Protein AF-A0A9D6R0R6-F1 (afdb_monomer_lite)

Secondary structure (DSSP, 8-state):
-PPPPPP-THHHHHHHHHHHHGGGT--S------EEEE-TTS-EEEESSGGGS-GGGGGG------PPP------------PPPPHHHHHHHHHHTT-HHHHHHHHHHHHHHHHHHHHTT----HHHHHHHHHHHHHIIIIIS--HHHHHHHHHHHHHHHHH-HHHHTS--THHHHHHHHHHHTT-HHHHHHHHHHHHHHHHHHHHH---HHHHHHHHHHHHHHHHHHHHHHHHH-TTS-PPPSS-EEETT--GGGHHHHHHHHHHT-HHHHHHHHHHHHHTTTSSHHHHHHHHHHS-SSHHHHHHHHHHHHHHHSS---HHHHHHHHHHHHHSTTSHHHHHHHHHHHHHHHHTT-HHHHHHHHHHHHHHHHHTTPEEE-S--GGGSSHHHHHHHHHHHHHHT-HHHHHHTBPTTTTHHHHHHHHHHHHHHHHHHHHH---EEEEEE-SSEEEEEEEEEETTEEEEEEEEEEEETTEEEE---

Radius of gyration: 26.61 Å; chains: 1; bounding box: 70×71×76 Å

Structure (mmCIF, N/CA/C/O backbone):
data_AF-A0A9D6R0R6-F1
#
_entry.id   AF-A0A9D6R0R6-F1
#
loop_
_atom_site.group_PDB
_atom_site.id
_atom_site.type_symbol
_atom_site.label_atom_id
_atom_site.label_alt_id
_atom_site.label_comp_id
_atom_site.label_asym_id
_atom_site.label_entity_id
_atom_site.label_seq_id
_atom_site.pdbx_PDB_ins_code
_atom_site.Cartn_x
_atom_site.Cartn_y
_atom_site.Cartn_z
_atom_site.occupancy
_atom_site.B_iso_or_equiv
_atom_site.auth_seq_id
_atom_site.auth_comp_id
_atom_site.auth_asym_id
_atom_site.auth_atom_id
_atom_site.pdbx_PDB_model_num
ATOM 1 N N . MET A 1 1 ? -0.932 47.380 16.727 1.00 37.22 1 MET A N 1
ATOM 2 C CA . MET A 1 1 ? -0.347 46.628 15.596 1.00 37.22 1 MET A CA 1
ATOM 3 C C . MET A 1 1 ? -0.731 45.164 15.752 1.00 37.22 1 MET A C 1
ATOM 5 O O . MET A 1 1 ? -0.229 44.511 16.655 1.00 37.22 1 MET A O 1
ATOM 9 N N . ARG A 1 2 ? -1.710 44.683 14.976 1.00 29.95 2 ARG A N 1
ATOM 10 C CA . ARG A 1 2 ? -2.131 43.272 14.985 1.00 29.95 2 ARG A CA 1
ATOM 11 C C . ARG A 1 2 ? -1.183 42.498 14.070 1.00 29.95 2 ARG A C 1
ATOM 13 O O . ARG A 1 2 ? -1.129 42.803 12.883 1.00 29.95 2 ARG A O 1
ATOM 20 N N . SER A 1 3 ? -0.425 41.549 14.617 1.00 26.73 3 SER A N 1
ATOM 21 C CA . SER A 1 3 ? 0.383 40.636 13.811 1.00 26.73 3 SER A CA 1
ATOM 22 C C . SER A 1 3 ? -0.539 39.616 13.142 1.00 26.73 3 SER A C 1
ATOM 24 O O . SER A 1 3 ? -1.267 38.867 13.794 1.00 26.73 3 SER A O 1
ATOM 26 N N . LEU A 1 4 ? -0.550 39.636 11.812 1.00 28.69 4 LEU A N 1
ATOM 27 C CA . LEU A 1 4 ? -1.169 38.599 10.998 1.00 28.69 4 LEU A CA 1
ATOM 28 C C . LEU A 1 4 ? -0.328 37.328 11.154 1.00 28.69 4 LEU A C 1
ATOM 30 O O . LEU A 1 4 ? 0.865 37.328 10.853 1.00 28.69 4 LEU A O 1
ATOM 34 N N . ARG A 1 5 ? -0.937 36.254 11.668 1.00 30.52 5 ARG A N 1
ATOM 35 C CA . ARG A 1 5 ? -0.323 34.921 11.666 1.00 30.52 5 ARG A CA 1
ATOM 36 C C . ARG A 1 5 ? -0.210 34.433 10.214 1.00 30.52 5 ARG A C 1
ATOM 38 O O . ARG A 1 5 ? -1.164 34.626 9.458 1.00 30.52 5 ARG A O 1
ATOM 45 N N . PRO A 1 6 ? 0.905 33.799 9.815 1.00 34.59 6 PRO A N 1
ATOM 46 C CA . PRO A 1 6 ? 1.034 33.242 8.476 1.00 34.59 6 PRO A CA 1
ATOM 47 C C . PRO A 1 6 ? 0.041 32.088 8.298 1.00 34.59 6 PRO A C 1
ATOM 49 O O . PRO A 1 6 ? -0.071 31.207 9.152 1.00 34.59 6 PRO A O 1
ATOM 52 N N . ALA A 1 7 ? -0.706 32.118 7.195 1.00 35.25 7 ALA A N 1
ATOM 53 C CA . ALA A 1 7 ? -1.590 31.034 6.792 1.00 35.25 7 ALA A CA 1
ATOM 54 C C . ALA A 1 7 ? -0.773 29.755 6.526 1.00 35.25 7 ALA A C 1
ATOM 56 O O . ALA A 1 7 ? 0.326 29.813 5.976 1.00 35.25 7 ALA A O 1
ATOM 57 N N . ASN A 1 8 ? -1.316 28.600 6.917 1.00 37.03 8 ASN A N 1
ATOM 58 C CA . ASN A 1 8 ? -0.732 27.279 6.681 1.00 37.03 8 ASN A CA 1
ATOM 59 C C . ASN A 1 8 ? -0.688 26.973 5.170 1.00 37.03 8 ASN A C 1
ATOM 61 O O . ASN A 1 8 ? -1.644 26.460 4.596 1.00 37.03 8 ASN A O 1
ATOM 65 N N . ILE A 1 9 ? 0.445 27.269 4.530 1.00 38.44 9 ILE A N 1
ATOM 66 C CA . ILE A 1 9 ? 0.729 26.984 3.108 1.00 38.44 9 ILE A CA 1
ATOM 67 C C . ILE A 1 9 ? 0.867 25.4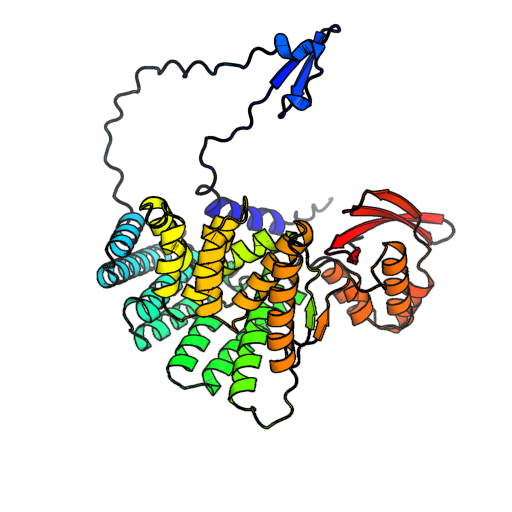64 2.844 1.00 38.44 9 ILE A C 1
ATOM 69 O O . ILE A 1 9 ? 0.793 25.006 1.706 1.00 38.44 9 ILE A O 1
ATOM 73 N N . SER A 1 10 ? 0.986 24.653 3.898 1.00 36.34 10 SER A N 1
ATOM 74 C CA . SER A 1 10 ? 1.216 23.204 3.836 1.00 36.34 10 SER A CA 1
ATOM 75 C C . SER A 1 10 ? 0.099 22.408 3.142 1.00 36.34 10 SER A C 1
ATOM 77 O O . SER A 1 10 ? 0.401 21.419 2.482 1.00 36.34 10 SER A O 1
ATOM 79 N N . GLY A 1 11 ? -1.167 22.840 3.237 1.00 33.78 11 GLY A N 1
ATOM 80 C CA . GLY A 1 11 ? -2.308 22.138 2.623 1.00 33.78 11 GLY A CA 1
ATOM 81 C C . GLY A 1 11 ? -2.477 22.393 1.118 1.00 33.78 11 GLY A C 1
ATOM 82 O O . GLY A 1 11 ? -2.902 21.510 0.381 1.00 33.78 11 GLY A O 1
ATOM 83 N N . LEU A 1 12 ? -2.075 23.571 0.629 1.00 32.72 12 LEU A N 1
ATOM 84 C CA . LEU A 1 12 ? -2.173 23.938 -0.794 1.00 32.72 12 LEU A CA 1
ATOM 85 C C . LEU A 1 12 ? -1.115 23.241 -1.669 1.00 32.72 12 LEU A C 1
ATOM 87 O O . LEU A 1 12 ? -1.304 23.097 -2.874 1.00 32.72 12 LEU A O 1
ATOM 91 N N . LEU A 1 13 ? -0.012 22.779 -1.075 1.00 39.28 13 LEU A N 1
ATOM 92 C CA . LEU A 1 13 ? 1.118 22.191 -1.804 1.00 39.28 13 LEU A CA 1
ATOM 93 C C . LEU A 1 13 ? 0.981 20.680 -2.059 1.00 39.28 13 LEU A C 1
ATOM 95 O O . LEU A 1 13 ? 1.530 20.191 -3.043 1.00 39.28 13 LEU A O 1
ATOM 99 N N . ALA A 1 14 ? 0.209 19.948 -1.246 1.00 37.38 14 ALA A N 1
ATOM 100 C CA . ALA A 1 14 ? -0.142 18.550 -1.530 1.00 37.38 14 ALA A CA 1
ATOM 101 C C . ALA A 1 14 ? -1.120 18.443 -2.720 1.00 37.38 14 ALA A C 1
ATOM 103 O O . ALA A 1 14 ? -0.970 17.579 -3.584 1.00 37.38 14 ALA A O 1
ATOM 104 N N . ILE A 1 15 ? -2.043 19.406 -2.836 1.00 38.22 15 ILE A N 1
ATOM 105 C CA . ILE A 1 15 ? -2.977 19.537 -3.966 1.00 38.22 15 ILE A CA 1
ATOM 106 C C . ILE A 1 15 ? -2.222 19.779 -5.286 1.00 38.22 15 ILE A C 1
ATOM 108 O O . ILE A 1 15 ? -2.627 19.264 -6.323 1.00 38.22 15 ILE A O 1
ATOM 112 N N . ALA A 1 16 ? -1.086 20.486 -5.261 1.00 37.25 16 ALA A N 1
ATOM 113 C CA . ALA A 1 16 ? -0.278 20.748 -6.456 1.00 37.25 16 ALA A CA 1
ATOM 114 C C . ALA A 1 16 ? 0.446 19.500 -7.007 1.00 37.25 16 ALA A C 1
ATOM 116 O O . ALA A 1 16 ? 0.651 19.406 -8.215 1.00 37.25 16 ALA A O 1
ATOM 117 N N . PHE A 1 17 ? 0.804 18.528 -6.157 1.00 41.97 17 PHE A N 1
ATOM 118 C CA . PHE A 1 17 ? 1.412 17.264 -6.601 1.00 41.97 17 PHE A CA 1
ATOM 119 C C . PHE A 1 17 ? 0.367 16.334 -7.233 1.00 41.97 17 PHE A C 1
ATOM 121 O O . PHE A 1 17 ? 0.606 15.767 -8.297 1.00 41.97 17 PHE A O 1
ATOM 128 N N . ILE A 1 18 ? -0.836 16.277 -6.649 1.00 43.62 18 ILE A N 1
ATOM 129 C CA . ILE A 1 18 ? -1.988 15.585 -7.243 1.00 43.62 18 ILE A CA 1
ATOM 130 C C . ILE A 1 18 ? -2.354 16.246 -8.581 1.00 43.62 18 ILE A C 1
ATOM 132 O O . ILE A 1 18 ? -2.463 15.553 -9.586 1.00 43.62 18 ILE A O 1
ATOM 136 N N . ALA A 1 19 ? -2.416 17.581 -8.647 1.00 34.09 19 ALA A N 1
ATOM 137 C CA . ALA A 1 19 ? -2.729 18.334 -9.865 1.00 34.09 19 ALA A CA 1
ATOM 138 C C . ALA A 1 19 ? -1.664 18.246 -10.980 1.00 34.09 19 ALA A C 1
ATOM 140 O O . ALA A 1 19 ? -1.995 18.497 -12.135 1.00 34.09 19 ALA A O 1
ATOM 141 N N . ALA A 1 20 ? -0.412 17.882 -10.674 1.00 39.75 20 ALA A N 1
ATOM 142 C CA . ALA A 1 20 ? 0.637 17.661 -11.678 1.00 39.75 20 ALA A CA 1
ATOM 143 C C . ALA A 1 20 ? 0.594 16.246 -12.290 1.00 39.75 20 ALA A C 1
ATOM 145 O O . ALA A 1 20 ? 1.042 16.057 -13.419 1.00 39.75 20 ALA A O 1
ATOM 146 N N . CYS A 1 21 ? 0.011 15.271 -11.582 1.00 38.44 21 CYS A N 1
ATOM 147 C CA . CYS A 1 21 ? -0.235 13.913 -12.084 1.00 38.44 21 CYS A CA 1
ATOM 148 C C . CYS A 1 21 ? -1.668 13.713 -12.628 1.00 38.44 21 CYS A C 1
ATOM 150 O O . CYS A 1 21 ? -1.900 12.799 -13.414 1.00 38.44 21 CYS A O 1
ATOM 152 N N . PHE A 1 22 ? -2.622 14.577 -12.260 1.00 38.41 22 PHE A N 1
ATOM 153 C CA . PHE A 1 22 ? -4.036 14.511 -12.665 1.00 38.41 22 PHE A CA 1
ATOM 154 C C . PHE A 1 22 ? -4.417 14.912 -14.107 1.00 38.41 22 PHE A C 1
ATOM 156 O O . PHE A 1 22 ? -5.474 14.453 -14.547 1.00 38.41 22 PHE A O 1
ATOM 163 N N . PRO A 1 23 ? -3.659 15.715 -14.891 1.00 36.31 23 PRO A N 1
ATOM 164 C CA . PRO A 1 23 ? -4.131 16.124 -16.214 1.00 36.31 23 PRO A CA 1
ATOM 165 C C . PRO A 1 23 ? -4.124 14.983 -17.243 1.00 36.31 23 PRO A C 1
ATOM 167 O O . PRO A 1 23 ? -4.626 15.169 -18.345 1.00 36.31 23 PRO A O 1
ATOM 170 N N . LEU A 1 24 ? -3.601 13.802 -16.891 1.00 40.84 24 LEU A N 1
ATOM 171 C CA . LEU A 1 24 ? -3.655 12.599 -17.727 1.00 40.84 24 LEU A CA 1
ATOM 172 C C . LEU A 1 24 ? -4.918 11.745 -17.500 1.00 40.84 24 LEU A C 1
ATOM 174 O O . LEU A 1 24 ? -5.143 10.810 -18.259 1.00 40.84 24 LEU A O 1
ATOM 178 N N . PHE A 1 25 ? -5.764 12.074 -16.513 1.00 39.31 25 PHE A N 1
ATOM 179 C CA . PHE A 1 25 ? -6.959 11.282 -16.170 1.00 39.31 25 PHE A CA 1
ATOM 180 C C . PHE A 1 25 ? -8.296 11.972 -16.477 1.00 39.31 25 PHE A C 1
ATOM 182 O O . PHE A 1 25 ? -9.341 11.329 -16.418 1.00 39.31 25 PHE A O 1
ATOM 189 N N . TYR A 1 26 ? -8.288 13.249 -16.870 1.00 35.28 26 TYR A N 1
ATOM 190 C CA . TYR A 1 26 ? -9.474 13.906 -17.423 1.00 35.28 26 TYR A CA 1
ATOM 191 C C . TYR A 1 26 ? -9.458 13.803 -18.949 1.00 35.28 26 TYR A C 1
ATOM 193 O O . TYR A 1 26 ? -9.122 14.752 -19.656 1.00 35.28 26 TYR A O 1
ATOM 201 N N . ASN A 1 27 ? -9.875 12.647 -19.469 1.00 32.62 27 ASN A N 1
ATOM 202 C CA . ASN A 1 27 ? -10.484 12.642 -20.792 1.00 32.62 27 ASN A CA 1
ATOM 203 C C . ASN A 1 27 ? -11.707 13.563 -20.728 1.00 32.62 27 ASN A C 1
ATOM 205 O O . ASN A 1 27 ? -12.647 13.330 -19.966 1.00 32.62 27 ASN A O 1
ATOM 209 N N . ALA A 1 28 ? -11.671 14.637 -21.509 1.00 37.34 28 ALA A N 1
ATOM 210 C CA . ALA A 1 28 ? -12.783 15.547 -21.713 1.00 37.34 28 ALA A CA 1
ATOM 211 C C . ALA A 1 28 ? -13.904 14.840 -22.493 1.00 37.34 28 ALA A C 1
ATOM 213 O O . ALA A 1 28 ? -14.096 15.103 -23.673 1.00 37.34 28 ALA A O 1
ATOM 214 N N . SER A 1 29 ? -14.621 13.911 -21.856 1.00 39.34 29 SER A N 1
ATOM 215 C CA . SER A 1 29 ? -15.805 13.271 -22.448 1.00 39.34 29 SER A CA 1
ATOM 216 C C . SER A 1 29 ? -16.660 12.485 -21.444 1.00 39.34 29 SER A C 1
ATOM 218 O O . SER A 1 29 ? -17.277 11.496 -21.813 1.00 39.34 29 SER A O 1
ATOM 220 N N . THR A 1 30 ? -16.752 12.936 -20.191 1.00 42.81 30 THR A N 1
ATOM 221 C CA . THR A 1 30 ? -17.870 12.582 -19.292 1.00 42.81 30 THR A CA 1
ATOM 222 C C . THR A 1 30 ? -18.230 13.772 -18.401 1.00 42.81 30 THR A C 1
ATOM 224 O O . THR A 1 30 ? -18.201 13.683 -17.176 1.00 42.81 30 THR A O 1
ATOM 227 N N . LEU A 1 31 ? -18.546 14.927 -18.994 1.00 46.81 31 LEU A N 1
ATOM 228 C CA . LEU A 1 31 ? -19.430 15.845 -18.277 1.00 46.81 31 LEU A CA 1
ATOM 229 C C . LEU A 1 31 ? -20.784 15.137 -18.226 1.00 46.81 31 LEU A C 1
ATOM 231 O O . LEU A 1 31 ? -21.357 14.852 -19.279 1.00 46.81 31 LEU A O 1
ATOM 235 N N . ALA A 1 32 ? -21.237 14.773 -17.024 1.00 54.12 32 ALA A N 1
ATOM 236 C CA . ALA A 1 32 ? -22.587 14.261 -16.829 1.00 54.12 32 ALA A CA 1
ATOM 237 C C . ALA A 1 32 ? -23.567 15.233 -17.501 1.00 54.12 32 ALA A C 1
ATOM 239 O O . ALA A 1 32 ? -23.407 16.453 -17.392 1.00 54.12 32 ALA A O 1
ATOM 240 N N . ALA A 1 33 ? -24.518 14.704 -18.270 1.00 72.69 33 ALA A N 1
ATOM 241 C CA . ALA A 1 33 ? -25.511 15.536 -18.928 1.00 72.69 33 ALA A CA 1
ATOM 242 C C . ALA A 1 33 ? -26.284 16.306 -17.847 1.00 72.69 33 ALA A C 1
ATOM 244 O O . ALA A 1 33 ? -26.951 15.701 -17.018 1.00 72.69 33 ALA A O 1
ATOM 245 N N . MET A 1 34 ? -26.161 17.633 -17.839 1.00 78.25 34 MET A N 1
ATOM 246 C CA . MET A 1 34 ? -26.922 18.486 -16.930 1.00 78.25 34 MET A CA 1
ATOM 247 C C . MET A 1 34 ? -28.314 18.702 -17.529 1.00 78.25 34 MET A C 1
ATOM 249 O O . MET A 1 34 ? -28.445 19.168 -18.664 1.00 78.25 34 MET A O 1
ATOM 253 N N . TYR A 1 35 ? -29.355 18.360 -16.775 1.00 86.56 35 TYR A N 1
ATOM 254 C CA . TYR A 1 35 ? -30.757 18.525 -17.150 1.00 86.56 35 TYR A CA 1
ATOM 255 C C . TYR A 1 35 ? -31.308 19.793 -16.512 1.00 86.56 35 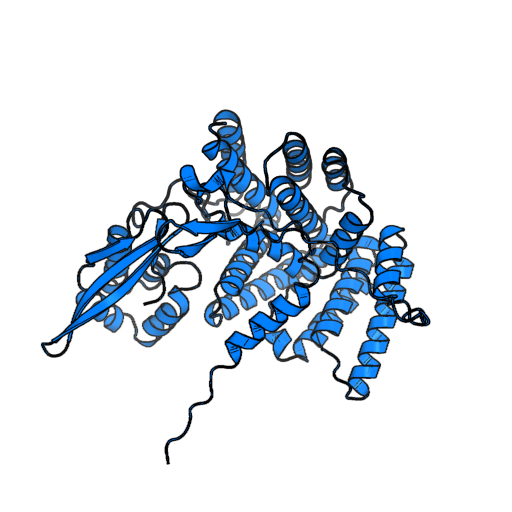TYR A C 1
ATOM 257 O O . TYR A 1 35 ? -31.140 20.018 -15.315 1.00 86.56 35 TYR A O 1
ATOM 265 N N . HIS A 1 36 ? -31.941 20.638 -17.322 1.00 90.62 36 HIS A N 1
ATOM 266 C CA . HIS A 1 36 ? -32.499 21.916 -16.894 1.00 90.62 36 HIS A CA 1
ATOM 267 C C . HIS A 1 36 ? -34.002 21.913 -17.182 1.00 90.62 36 HIS A C 1
ATOM 269 O O . HIS A 1 36 ? -34.403 21.576 -18.298 1.00 90.62 36 HIS A O 1
ATOM 275 N N . TRP A 1 37 ? -34.824 22.324 -16.219 1.00 92.50 37 TRP A N 1
ATOM 276 C CA . TRP A 1 37 ? -36.250 22.580 -16.447 1.00 92.50 37 TRP A CA 1
ATOM 277 C C . TRP A 1 37 ? -36.710 23.817 -15.678 1.00 92.50 37 TRP A C 1
ATOM 279 O O . TRP A 1 37 ? -36.066 24.239 -14.717 1.00 92.50 37 TRP A O 1
ATOM 289 N N . GLN A 1 38 ? -37.813 24.410 -16.126 1.00 91.75 38 GLN A N 1
ATOM 290 C CA . GLN A 1 38 ? -38.451 25.540 -15.462 1.00 91.75 38 GLN A CA 1
ATOM 291 C C . GLN A 1 38 ? -39.794 25.072 -14.907 1.00 91.75 38 GLN A C 1
ATOM 293 O O . GLN A 1 38 ? -40.587 24.484 -15.637 1.00 91.75 38 GLN A O 1
ATOM 298 N N . ASP A 1 39 ? -40.044 25.283 -13.619 1.00 90.62 39 ASP A N 1
ATOM 299 C CA . ASP A 1 39 ? -41.314 24.877 -13.023 1.00 90.62 39 ASP A CA 1
ATOM 300 C C . ASP A 1 39 ? -42.446 25.881 -13.316 1.00 90.62 39 ASP A C 1
ATOM 302 O O . ASP A 1 39 ? -42.248 26.954 -13.892 1.00 90.62 39 ASP A O 1
ATOM 306 N N . LYS A 1 40 ? -43.670 25.550 -12.884 1.00 91.31 40 LYS A N 1
ATOM 307 C CA . LYS A 1 40 ? -44.864 26.395 -13.086 1.00 91.31 40 LYS A CA 1
ATOM 308 C C . LYS A 1 40 ? -44.780 27.785 -12.436 1.00 91.31 40 LYS A C 1
ATOM 310 O O . LYS A 1 40 ? -45.606 28.636 -12.759 1.00 91.31 40 LYS A O 1
ATOM 315 N N . LYS A 1 41 ? -43.847 28.019 -11.506 1.00 90.19 41 LYS A N 1
ATOM 316 C CA . LYS A 1 41 ? -43.607 29.330 -10.878 1.00 90.19 41 LYS A CA 1
ATOM 317 C C . LYS A 1 41 ? -42.558 30.148 -11.629 1.00 90.19 41 LYS A C 1
ATOM 319 O O . LYS A 1 41 ? -42.396 31.330 -11.338 1.00 90.19 41 LYS A O 1
ATOM 324 N N . GLY A 1 42 ? -41.895 29.542 -12.610 1.00 87.19 42 GLY A N 1
ATOM 325 C CA . GLY A 1 42 ? -40.827 30.159 -13.374 1.00 87.19 42 GLY A CA 1
ATOM 326 C C . GLY A 1 42 ? -39.436 29.915 -12.788 1.00 87.19 42 GLY A C 1
ATOM 327 O O . GLY A 1 42 ? -38.480 30.476 -13.327 1.00 87.19 42 GLY A O 1
ATOM 328 N N . ASP A 1 43 ? -39.298 29.089 -11.748 1.00 84.88 43 ASP A N 1
ATOM 329 C CA . ASP A 1 43 ? -38.001 28.775 -11.147 1.00 84.88 43 ASP A CA 1
ATOM 330 C C . ASP A 1 43 ? -37.246 27.761 -12.019 1.00 84.88 43 ASP A C 1
ATOM 332 O O . ASP A 1 43 ? -37.826 26.783 -12.495 1.00 84.88 43 ASP A O 1
ATOM 336 N N . ILE A 1 44 ? -35.950 27.997 -12.247 1.00 87.38 44 ILE A N 1
ATOM 337 C CA . ILE A 1 44 ? -35.088 27.120 -13.052 1.00 87.38 44 ILE A CA 1
ATOM 338 C C . ILE A 1 44 ? -34.358 26.150 -12.126 1.00 87.38 44 ILE A C 1
ATOM 340 O O . ILE A 1 44 ? -33.618 26.571 -11.236 1.00 87.38 44 ILE A O 1
ATOM 344 N N . HIS A 1 45 ? -34.510 24.857 -12.389 1.00 84.50 45 HIS A N 1
ATOM 345 C CA . HIS A 1 45 ? -33.862 23.775 -11.654 1.00 84.50 45 HIS A CA 1
ATOM 346 C C . HIS A 1 45 ? -32.844 23.070 -12.549 1.00 84.50 45 HIS A C 1
ATOM 348 O O . HIS A 1 45 ? -33.053 22.937 -13.757 1.00 84.50 45 HIS A O 1
ATOM 354 N N . VAL A 1 46 ? -31.732 22.635 -11.954 1.00 86.62 46 VAL A N 1
ATOM 355 C CA . VAL A 1 46 ? -30.625 21.976 -12.655 1.00 86.62 46 VAL A CA 1
ATOM 356 C C . VAL A 1 46 ? -30.191 20.745 -11.869 1.00 86.62 46 VAL A C 1
ATOM 358 O O . VAL A 1 46 ? -29.898 20.855 -10.679 1.00 86.62 46 VAL A O 1
ATOM 361 N N . VAL A 1 47 ? -30.142 19.588 -12.528 1.00 87.88 47 VAL A N 1
ATOM 362 C CA . VAL A 1 47 ? -29.727 18.305 -11.934 1.00 87.88 47 VAL A CA 1
ATOM 363 C C . VAL A 1 47 ? -28.822 17.531 -12.890 1.00 87.88 47 VAL A C 1
ATOM 365 O O . VAL A 1 47 ? -28.874 17.725 -14.101 1.00 87.88 47 VAL A O 1
ATOM 368 N N . ASP A 1 48 ? -27.998 16.644 -12.350 1.00 84.56 48 ASP A N 1
ATOM 369 C CA . ASP A 1 48 ? -27.054 15.790 -13.079 1.00 84.56 48 ASP A CA 1
ATOM 370 C C . ASP A 1 48 ? -27.612 14.388 -13.406 1.00 84.56 48 ASP A C 1
ATOM 372 O O . ASP A 1 48 ? -26.969 13.616 -14.118 1.00 84.56 48 ASP A O 1
ATOM 376 N N . ASP A 1 49 ? -28.830 14.076 -12.948 1.00 83.69 49 ASP A N 1
ATOM 377 C CA . ASP A 1 49 ? -29.555 12.831 -13.229 1.00 83.69 49 ASP A CA 1
ATOM 378 C C . ASP A 1 49 ? -31.016 13.118 -13.624 1.00 83.69 49 ASP A C 1
ATOM 380 O O . ASP A 1 49 ? -31.759 13.794 -12.908 1.00 83.69 49 ASP A O 1
ATOM 384 N N . ILE A 1 50 ? -31.457 12.564 -14.757 1.00 91.25 50 ILE A N 1
ATOM 385 C CA . ILE A 1 50 ? -32.826 12.712 -15.273 1.00 91.25 50 ILE A CA 1
ATOM 386 C C . ILE A 1 50 ? -33.884 12.143 -14.318 1.00 91.25 50 ILE A C 1
ATOM 388 O O . ILE A 1 50 ? -35.035 12.583 -14.328 1.00 91.25 50 ILE A O 1
ATOM 392 N N . LEU A 1 51 ? -33.511 11.185 -13.464 1.00 88.69 51 LEU A N 1
ATOM 393 C CA . LEU A 1 51 ? -34.413 10.611 -12.468 1.00 88.69 51 LEU A CA 1
ATOM 394 C C . LEU A 1 51 ? -34.799 11.619 -11.380 1.00 88.69 51 LEU A C 1
ATOM 396 O O . LEU A 1 51 ? -35.873 11.477 -10.794 1.00 88.69 51 LEU A O 1
ATOM 400 N N . LEU A 1 52 ? -33.977 12.652 -11.164 1.00 87.81 52 LEU A N 1
ATOM 401 C CA . LEU A 1 52 ? -34.256 13.747 -10.235 1.00 87.81 52 LEU A CA 1
ATOM 402 C C . LEU A 1 52 ? -35.190 14.811 -10.830 1.00 87.81 52 LEU A C 1
ATOM 404 O O . LEU A 1 52 ? -35.720 15.632 -10.083 1.00 87.81 52 LEU A O 1
ATOM 408 N N . VAL A 1 53 ? -35.441 14.786 -12.146 1.00 91.12 53 VAL A N 1
ATOM 409 C CA . VAL A 1 53 ? -36.451 15.650 -12.769 1.00 91.12 53 VAL A CA 1
ATOM 410 C C . VAL A 1 53 ? -37.843 15.060 -12.508 1.00 91.12 53 VAL A C 1
ATOM 412 O O . VAL A 1 53 ? -38.069 13.882 -12.835 1.00 91.12 53 VAL A O 1
ATOM 415 N N . PRO A 1 54 ? -38.793 15.832 -11.942 1.00 93.69 54 PRO A N 1
ATOM 416 C CA . PRO A 1 54 ? -40.150 15.350 -11.717 1.00 93.69 54 PRO A CA 1
ATOM 417 C C . PRO A 1 54 ? -40.802 14.886 -13.031 1.00 93.69 54 PRO A C 1
ATOM 419 O O . PRO A 1 54 ? -40.580 15.525 -14.065 1.00 93.69 54 PRO A O 1
ATOM 422 N N . PRO A 1 55 ? -41.583 13.787 -13.025 1.00 94.69 55 PRO A N 1
ATOM 423 C CA . PRO A 1 55 ? -42.117 13.173 -14.242 1.00 94.69 55 PRO A CA 1
ATOM 424 C C . PRO A 1 55 ? -42.841 14.147 -15.172 1.00 94.69 55 PRO A C 1
ATOM 426 O O . PRO A 1 55 ? -42.667 14.063 -16.383 1.00 94.69 55 PRO A O 1
ATOM 429 N N . GLU A 1 56 ? -43.590 15.099 -14.614 1.00 95.25 56 GLU A N 1
ATOM 430 C CA . GLU A 1 56 ? -44.356 16.089 -15.373 1.00 95.25 56 GLU A CA 1
ATOM 431 C C . GLU A 1 56 ? -43.508 17.085 -16.182 1.00 95.25 56 GLU A C 1
ATOM 433 O O . GLU A 1 56 ? -44.055 17.738 -17.063 1.00 95.25 56 GLU A O 1
ATOM 438 N N . TYR A 1 57 ? -42.200 17.198 -15.919 1.00 94.75 57 TYR A N 1
ATOM 439 C CA . TYR A 1 57 ? -41.297 18.098 -16.651 1.00 94.75 57 TYR A CA 1
ATOM 440 C C . TYR A 1 57 ? -40.324 17.359 -17.575 1.00 94.75 57 TYR A C 1
ATOM 442 O O . TYR A 1 57 ? -39.579 18.006 -18.307 1.00 94.75 57 TYR A O 1
ATOM 450 N N . ARG A 1 58 ? -40.300 16.017 -17.567 1.00 93.12 58 ARG A N 1
ATOM 451 C CA . ARG A 1 58 ? -39.303 15.229 -18.320 1.00 93.12 58 ARG A CA 1
ATOM 452 C C . ARG A 1 58 ? -39.418 15.405 -19.831 1.00 93.12 58 ARG A C 1
ATOM 454 O O . ARG A 1 58 ? -38.395 15.488 -20.505 1.00 93.12 58 ARG A O 1
ATOM 461 N N . ASP A 1 59 ? -40.641 15.528 -20.334 1.00 90.94 59 ASP A N 1
ATOM 462 C CA . ASP A 1 59 ? -40.911 15.718 -21.763 1.00 90.94 59 ASP A CA 1
ATOM 463 C C . ASP A 1 59 ? -40.603 17.153 -22.236 1.00 90.94 59 ASP A C 1
ATOM 465 O O . ASP A 1 59 ? -40.450 17.402 -23.432 1.00 90.94 59 ASP A O 1
ATOM 469 N N . GLU A 1 60 ? -40.473 18.102 -21.302 1.00 87.50 60 GLU A N 1
ATOM 470 C CA . GLU A 1 60 ? -40.169 19.511 -21.580 1.00 87.50 60 GLU A CA 1
ATOM 471 C C . GLU A 1 60 ? -38.663 19.815 -21.540 1.00 87.50 60 GLU A C 1
ATOM 473 O O . GLU A 1 60 ? -38.235 20.915 -21.914 1.00 87.50 60 GLU A O 1
ATOM 478 N N . ILE A 1 61 ? -37.834 18.846 -21.127 1.00 86.25 61 ILE A N 1
ATOM 479 C CA . ILE A 1 61 ? -36.385 19.025 -21.071 1.00 86.25 61 ILE A CA 1
ATOM 480 C C . ILE A 1 61 ? -35.836 19.113 -22.493 1.00 86.25 61 ILE A C 1
ATOM 482 O O . ILE A 1 61 ? -35.667 18.122 -23.206 1.00 86.25 61 ILE A O 1
ATOM 486 N N . LYS A 1 62 ? -35.448 20.322 -22.891 1.00 73.00 62 LYS A N 1
ATOM 487 C CA . LYS A 1 62 ? -34.568 20.505 -24.041 1.00 73.00 62 LYS A CA 1
ATOM 488 C C . LYS A 1 62 ? -33.177 20.076 -23.602 1.00 73.00 62 LYS A C 1
ATOM 490 O O . LYS A 1 62 ? -32.493 20.849 -22.935 1.00 73.00 62 LYS A O 1
ATOM 495 N N . GLN A 1 63 ? -32.743 18.870 -23.978 1.00 63.97 63 GLN A N 1
ATOM 496 C CA . GLN A 1 63 ? -31.309 18.589 -23.969 1.00 63.97 63 GLN A CA 1
ATOM 497 C C . GLN A 1 63 ? -30.649 19.708 -24.778 1.00 63.97 63 GLN A C 1
ATOM 499 O O . GLN A 1 63 ? -31.016 19.886 -25.947 1.00 63.97 63 GLN A O 1
ATOM 504 N N . PRO A 1 64 ? -29.722 20.492 -24.203 1.00 59.28 64 PRO A N 1
ATOM 505 C CA . PRO A 1 64 ? -28.890 21.332 -25.028 1.00 59.28 64 PRO A CA 1
ATOM 506 C C . PRO A 1 64 ? -28.088 20.372 -25.907 1.00 59.28 64 PRO A C 1
ATOM 508 O O . PRO A 1 64 ? -27.067 19.831 -25.489 1.00 59.28 64 PRO A O 1
ATOM 511 N N . GLN A 1 65 ? -28.566 20.129 -27.133 1.00 50.06 65 GLN A N 1
ATOM 512 C CA . GLN A 1 65 ? -27.682 19.724 -28.209 1.00 50.06 65 GLN A CA 1
ATOM 513 C C . GLN A 1 65 ? -26.657 20.840 -28.252 1.00 50.06 65 GLN A C 1
ATOM 515 O O . GLN A 1 65 ? -26.959 21.952 -28.692 1.00 50.06 65 GLN A O 1
ATOM 520 N N . ALA A 1 66 ? -25.474 20.575 -27.706 1.00 51.03 66 ALA A N 1
ATOM 521 C CA . ALA A 1 66 ? -24.335 21.417 -27.962 1.00 51.03 66 ALA A CA 1
ATOM 522 C C . ALA A 1 66 ? -24.236 21.468 -29.485 1.00 51.03 66 ALA A C 1
ATOM 524 O O . ALA A 1 66 ? -23.839 20.488 -30.117 1.00 51.03 66 ALA A O 1
ATOM 525 N N . LYS A 1 67 ? -24.677 22.581 -30.090 1.00 45.16 67 LYS A N 1
ATOM 526 C CA . LYS A 1 67 ? -24.287 22.904 -31.456 1.00 45.16 67 LYS A CA 1
ATOM 527 C C . LYS A 1 67 ? -22.773 22.728 -31.442 1.00 45.16 67 LYS A C 1
ATOM 529 O O . LYS A 1 67 ? -22.139 23.372 -30.596 1.00 45.16 67 LYS A O 1
ATOM 534 N N . PRO A 1 68 ? -22.199 21.850 -32.286 1.00 50.94 68 PRO A N 1
ATOM 535 C CA . PRO A 1 68 ? -20.760 21.827 -32.460 1.00 50.94 68 PRO A CA 1
ATOM 536 C C . PRO A 1 68 ? -20.364 23.287 -32.660 1.00 50.94 68 PRO A C 1
ATOM 538 O O . PRO A 1 68 ? -21.003 23.940 -33.494 1.00 50.94 68 PRO A O 1
ATOM 541 N N . PRO A 1 69 ? -19.469 23.848 -31.830 1.00 49.97 69 PRO A N 1
ATOM 542 C CA . PRO A 1 69 ? -19.122 25.252 -31.944 1.00 49.97 69 PRO A CA 1
ATOM 543 C C . PRO A 1 69 ? -18.783 25.501 -33.407 1.00 49.97 69 PRO A C 1
ATOM 545 O O . PRO A 1 69 ? -17.968 24.772 -33.975 1.00 49.97 69 PRO A O 1
ATOM 548 N N . GLU A 1 70 ? -19.494 26.445 -34.025 1.00 54.41 70 GLU A N 1
ATOM 549 C CA . GLU A 1 70 ? -19.261 26.847 -35.404 1.00 54.41 70 GLU A CA 1
ATOM 550 C C . GLU A 1 70 ? -17.785 27.226 -35.473 1.00 54.41 70 GLU A C 1
ATOM 552 O O . GLU A 1 70 ? -17.357 28.216 -34.873 1.00 54.41 70 GLU A O 1
ATOM 557 N N . GLN A 1 71 ? -16.981 26.331 -36.055 1.00 46.94 71 GLN A N 1
ATOM 558 C CA . GLN A 1 71 ? -15.542 26.494 -36.123 1.00 46.94 71 GLN A CA 1
ATOM 559 C C . GLN A 1 71 ? -15.307 27.739 -36.964 1.00 46.94 71 GLN A C 1
ATOM 561 O O . GLN A 1 71 ? -15.376 27.695 -38.192 1.00 46.94 71 GLN A O 1
ATOM 566 N N . ALA A 1 72 ? -15.016 28.857 -36.295 1.00 53.78 72 ALA A N 1
ATOM 567 C CA . ALA A 1 72 ? -14.333 29.962 -36.936 1.00 53.78 72 ALA A CA 1
ATOM 568 C C . ALA A 1 72 ? -13.149 29.354 -37.707 1.00 53.78 72 ALA A C 1
ATOM 570 O O . ALA A 1 72 ? -12.467 28.489 -37.136 1.00 53.78 72 ALA A O 1
ATOM 571 N N . PRO A 1 73 ? -12.929 29.727 -38.985 1.00 48.38 73 PRO A N 1
ATOM 572 C CA . PRO A 1 73 ? -11.839 29.179 -39.774 1.00 48.38 73 PRO A CA 1
ATOM 573 C C . PRO A 1 73 ? -10.577 29.302 -38.938 1.00 48.38 73 PRO A C 1
ATOM 575 O O . PRO A 1 73 ? -10.164 30.403 -38.564 1.00 48.38 73 PRO A O 1
ATOM 578 N N . SER A 1 74 ? -10.047 28.144 -38.542 1.00 45.81 74 SER A N 1
ATOM 579 C CA . SER A 1 74 ? -8.880 28.091 -37.680 1.00 45.81 74 SER A CA 1
ATOM 580 C C . SER A 1 74 ? -7.805 28.910 -38.386 1.00 45.81 74 SER A C 1
ATOM 582 O O . SER A 1 74 ? -7.557 28.646 -39.568 1.00 45.81 74 SER A O 1
ATOM 584 N N . PRO A 1 75 ? -7.190 29.912 -37.726 1.00 53.88 75 PRO A N 1
ATOM 585 C CA . PRO A 1 75 ? -6.016 30.560 -38.285 1.00 53.88 75 PRO A CA 1
ATOM 586 C C . PRO A 1 75 ? -5.094 29.436 -38.736 1.00 53.88 75 PRO A C 1
ATOM 588 O O . PRO A 1 75 ? -4.870 28.517 -37.943 1.00 53.88 75 PRO A O 1
ATOM 591 N N . GLN A 1 76 ? -4.639 29.452 -39.994 1.00 43.16 76 GLN A N 1
ATOM 592 C CA . GLN A 1 76 ? -3.635 28.514 -40.489 1.00 43.16 76 GLN A CA 1
ATOM 593 C C . GLN A 1 76 ? -2.391 28.691 -39.621 1.00 43.16 76 GLN A C 1
ATOM 595 O O . GLN A 1 76 ? -1.498 29.497 -39.880 1.00 43.16 76 GLN A O 1
ATOM 600 N N . ARG A 1 77 ? -2.388 27.987 -38.495 1.00 47.41 77 ARG A N 1
ATOM 601 C CA . ARG A 1 77 ? -1.318 27.975 -37.530 1.00 47.41 77 ARG A CA 1
ATOM 602 C C . ARG A 1 77 ? -0.313 27.057 -38.178 1.00 47.41 77 ARG A C 1
ATOM 604 O O . ARG A 1 77 ? -0.482 25.841 -38.116 1.00 47.41 77 ARG A O 1
ATOM 611 N N . ASN A 1 78 ? 0.668 27.658 -38.857 1.00 48.69 78 ASN A N 1
ATOM 612 C CA . ASN A 1 78 ? 1.882 26.980 -39.298 1.00 48.69 78 ASN A CA 1
ATOM 613 C C . ASN A 1 78 ? 2.284 26.031 -38.177 1.00 48.69 78 ASN A C 1
ATOM 615 O O . ASN A 1 78 ? 2.697 26.474 -37.100 1.00 48.69 78 ASN A O 1
ATOM 619 N N . THR A 1 79 ? 2.024 24.742 -38.383 1.00 47.31 79 THR A N 1
ATOM 620 C CA . THR A 1 79 ? 2.198 23.725 -37.358 1.00 47.31 79 THR A CA 1
ATOM 621 C C . THR A 1 79 ? 3.688 23.469 -37.326 1.00 47.31 79 THR A C 1
ATOM 623 O O . THR A 1 79 ? 4.206 22.575 -37.979 1.00 47.31 79 THR A O 1
ATOM 626 N N . ARG A 1 80 ? 4.412 24.363 -36.650 1.00 51.78 80 ARG A N 1
ATOM 627 C CA . ARG A 1 80 ? 5.796 24.131 -36.280 1.00 51.78 80 ARG A CA 1
ATOM 628 C C . ARG A 1 80 ? 5.741 22.889 -35.405 1.00 51.78 80 ARG A C 1
ATOM 630 O O . ARG A 1 80 ? 5.219 22.977 -34.295 1.00 51.78 80 ARG A O 1
ATOM 637 N N . GLU A 1 81 ? 6.158 21.749 -35.957 1.00 51.16 81 GLU A N 1
ATOM 638 C CA . GLU A 1 81 ? 6.212 20.481 -35.235 1.00 51.16 81 GLU A CA 1
ATOM 639 C C . GLU A 1 81 ? 6.857 20.756 -33.880 1.00 51.16 81 GLU A C 1
ATOM 641 O O . GLU A 1 81 ? 7.992 21.241 -33.800 1.00 51.16 81 GLU A O 1
ATOM 646 N N . ALA A 1 82 ? 6.082 20.564 -32.811 1.00 53.34 82 ALA A N 1
ATOM 647 C CA . ALA A 1 82 ? 6.614 20.703 -31.472 1.00 53.34 82 ALA A CA 1
ATOM 648 C C . ALA A 1 82 ? 7.802 19.735 -31.362 1.00 53.34 82 ALA A C 1
ATOM 650 O O . ALA A 1 82 ? 7.693 18.601 -31.842 1.00 53.34 82 ALA A O 1
ATOM 651 N N . PRO A 1 83 ? 8.942 20.161 -30.791 1.00 60.56 83 PRO A N 1
ATOM 652 C CA . PRO A 1 83 ? 10.088 19.278 -30.640 1.00 60.56 83 PRO A CA 1
ATOM 653 C C . PRO A 1 83 ? 9.628 17.987 -29.957 1.00 60.56 83 PRO A C 1
ATOM 655 O O . PRO A 1 83 ? 8.983 18.043 -28.907 1.00 60.56 83 PRO A O 1
ATOM 658 N N . LYS A 1 84 ? 9.909 16.836 -30.586 1.00 69.56 84 LYS A N 1
ATOM 659 C CA . LYS A 1 84 ? 9.541 15.521 -30.050 1.00 69.56 84 LYS A CA 1
ATOM 660 C C . LYS A 1 84 ? 10.050 15.417 -28.612 1.00 69.56 84 LYS A C 1
ATOM 662 O O . LYS A 1 84 ? 11.237 15.619 -28.353 1.00 69.56 84 LYS A O 1
ATOM 667 N N . SER A 1 85 ? 9.136 15.166 -27.677 1.00 87.56 85 SER A N 1
ATOM 668 C CA . SER A 1 85 ? 9.496 14.965 -26.276 1.00 87.56 85 SER A CA 1
ATOM 669 C C . SER A 1 85 ? 10.266 13.656 -26.143 1.00 87.56 85 SER A C 1
ATOM 671 O O . SER A 1 85 ? 9.796 12.625 -26.621 1.00 87.56 85 SER A O 1
ATOM 673 N N . LEU A 1 86 ? 11.401 13.681 -25.436 1.00 88.25 86 LEU A N 1
ATOM 674 C CA . LEU A 1 86 ? 12.151 12.470 -25.082 1.00 88.25 86 LEU A CA 1
ATOM 675 C C . LEU A 1 86 ? 11.277 11.439 -24.347 1.00 88.25 86 LEU A C 1
ATOM 677 O O . LEU A 1 86 ? 11.545 10.248 -24.444 1.00 88.25 86 LEU A O 1
ATOM 681 N N . ASP A 1 87 ? 10.221 11.867 -23.646 1.00 86.50 87 ASP A N 1
ATOM 682 C CA . ASP A 1 87 ? 9.301 10.936 -22.983 1.00 86.50 87 ASP A CA 1
ATOM 683 C C . ASP A 1 87 ? 8.531 10.068 -23.993 1.00 86.50 87 ASP A C 1
ATOM 685 O O . ASP A 1 87 ? 8.307 8.888 -23.731 1.00 86.50 87 ASP A O 1
ATOM 689 N N . ASN A 1 88 ? 8.193 10.607 -25.173 1.00 85.88 88 ASN A N 1
ATOM 690 C CA . ASN A 1 88 ? 7.549 9.831 -26.238 1.00 85.88 88 ASN A CA 1
ATOM 691 C C . ASN A 1 88 ? 8.517 8.805 -26.830 1.00 85.88 88 ASN A C 1
ATOM 693 O O . ASN A 1 88 ? 8.115 7.676 -27.098 1.00 85.88 88 ASN A O 1
ATOM 697 N N . ASP A 1 89 ? 9.787 9.179 -27.001 1.00 91.00 89 ASP A N 1
ATOM 698 C CA . ASP A 1 89 ? 10.815 8.268 -27.509 1.00 91.00 89 ASP A CA 1
ATOM 699 C C . ASP A 1 89 ? 11.105 7.145 -26.496 1.00 91.00 89 ASP A C 1
ATOM 701 O O . ASP A 1 89 ? 11.259 5.988 -26.885 1.00 91.00 89 ASP A O 1
ATOM 705 N N . ILE A 1 90 ? 11.105 7.451 -25.191 1.00 89.44 90 ILE A N 1
ATOM 706 C CA . ILE A 1 90 ? 11.217 6.442 -24.124 1.00 89.44 90 ILE A CA 1
ATOM 707 C C . ILE A 1 90 ? 10.007 5.506 -24.145 1.00 89.44 90 ILE A C 1
ATOM 709 O O . ILE A 1 90 ? 10.186 4.289 -24.126 1.00 89.44 90 ILE A O 1
ATOM 713 N N . ALA A 1 91 ? 8.786 6.045 -24.200 1.00 85.00 91 ALA A N 1
ATOM 714 C CA . ALA A 1 91 ? 7.568 5.238 -24.253 1.00 85.00 91 ALA A CA 1
ATOM 715 C C . ALA A 1 91 ? 7.538 4.334 -25.499 1.00 85.00 91 ALA A C 1
ATOM 717 O O . ALA A 1 91 ? 7.170 3.163 -25.412 1.00 85.00 91 ALA A O 1
ATOM 718 N N . GLU A 1 92 ? 7.985 4.847 -26.646 1.00 86.31 92 GLU A N 1
ATOM 719 C CA . GLU A 1 92 ? 8.097 4.085 -27.888 1.00 86.31 92 GLU A CA 1
ATOM 720 C C . GLU A 1 92 ? 9.167 2.987 -27.804 1.00 86.31 92 GLU A C 1
ATOM 722 O O . GLU A 1 92 ? 8.936 1.862 -28.253 1.00 86.31 92 GLU A O 1
ATOM 727 N N . ALA A 1 93 ? 10.318 3.268 -27.190 1.00 90.62 93 ALA A N 1
ATOM 728 C CA . ALA A 1 93 ? 11.343 2.260 -26.938 1.00 90.62 93 ALA A CA 1
ATOM 729 C C . ALA A 1 93 ? 10.815 1.147 -26.014 1.00 90.62 93 ALA A C 1
ATOM 731 O O . ALA A 1 93 ? 10.985 -0.035 -26.311 1.00 90.62 93 ALA A O 1
ATOM 732 N N . TYR A 1 94 ? 10.086 1.503 -24.950 1.00 86.75 94 TYR A N 1
ATOM 733 C CA . TYR A 1 94 ? 9.407 0.538 -24.078 1.00 86.75 94 TYR A CA 1
ATOM 734 C C . TYR A 1 94 ? 8.384 -0.315 -24.834 1.00 86.75 94 TYR A C 1
ATOM 736 O O . TYR A 1 94 ? 8.357 -1.533 -24.660 1.00 86.75 94 TYR A O 1
ATOM 744 N N . ARG A 1 95 ? 7.572 0.309 -25.694 1.00 82.62 95 ARG A N 1
ATOM 745 C CA . ARG A 1 95 ? 6.581 -0.371 -26.540 1.00 82.62 95 ARG A CA 1
ATOM 746 C C . ARG A 1 95 ? 7.223 -1.407 -27.458 1.00 82.62 95 ARG A C 1
ATOM 748 O O . ARG A 1 95 ? 6.681 -2.491 -27.634 1.00 82.62 95 ARG A O 1
ATOM 755 N N . LYS A 1 96 ? 8.388 -1.083 -28.017 1.00 87.88 96 LYS A N 1
ATOM 756 C CA . LYS A 1 96 ? 9.181 -1.980 -28.870 1.00 87.88 96 LYS A CA 1
ATOM 757 C C . LYS A 1 96 ? 10.017 -2.997 -28.088 1.00 87.88 96 LYS A C 1
ATOM 759 O O . LYS A 1 96 ? 10.748 -3.763 -28.707 1.00 87.88 96 LYS A O 1
ATOM 764 N N . ALA A 1 97 ? 9.935 -2.989 -26.754 1.00 88.81 97 ALA A N 1
ATOM 765 C CA . ALA A 1 97 ? 10.817 -3.735 -25.860 1.00 88.81 97 ALA A CA 1
ATOM 766 C C . ALA A 1 97 ? 12.321 -3.461 -26.097 1.00 88.81 97 ALA A C 1
ATOM 768 O O . ALA A 1 97 ? 13.173 -4.263 -25.713 1.00 88.81 97 ALA A O 1
ATOM 769 N N . ASP A 1 98 ? 12.668 -2.307 -26.681 1.00 94.56 98 ASP A N 1
ATOM 770 C CA . ASP A 1 98 ? 14.048 -1.840 -26.832 1.00 94.56 98 ASP A CA 1
ATOM 771 C C . ASP A 1 98 ? 14.493 -1.126 -25.551 1.00 94.56 98 ASP A C 1
ATOM 773 O O . ASP A 1 98 ? 14.652 0.096 -25.463 1.00 94.56 98 ASP A O 1
ATOM 777 N N . TYR A 1 99 ? 14.652 -1.921 -24.497 1.00 93.56 99 TYR A N 1
ATOM 778 C CA . TYR A 1 99 ? 14.997 -1.414 -23.174 1.00 93.56 99 TYR A CA 1
ATOM 779 C C . TYR A 1 99 ? 16.414 -0.833 -23.105 1.00 93.56 99 TYR A C 1
ATOM 781 O O . TYR A 1 99 ? 16.707 -0.044 -22.206 1.00 93.56 99 TYR A O 1
ATOM 789 N N . ALA A 1 100 ? 17.289 -1.190 -24.051 1.00 97.19 100 ALA A N 1
ATOM 790 C CA . ALA A 1 100 ? 18.615 -0.599 -24.168 1.00 97.19 100 ALA A CA 1
ATOM 791 C C . ALA A 1 100 ? 18.518 0.846 -24.672 1.00 97.19 100 ALA A C 1
ATOM 793 O O . ALA A 1 100 ? 19.092 1.739 -24.046 1.00 97.19 100 ALA A O 1
ATOM 794 N N . ALA A 1 101 ? 17.737 1.092 -25.731 1.00 96.62 101 ALA A N 1
ATOM 795 C CA . ALA A 1 101 ? 17.451 2.448 -26.191 1.00 96.62 101 ALA A CA 1
ATOM 796 C C . ALA A 1 101 ? 16.711 3.260 -25.119 1.00 96.62 101 ALA A C 1
ATOM 798 O O . ALA A 1 101 ? 17.083 4.402 -24.850 1.00 96.62 101 ALA A O 1
ATOM 799 N N . ALA A 1 102 ? 15.723 2.664 -24.440 1.00 94.19 102 ALA A N 1
ATOM 800 C CA . ALA A 1 102 ? 15.018 3.331 -23.346 1.00 94.19 102 ALA A CA 1
ATOM 801 C C . ALA A 1 102 ? 15.983 3.778 -22.232 1.00 94.19 102 ALA A C 1
ATOM 803 O O . ALA A 1 102 ? 15.922 4.929 -21.802 1.00 94.19 102 ALA A O 1
ATOM 804 N N . ALA A 1 103 ? 16.905 2.907 -21.799 1.00 96.50 103 ALA A N 1
ATOM 805 C CA . ALA A 1 103 ? 17.918 3.250 -20.799 1.00 96.50 103 ALA A CA 1
ATOM 806 C C . ALA A 1 103 ? 18.794 4.433 -21.244 1.00 96.50 103 ALA A C 1
ATOM 808 O O . ALA A 1 103 ? 18.952 5.383 -20.480 1.00 96.50 103 ALA A O 1
ATOM 809 N N . GLN A 1 104 ? 19.293 4.421 -22.486 1.00 97.69 104 GLN A N 1
ATOM 810 C CA . GLN A 1 104 ? 20.117 5.509 -23.036 1.00 97.69 104 GLN A CA 1
ATOM 811 C C . GLN A 1 104 ? 19.360 6.844 -23.089 1.00 97.69 104 GLN A C 1
ATOM 813 O O . GLN A 1 104 ? 19.909 7.894 -22.753 1.00 97.69 104 GLN A O 1
ATOM 818 N N . LEU A 1 105 ? 18.083 6.818 -23.481 1.00 95.94 105 LEU A N 1
ATOM 819 C CA . LEU A 1 105 ? 17.238 8.012 -23.516 1.00 95.94 105 LEU A CA 1
ATOM 820 C C . LEU A 1 105 ? 16.975 8.566 -22.108 1.00 95.94 105 LEU A C 1
ATOM 822 O O . LEU A 1 105 ? 17.005 9.783 -21.914 1.00 95.94 105 LEU A O 1
ATOM 826 N N . ILE A 1 106 ? 16.766 7.697 -21.114 1.00 95.69 106 ILE A N 1
ATOM 827 C CA . ILE A 1 106 ? 16.611 8.107 -19.711 1.00 95.69 106 ILE A CA 1
ATOM 828 C C . ILE A 1 106 ? 17.923 8.692 -19.167 1.00 95.69 106 ILE A C 1
ATOM 830 O O . ILE A 1 106 ? 17.894 9.718 -18.489 1.00 95.69 106 ILE A O 1
ATOM 834 N N . GLU A 1 107 ? 19.076 8.097 -19.485 1.00 97.50 107 GLU A N 1
ATOM 835 C CA . GLU A 1 107 ? 20.392 8.648 -19.131 1.00 97.50 107 GLU A CA 1
ATOM 836 C C . GLU A 1 107 ? 20.594 10.045 -19.724 1.00 97.50 107 GLU A C 1
ATOM 838 O O . GLU A 1 107 ? 20.977 10.970 -19.008 1.00 97.50 107 GLU A O 1
ATOM 843 N N . LEU A 1 108 ? 20.239 10.239 -20.996 1.00 96.44 108 LEU A N 1
ATOM 844 C CA . LEU A 1 108 ? 20.282 11.551 -21.639 1.00 96.44 108 LEU A CA 1
ATOM 845 C C . LEU A 1 108 ? 19.361 12.569 -20.945 1.00 96.44 108 LEU A C 1
ATOM 847 O O . LEU A 1 108 ? 19.744 13.729 -20.781 1.00 96.44 108 LEU A O 1
ATOM 851 N N . GLN A 1 109 ? 18.159 12.162 -20.517 1.00 94.38 109 GLN A N 1
ATOM 852 C CA . GLN A 1 109 ? 17.272 13.026 -19.728 1.00 94.38 109 GLN A CA 1
ATOM 853 C C . GLN A 1 109 ? 17.894 13.405 -18.380 1.00 94.38 109 GLN A C 1
ATOM 855 O O . GLN A 1 109 ? 17.836 14.572 -17.996 1.00 94.38 109 GLN A O 1
ATOM 860 N N . ILE A 1 110 ? 18.509 12.449 -17.681 1.00 95.81 110 ILE A N 1
ATOM 861 C CA . ILE A 1 110 ? 19.196 12.682 -16.405 1.00 95.81 110 ILE A CA 1
ATOM 862 C C . ILE A 1 110 ? 20.322 13.705 -16.576 1.00 95.81 110 ILE A C 1
ATOM 864 O O . ILE A 1 110 ? 20.395 14.653 -15.794 1.00 95.81 110 ILE A O 1
ATOM 868 N N . GLU A 1 111 ? 21.167 13.564 -17.600 1.00 96.31 111 GLU A N 1
ATOM 869 C CA . GLU A 1 111 ? 22.265 14.508 -17.844 1.00 96.31 111 GLU A CA 1
ATOM 870 C C . GLU A 1 111 ? 21.746 15.910 -18.192 1.00 96.31 111 GLU A C 1
ATOM 872 O O . GLU A 1 111 ? 22.180 16.893 -17.589 1.00 96.31 111 GLU A O 1
ATOM 877 N N . ARG A 1 112 ? 20.715 16.020 -19.045 1.00 94.25 112 ARG A N 1
ATOM 878 C CA . ARG A 1 112 ? 20.057 17.312 -19.320 1.00 94.25 112 ARG A CA 1
ATOM 879 C C . ARG A 1 112 ? 19.483 17.948 -18.054 1.00 94.25 112 ARG A C 1
ATOM 881 O O . ARG A 1 112 ? 19.599 19.158 -17.871 1.00 94.25 112 ARG A O 1
ATOM 888 N N . LEU A 1 113 ? 18.864 17.163 -17.172 1.00 93.06 113 LEU A N 1
ATOM 889 C CA . LEU A 1 113 ? 18.319 17.670 -15.911 1.00 93.06 113 LEU A CA 1
ATOM 890 C C . LEU A 1 113 ? 19.419 18.167 -14.973 1.00 93.06 113 LEU A C 1
ATOM 892 O O . LEU A 1 113 ? 19.277 19.248 -14.402 1.00 93.06 113 LEU A O 1
ATOM 896 N N . LYS A 1 114 ? 20.529 17.434 -14.854 1.00 94.38 114 LYS A N 1
ATOM 897 C CA . LYS A 1 114 ? 21.693 17.875 -14.074 1.00 94.38 114 LYS A CA 1
ATOM 898 C C . LYS A 1 114 ? 22.264 19.186 -14.594 1.00 94.38 114 LYS A C 1
ATOM 900 O O . LYS A 1 114 ? 22.514 20.082 -13.796 1.00 94.38 114 LYS A O 1
ATOM 905 N N . GLU A 1 115 ? 22.435 19.323 -15.908 1.00 93.94 115 GLU A N 1
ATOM 906 C CA . GLU A 1 115 ? 22.933 20.562 -16.514 1.00 93.94 115 GLU A CA 1
ATOM 907 C C . GLU A 1 115 ? 22.017 21.752 -16.220 1.00 93.94 115 GLU A C 1
ATOM 909 O O . GLU A 1 115 ? 22.497 22.832 -15.878 1.00 93.94 115 GLU A O 1
ATOM 914 N N . ARG A 1 116 ? 20.697 21.562 -16.325 1.00 92.06 116 ARG A N 1
ATOM 915 C CA . ARG A 1 116 ? 19.709 22.602 -16.007 1.00 92.06 116 ARG A CA 1
ATOM 916 C C . ARG A 1 116 ? 19.777 23.010 -14.535 1.00 92.06 116 ARG A C 1
ATOM 918 O O . ARG A 1 116 ? 19.819 24.201 -14.236 1.00 92.06 116 ARG A O 1
ATOM 925 N N . ILE A 1 117 ? 19.854 22.034 -13.626 1.00 89.75 117 ILE A N 1
ATOM 926 C CA . ILE A 1 117 ? 20.028 22.279 -12.185 1.00 89.75 117 ILE A CA 1
ATOM 927 C C . ILE A 1 117 ? 21.337 23.042 -11.925 1.00 89.75 117 ILE A C 1
ATOM 929 O O . ILE A 1 117 ? 21.331 24.030 -11.195 1.00 89.75 117 ILE A O 1
ATOM 933 N N . ALA A 1 118 ? 22.443 22.643 -12.560 1.00 91.62 118 ALA A N 1
ATOM 934 C CA . ALA A 1 118 ? 23.742 23.304 -12.420 1.00 91.62 118 ALA A CA 1
ATOM 935 C C . ALA A 1 118 ? 23.735 24.754 -12.936 1.00 91.62 118 ALA A C 1
ATOM 937 O O . ALA A 1 118 ? 24.437 25.605 -12.394 1.00 91.62 118 ALA A O 1
ATOM 938 N N . LYS A 1 119 ? 22.911 25.057 -13.946 1.00 94.06 119 LYS A N 1
ATOM 939 C CA . LYS A 1 119 ? 22.691 26.416 -14.472 1.00 94.06 119 LYS A CA 1
ATOM 940 C C . LYS A 1 119 ? 21.763 27.272 -13.598 1.00 94.06 119 LYS A C 1
ATOM 942 O O . LYS A 1 119 ? 21.490 28.416 -13.951 1.00 94.06 119 LYS A O 1
ATOM 947 N N . GLY A 1 120 ? 21.264 26.744 -12.478 1.00 89.00 120 GLY A N 1
ATOM 948 C CA . GLY A 1 120 ? 20.309 27.441 -11.613 1.00 89.00 120 GLY A CA 1
ATOM 949 C C . GLY A 1 120 ? 18.918 27.584 -12.233 1.00 89.00 120 GLY A C 1
ATOM 950 O O . GLY A 1 120 ? 18.099 28.361 -11.739 1.00 89.00 120 GLY A O 1
ATOM 951 N N . GLU A 1 121 ? 18.624 26.847 -13.310 1.00 89.50 121 GLU A N 1
ATOM 952 C CA . GLU A 1 121 ? 17.253 26.740 -13.793 1.00 89.50 121 GLU A CA 1
ATOM 953 C C . GLU A 1 121 ? 16.399 26.055 -12.721 1.00 89.50 121 GLU A C 1
ATOM 955 O O . GLU A 1 121 ? 16.908 25.307 -11.883 1.00 89.50 121 GLU A O 1
ATOM 960 N N . LYS A 1 122 ? 15.079 26.277 -12.757 1.00 77.62 122 LYS A N 1
ATOM 961 C CA . LYS A 1 122 ? 14.122 25.545 -11.915 1.00 77.62 122 LYS A CA 1
ATOM 962 C C . LYS A 1 122 ? 14.090 24.064 -12.324 1.00 77.62 122 LYS A C 1
ATOM 964 O O . LYS A 1 122 ? 13.157 23.616 -12.985 1.00 77.62 122 LYS A O 1
ATOM 969 N N . GLY A 1 123 ? 15.134 23.318 -11.987 1.00 71.25 123 GLY A N 1
ATOM 970 C CA . GLY A 1 123 ? 15.163 21.868 -12.036 1.00 71.25 123 GLY A CA 1
ATOM 971 C C . GLY A 1 123 ? 14.542 21.322 -10.761 1.00 71.25 123 GLY A C 1
ATOM 972 O O . GLY A 1 123 ? 14.789 21.836 -9.671 1.00 71.25 123 GLY A O 1
ATOM 973 N N . ASN A 1 124 ? 13.697 20.307 -10.898 1.00 81.50 124 ASN A N 1
ATOM 974 C CA . ASN A 1 124 ? 13.031 19.687 -9.767 1.00 81.50 124 ASN A CA 1
ATOM 975 C C . ASN A 1 124 ? 13.855 18.467 -9.315 1.00 81.50 124 ASN A C 1
ATOM 977 O O . ASN A 1 124 ? 13.917 17.492 -10.066 1.00 81.50 124 ASN A O 1
ATOM 981 N N . PRO A 1 125 ? 14.460 18.456 -8.109 1.00 85.44 125 PRO A N 1
ATOM 982 C CA . PRO A 1 125 ? 15.127 17.265 -7.579 1.00 85.44 125 PRO A CA 1
ATOM 983 C C . PRO A 1 125 ? 14.234 16.017 -7.611 1.00 85.44 125 PRO A C 1
ATOM 985 O O . PRO A 1 125 ? 14.737 14.908 -7.772 1.00 85.44 125 PRO A O 1
ATOM 988 N N . SER A 1 126 ? 12.908 16.187 -7.508 1.00 85.81 126 SER A N 1
ATOM 989 C CA . SER A 1 126 ? 11.931 15.096 -7.625 1.00 85.81 126 SER A CA 1
ATOM 990 C C . SER A 1 126 ? 11.908 14.464 -9.011 1.00 85.81 126 SER A C 1
ATOM 992 O O . SER A 1 126 ? 11.811 13.243 -9.126 1.00 85.81 126 SER A O 1
ATOM 994 N N . GLU A 1 127 ? 12.089 15.266 -10.058 1.00 88.06 127 GLU A N 1
ATOM 995 C CA . GLU A 1 127 ? 12.203 14.759 -11.420 1.00 88.06 127 GLU A CA 1
ATOM 996 C C . GLU A 1 127 ? 13.469 13.907 -11.557 1.00 88.06 127 GLU A C 1
ATOM 998 O O . GLU A 1 127 ? 13.390 12.758 -11.986 1.00 88.06 127 GLU A O 1
ATOM 1003 N N . LEU A 1 128 ? 14.615 14.404 -11.080 1.00 92.00 128 LEU A N 1
ATOM 1004 C CA . LEU A 1 128 ? 15.877 13.660 -11.107 1.00 92.00 128 LEU A CA 1
ATOM 1005 C C . LEU A 1 128 ? 15.791 12.343 -10.315 1.00 92.00 128 LEU A C 1
ATOM 1007 O O . LEU A 1 128 ? 16.188 11.292 -10.819 1.00 92.00 128 LEU A O 1
ATOM 1011 N N . TYR A 1 129 ? 15.209 12.383 -9.113 1.00 92.12 129 TYR A N 1
ATOM 1012 C CA . TYR A 1 129 ? 14.923 11.199 -8.299 1.00 92.12 129 TYR A CA 1
ATOM 1013 C C . TYR A 1 129 ? 14.089 10.168 -9.070 1.00 92.12 129 TYR A C 1
ATOM 1015 O O . TYR A 1 129 ? 14.484 9.006 -9.174 1.00 92.12 129 TYR A O 1
ATOM 1023 N N . SER A 1 130 ? 12.980 10.595 -9.680 1.00 89.62 130 SER A N 1
ATOM 1024 C CA . SER A 1 130 ? 12.110 9.703 -10.453 1.00 89.62 130 SER A CA 1
ATOM 1025 C C . SER A 1 130 ? 12.830 9.072 -11.655 1.00 89.62 130 SER A C 1
ATOM 1027 O O . SER A 1 130 ? 12.686 7.873 -11.902 1.00 89.62 130 SER A O 1
ATOM 1029 N N . LYS A 1 131 ? 13.672 9.831 -12.370 1.00 92.31 131 LYS A N 1
ATOM 1030 C CA . LYS A 1 131 ? 14.426 9.311 -13.519 1.00 92.31 131 LYS A CA 1
ATOM 1031 C C . LYS A 1 131 ? 15.489 8.298 -13.085 1.00 92.31 131 LYS A C 1
ATOM 1033 O O . LYS A 1 131 ? 15.663 7.291 -13.770 1.00 92.31 131 LYS A O 1
ATOM 1038 N N . TYR A 1 132 ? 16.127 8.485 -11.927 1.00 95.00 132 TYR A N 1
ATOM 1039 C CA . TYR A 1 132 ? 17.019 7.467 -11.364 1.00 95.00 132 TYR A CA 1
ATOM 1040 C C . TYR A 1 132 ? 16.285 6.184 -10.976 1.00 95.00 132 TYR A C 1
ATOM 1042 O O . TYR A 1 132 ? 16.769 5.106 -11.315 1.00 95.00 132 TYR A O 1
ATOM 1050 N N . LEU A 1 133 ? 15.114 6.274 -10.332 1.00 92.00 133 LEU A N 1
ATOM 1051 C CA . LEU A 1 133 ? 14.298 5.089 -10.031 1.00 92.00 133 LEU A CA 1
ATOM 1052 C C . LEU A 1 133 ? 13.905 4.333 -11.303 1.00 92.00 133 LEU A C 1
ATOM 1054 O O . LEU A 1 133 ? 13.990 3.106 -11.349 1.00 92.00 133 LEU A O 1
ATOM 1058 N N . LEU A 1 134 ? 13.501 5.065 -12.343 1.00 91.62 134 LEU A N 1
ATOM 1059 C CA . LEU A 1 134 ? 13.136 4.487 -13.630 1.00 91.62 134 LEU A CA 1
ATOM 1060 C C . LEU A 1 134 ? 14.320 3.772 -14.287 1.00 91.62 134 LEU A C 1
ATOM 1062 O O . LEU A 1 134 ? 14.191 2.622 -14.701 1.00 91.62 134 LEU A O 1
A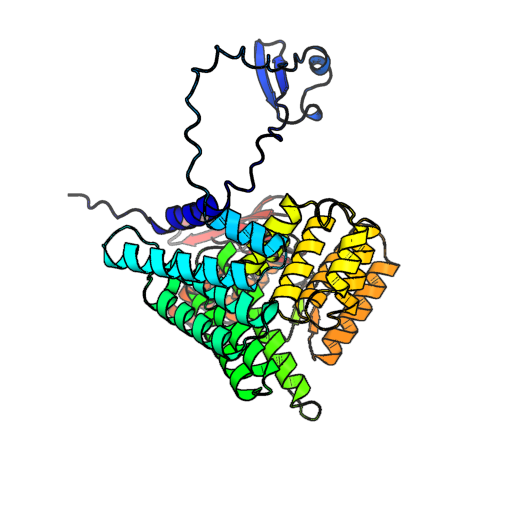TOM 1066 N N . LEU A 1 135 ? 15.478 4.430 -14.364 1.00 94.56 135 LEU A N 1
ATOM 1067 C CA . LEU A 1 135 ? 16.679 3.839 -14.949 1.00 94.56 135 LEU A CA 1
ATOM 1068 C C . LEU A 1 135 ? 17.141 2.609 -14.159 1.00 94.56 135 LEU A C 1
ATOM 1070 O O . LEU A 1 135 ? 17.501 1.592 -14.750 1.00 94.56 135 LEU A O 1
ATOM 1074 N N . ALA A 1 136 ? 17.085 2.679 -12.826 1.00 94.56 136 ALA A N 1
ATOM 1075 C CA . ALA A 1 136 ? 17.392 1.554 -11.953 1.00 94.56 136 ALA A CA 1
ATOM 1076 C C . ALA A 1 136 ? 16.474 0.356 -12.235 1.00 94.56 136 ALA A C 1
ATOM 1078 O O . ALA A 1 136 ? 16.961 -0.765 -12.369 1.00 94.56 136 ALA A O 1
ATOM 1079 N N . HIS A 1 137 ? 15.170 0.595 -12.402 1.00 90.94 137 HIS A N 1
ATOM 1080 C CA . HIS A 1 137 ? 14.205 -0.441 -12.764 1.00 90.94 137 HIS A CA 1
ATOM 1081 C C . HIS A 1 137 ? 14.518 -1.064 -14.135 1.00 90.94 137 HIS A C 1
ATOM 1083 O O . HIS A 1 137 ? 14.542 -2.291 -14.252 1.00 90.94 137 HIS A O 1
ATOM 1089 N N . VAL A 1 138 ? 14.796 -0.248 -15.164 1.00 92.62 138 VAL A N 1
ATOM 1090 C CA . VAL A 1 138 ? 15.182 -0.751 -16.499 1.00 92.62 138 VAL A CA 1
ATOM 1091 C C . VAL A 1 138 ? 16.401 -1.657 -16.387 1.00 92.62 138 VAL A C 1
ATOM 1093 O O . VAL A 1 138 ? 16.395 -2.772 -16.911 1.00 92.62 138 VAL A O 1
ATOM 1096 N N . TYR A 1 139 ? 17.427 -1.215 -15.661 1.00 95.50 139 TYR A N 1
ATOM 1097 C CA . TYR A 1 139 ? 18.624 -2.016 -15.462 1.00 95.50 139 TYR A CA 1
ATOM 1098 C C . TYR A 1 139 ? 18.340 -3.312 -14.714 1.00 95.50 139 TYR A C 1
ATOM 1100 O O . TYR A 1 139 ? 18.693 -4.377 -15.213 1.00 95.50 139 TYR A O 1
ATOM 1108 N N . ALA A 1 140 ? 17.654 -3.250 -13.576 1.00 92.50 140 ALA A N 1
ATOM 1109 C CA . ALA A 1 140 ? 17.388 -4.410 -12.735 1.00 92.50 140 ALA A CA 1
ATOM 1110 C C . ALA A 1 140 ? 16.581 -5.483 -13.471 1.00 92.50 140 ALA A C 1
ATOM 1112 O O . ALA A 1 140 ? 16.934 -6.666 -13.470 1.00 92.50 140 ALA A O 1
ATOM 1113 N N . TRP A 1 141 ? 15.489 -5.050 -14.093 1.00 89.75 141 TRP A N 1
ATOM 1114 C CA . TRP A 1 141 ? 14.400 -5.938 -14.461 1.00 89.75 141 TRP A CA 1
ATOM 1115 C C . TRP A 1 141 ? 14.297 -6.126 -15.962 1.00 89.75 141 TRP A C 1
ATOM 1117 O O . TRP A 1 141 ? 14.056 -7.238 -16.411 1.00 89.75 141 TRP A O 1
ATOM 1127 N N . LYS A 1 142 ? 14.576 -5.108 -16.772 1.00 90.06 142 LYS A N 1
ATOM 1128 C CA . LYS A 1 142 ? 14.476 -5.244 -18.231 1.00 90.06 142 LYS A CA 1
ATOM 1129 C C . LYS A 1 142 ? 15.775 -5.696 -18.887 1.00 90.06 142 LYS A C 1
ATOM 1131 O O . LYS A 1 142 ? 15.743 -6.496 -19.814 1.00 90.06 142 LYS A O 1
ATOM 1136 N N . LEU A 1 143 ? 16.910 -5.222 -18.378 1.00 94.31 143 LEU A N 1
ATOM 1137 C CA . LEU A 1 143 ? 18.237 -5.519 -18.927 1.00 94.31 143 LEU A CA 1
ATOM 1138 C C . LEU A 1 143 ? 19.044 -6.520 -18.095 1.00 94.31 143 LEU A C 1
ATOM 1140 O O . LEU A 1 143 ? 20.122 -6.924 -18.524 1.00 94.31 143 LEU A O 1
ATOM 1144 N N . ASN A 1 144 ? 18.544 -6.924 -16.923 1.00 93.69 144 ASN A N 1
ATOM 1145 C CA . ASN A 1 144 ? 19.221 -7.851 -16.013 1.00 93.69 144 ASN A CA 1
ATOM 1146 C C . ASN A 1 144 ? 20.642 -7.399 -15.586 1.00 93.69 144 ASN A C 1
ATOM 1148 O O . ASN A 1 144 ? 21.544 -8.210 -15.388 1.00 93.69 144 ASN A O 1
ATOM 1152 N N . LYS A 1 145 ? 20.834 -6.085 -15.451 1.00 96.31 145 LYS A N 1
ATOM 1153 C CA . LYS A 1 145 ? 22.070 -5.393 -15.066 1.00 96.31 145 LYS A CA 1
ATOM 1154 C C . LYS A 1 145 ? 22.008 -4.957 -13.598 1.00 96.31 145 LYS A C 1
ATOM 1156 O O . LYS A 1 145 ? 21.762 -3.794 -13.277 1.00 96.31 145 LYS A O 1
ATOM 1161 N N . THR A 1 146 ? 22.160 -5.923 -12.692 1.00 95.25 146 THR A N 1
ATOM 1162 C CA . THR A 1 146 ? 21.967 -5.731 -11.242 1.00 95.25 146 THR A CA 1
ATOM 1163 C C . THR A 1 146 ? 22.899 -4.677 -10.636 1.00 95.25 146 THR A C 1
ATOM 1165 O O . THR A 1 146 ? 22.449 -3.852 -9.845 1.00 95.25 146 THR A O 1
ATOM 1168 N N . GLU A 1 147 ? 24.185 -4.665 -10.995 1.00 95.94 147 GLU A N 1
ATOM 1169 C CA . GLU A 1 147 ? 25.154 -3.725 -10.409 1.00 95.94 147 GLU A CA 1
ATOM 1170 C C . GLU A 1 147 ? 24.901 -2.284 -10.865 1.00 95.94 147 GLU A C 1
ATOM 1172 O O . GLU A 1 147 ? 24.999 -1.337 -10.084 1.00 95.94 147 GLU A O 1
ATOM 1177 N N . GLU A 1 148 ? 24.531 -2.104 -12.129 1.00 97.69 148 GLU A N 1
ATOM 1178 C CA . GLU A 1 148 ? 24.118 -0.822 -12.679 1.00 97.69 148 GLU A CA 1
ATOM 1179 C C . GLU A 1 148 ? 22.842 -0.330 -12.000 1.00 97.69 148 GLU A C 1
ATOM 1181 O O . GLU A 1 148 ? 22.782 0.834 -11.610 1.00 97.69 148 GLU A O 1
ATOM 1186 N N . ALA A 1 149 ? 21.864 -1.210 -11.774 1.00 96.44 149 ALA A N 1
ATOM 1187 C CA . ALA A 1 149 ? 20.647 -0.864 -11.050 1.00 96.44 149 ALA A CA 1
ATOM 1188 C C . ALA A 1 149 ? 20.933 -0.379 -9.622 1.00 96.44 149 ALA A C 1
ATOM 1190 O O . ALA A 1 149 ? 20.433 0.674 -9.224 1.00 96.44 149 ALA A O 1
ATOM 1191 N N . LEU A 1 150 ? 21.788 -1.091 -8.875 1.00 95.88 150 LEU A N 1
ATOM 1192 C CA . LEU A 1 150 ? 22.207 -0.694 -7.526 1.00 95.88 150 LEU A CA 1
ATOM 1193 C C . LEU A 1 150 ? 22.835 0.708 -7.519 1.00 95.88 150 LEU A C 1
ATOM 1195 O O . LEU A 1 150 ? 22.490 1.531 -6.670 1.00 95.88 150 LEU A O 1
ATOM 1199 N N . LYS A 1 151 ? 23.696 1.019 -8.499 1.00 97.00 151 LYS A N 1
ATOM 1200 C CA . LYS A 1 151 ? 24.289 2.360 -8.645 1.00 97.00 151 LYS A CA 1
ATOM 1201 C C . LYS A 1 151 ? 23.231 3.440 -8.874 1.00 97.00 151 LYS A C 1
ATOM 1203 O O . LYS A 1 151 ? 23.363 4.535 -8.336 1.00 97.00 151 LYS A O 1
ATOM 1208 N N . GLN A 1 152 ? 22.197 3.166 -9.669 1.00 97.38 152 GLN A N 1
ATOM 1209 C CA . GLN A 1 152 ? 21.147 4.156 -9.926 1.00 97.38 152 GLN A CA 1
ATOM 1210 C C . GLN A 1 152 ? 20.202 4.330 -8.730 1.00 97.38 152 GLN A C 1
ATOM 1212 O O . GLN A 1 152 ? 19.839 5.463 -8.425 1.00 97.38 152 GLN A O 1
ATOM 1217 N N . TYR A 1 153 ? 19.867 3.265 -7.992 1.00 95.25 153 TYR A N 1
ATOM 1218 C CA . TYR A 1 153 ? 19.117 3.401 -6.736 1.00 95.25 153 TYR A CA 1
ATOM 1219 C C . TYR A 1 153 ? 19.894 4.205 -5.690 1.00 95.25 153 TYR A C 1
ATOM 1221 O O . TYR A 1 153 ? 19.313 5.062 -5.031 1.00 95.25 153 TYR A O 1
ATOM 1229 N N . GLN A 1 154 ? 21.210 4.009 -5.590 1.00 94.38 154 GLN A N 1
ATOM 1230 C CA . GLN A 1 154 ? 22.062 4.820 -4.719 1.00 94.38 154 GLN A CA 1
ATOM 1231 C C . GLN A 1 154 ? 22.001 6.315 -5.091 1.00 94.38 154 GLN A C 1
ATOM 1233 O O . GLN A 1 154 ? 21.783 7.162 -4.225 1.00 94.38 154 GLN A O 1
ATOM 1238 N N . LYS A 1 155 ? 22.085 6.644 -6.386 1.00 95.50 155 LYS A N 1
ATOM 1239 C CA . LYS A 1 155 ? 21.918 8.026 -6.872 1.00 95.50 155 LYS A CA 1
ATOM 1240 C C . LYS A 1 155 ? 20.509 8.581 -6.638 1.00 95.50 155 LYS A C 1
ATOM 1242 O O . LYS A 1 155 ? 20.357 9.786 -6.424 1.00 95.50 155 LYS A O 1
ATOM 1247 N N . ALA A 1 156 ? 19.477 7.733 -6.670 1.00 93.69 156 ALA A N 1
ATOM 1248 C CA . ALA A 1 156 ? 18.124 8.127 -6.290 1.00 93.69 156 ALA A CA 1
ATOM 1249 C C . ALA A 1 156 ? 18.095 8.549 -4.811 1.00 93.69 156 ALA A C 1
ATOM 1251 O O . ALA A 1 156 ? 17.656 9.658 -4.512 1.00 93.69 156 ALA A O 1
ATOM 1252 N N . THR A 1 157 ? 18.655 7.743 -3.904 1.00 91.88 157 THR A N 1
ATOM 1253 C CA . THR A 1 157 ? 18.779 8.080 -2.473 1.00 91.88 157 THR A CA 1
ATOM 1254 C C . THR A 1 157 ? 19.499 9.417 -2.256 1.00 91.88 157 THR A C 1
ATOM 1256 O O . THR A 1 157 ? 19.022 10.269 -1.509 1.00 91.88 157 THR A O 1
ATOM 1259 N N . GLU A 1 158 ? 20.614 9.652 -2.951 1.00 91.62 158 GLU A N 1
ATOM 1260 C CA . GLU A 1 158 ? 21.369 10.916 -2.879 1.00 91.62 158 GLU A CA 1
ATOM 1261 C C . GLU A 1 158 ? 20.543 12.109 -3.385 1.00 91.62 158 GLU A C 1
ATOM 1263 O O . GLU A 1 158 ? 20.456 13.154 -2.733 1.00 91.62 158 GLU A O 1
ATOM 1268 N N . SER A 1 159 ? 19.855 11.937 -4.519 1.00 90.44 159 SER A N 1
ATOM 1269 C CA . SER A 1 159 ? 18.968 12.965 -5.080 1.00 90.44 159 SER A CA 1
ATOM 1270 C C . SER A 1 159 ? 17.836 13.297 -4.112 1.00 90.44 159 SER A C 1
ATOM 1272 O O . SER A 1 159 ? 17.511 14.467 -3.906 1.00 90.44 159 SER A O 1
ATOM 1274 N N . LYS A 1 160 ? 17.288 12.280 -3.444 1.00 89.75 160 LYS A N 1
ATOM 1275 C CA . LYS A 1 160 ? 16.255 12.432 -2.425 1.00 89.75 160 LYS A CA 1
ATOM 1276 C C . LYS A 1 160 ? 16.727 13.262 -1.232 1.00 89.75 160 LYS A C 1
ATOM 1278 O O . LYS A 1 160 ? 16.007 14.151 -0.785 1.00 89.75 160 LYS A O 1
ATOM 1283 N N . GLN A 1 161 ? 17.940 13.012 -0.744 1.00 88.12 161 GLN A N 1
ATOM 1284 C CA . GLN A 1 161 ? 18.519 13.741 0.388 1.00 88.12 161 GLN A CA 1
ATOM 1285 C C . GLN A 1 161 ? 18.771 15.224 0.080 1.00 88.12 161 GLN A C 1
ATOM 1287 O O . GLN A 1 161 ? 18.700 16.055 0.988 1.00 88.12 161 GLN A O 1
ATOM 1292 N N . SER A 1 162 ? 19.011 15.572 -1.188 1.00 85.06 162 SER A N 1
ATOM 1293 C CA . SER A 1 162 ? 19.227 16.965 -1.603 1.00 85.06 162 SER A CA 1
ATOM 1294 C C . SER A 1 162 ? 17.942 17.802 -1.719 1.00 85.06 162 SER A C 1
ATOM 1296 O O . SER A 1 162 ? 18.009 19.028 -1.647 1.00 85.06 162 SER A O 1
ATOM 1298 N N . GLY A 1 163 ? 16.763 17.179 -1.852 1.00 84.50 163 GLY A N 1
ATOM 1299 C CA . GLY A 1 163 ? 15.479 17.879 -1.976 1.00 84.50 163 GLY A CA 1
ATOM 1300 C C . GLY A 1 163 ? 14.659 17.886 -0.682 1.00 84.50 163 GLY A C 1
ATOM 1301 O O . GLY A 1 163 ? 14.185 16.843 -0.246 1.00 84.50 163 GLY A O 1
ATOM 1302 N N . GLU A 1 164 ? 14.383 19.058 -0.099 1.00 83.19 164 GLU A N 1
ATOM 1303 C CA . GLU A 1 164 ? 13.608 19.156 1.156 1.00 83.19 164 GLU A CA 1
ATOM 1304 C C . GLU A 1 164 ? 12.189 18.568 1.039 1.00 83.19 164 GLU A C 1
ATOM 1306 O O . GLU A 1 164 ? 11.699 17.904 1.950 1.00 83.19 164 GLU A O 1
ATOM 1311 N N . GLN A 1 165 ? 11.544 18.735 -0.119 1.00 79.31 165 GLN A N 1
ATOM 1312 C CA . GLN A 1 165 ? 10.250 18.106 -0.398 1.00 79.31 165 GLN A CA 1
ATOM 1313 C C . GLN A 1 165 ? 10.361 16.577 -0.474 1.00 79.31 165 GLN A C 1
ATOM 1315 O O . GLN A 1 165 ? 9.485 15.869 0.014 1.00 79.31 165 GLN A O 1
ATOM 1320 N N . LEU A 1 166 ? 11.449 16.062 -1.047 1.00 80.94 166 LEU A N 1
ATOM 1321 C CA . LEU A 1 166 ? 11.672 14.629 -1.208 1.00 80.94 166 LEU A CA 1
ATOM 1322 C C . LEU A 1 166 ? 11.958 13.923 0.115 1.00 80.94 166 LEU A C 1
ATOM 1324 O O . LEU A 1 166 ? 11.551 12.776 0.288 1.00 80.94 166 LEU A O 1
ATOM 1328 N N . LYS A 1 167 ? 12.570 14.608 1.087 1.00 83.94 167 LYS A N 1
ATOM 1329 C CA . LYS A 1 167 ? 12.723 14.079 2.452 1.00 83.94 167 LYS A CA 1
ATOM 1330 C C . LYS A 1 167 ? 11.378 13.736 3.098 1.00 83.94 167 LYS A C 1
ATOM 1332 O O . LYS A 1 167 ? 11.317 12.838 3.938 1.00 83.94 167 LYS A O 1
ATOM 1337 N N . ARG A 1 168 ? 10.286 14.389 2.680 1.00 81.12 168 ARG A N 1
ATOM 1338 C CA . ARG A 1 168 ? 8.921 14.100 3.154 1.00 81.12 168 ARG A CA 1
ATOM 1339 C C . ARG A 1 168 ? 8.292 12.861 2.517 1.00 81.12 168 ARG A C 1
ATOM 1341 O O . ARG A 1 168 ? 7.332 12.348 3.073 1.00 81.12 168 ARG A O 1
ATOM 1348 N N . MET A 1 169 ? 8.854 12.327 1.434 1.00 82.19 169 MET A N 1
ATOM 1349 C CA . MET A 1 169 ? 8.388 11.071 0.840 1.00 82.19 169 MET A CA 1
ATOM 1350 C C . MET A 1 169 ? 9.048 9.858 1.518 1.00 82.19 169 MET A C 1
ATOM 1352 O O . MET A 1 169 ? 10.223 9.945 1.891 1.00 82.19 169 MET A O 1
ATOM 1356 N N . PRO A 1 170 ? 8.368 8.706 1.650 1.00 87.06 170 PRO A N 1
ATOM 1357 C CA . PRO A 1 170 ? 8.991 7.456 2.100 1.00 87.06 170 PRO A CA 1
ATOM 1358 C C . PRO A 1 170 ? 10.148 7.011 1.183 1.00 87.06 170 PRO A C 1
ATOM 1360 O O . PRO A 1 170 ? 10.121 7.308 -0.014 1.00 87.06 170 PRO A O 1
ATOM 1363 N N . PRO A 1 171 ? 11.222 6.372 1.692 1.00 90.75 171 PRO A N 1
ATOM 1364 C CA . PRO A 1 171 ? 12.330 5.869 0.863 1.00 90.75 171 PRO A CA 1
ATOM 1365 C C . PRO A 1 171 ? 11.952 4.558 0.182 1.00 90.75 171 PRO A C 1
ATOM 1367 O O . PRO A 1 171 ? 12.455 3.487 0.508 1.00 90.75 171 PRO A O 1
ATOM 1370 N N . VAL A 1 172 ? 11.027 4.649 -0.772 1.00 88.56 172 VAL A N 1
ATOM 1371 C CA . VAL A 1 172 ? 10.492 3.501 -1.518 1.00 88.56 172 VAL A CA 1
ATOM 1372 C C . VAL A 1 172 ? 11.581 2.733 -2.267 1.00 88.56 172 VAL A C 1
ATOM 1374 O O . VAL A 1 172 ? 11.442 1.531 -2.481 1.00 88.56 172 VAL A O 1
ATOM 1377 N N . GLU A 1 173 ? 12.704 3.385 -2.587 1.00 91.75 173 GLU A N 1
ATOM 1378 C CA . GLU A 1 173 ? 13.890 2.751 -3.158 1.00 91.75 173 GLU A CA 1
ATOM 1379 C C . GLU A 1 173 ? 14.431 1.592 -2.311 1.00 91.75 173 GLU A C 1
ATOM 1381 O O . GLU A 1 173 ? 14.986 0.642 -2.862 1.00 91.75 173 GLU A O 1
ATOM 1386 N N . PHE A 1 174 ? 14.220 1.612 -0.992 1.00 94.44 174 PHE A N 1
ATOM 1387 C CA . PHE A 1 174 ? 14.671 0.542 -0.104 1.00 94.44 174 PHE A CA 1
ATOM 1388 C C . PHE A 1 174 ? 13.960 -0.787 -0.380 1.00 94.44 174 PHE A C 1
ATOM 1390 O O . PHE A 1 174 ? 14.575 -1.834 -0.203 1.00 94.44 174 PHE A O 1
ATOM 1397 N N . ILE A 1 175 ? 12.721 -0.777 -0.891 1.00 92.56 175 ILE A N 1
ATOM 1398 C CA . ILE A 1 175 ? 12.019 -2.010 -1.296 1.00 92.56 175 ILE A CA 1
ATOM 1399 C C . ILE A 1 175 ? 12.747 -2.678 -2.464 1.00 92.56 175 ILE A C 1
ATOM 1401 O O . ILE A 1 175 ? 12.940 -3.893 -2.456 1.00 92.56 175 ILE A O 1
ATOM 1405 N N . PHE A 1 176 ? 13.180 -1.892 -3.452 1.00 91.88 176 PHE A N 1
ATOM 1406 C CA . PHE A 1 176 ? 13.870 -2.422 -4.630 1.00 91.88 176 PHE A CA 1
ATOM 1407 C C . PHE A 1 176 ? 15.301 -2.837 -4.322 1.00 91.88 176 PHE A C 1
ATOM 1409 O O . PHE A 1 176 ? 15.765 -3.855 -4.831 1.00 91.88 176 PHE A O 1
ATOM 1416 N N . LEU A 1 177 ? 15.997 -2.082 -3.468 1.00 94.50 177 LEU A N 1
ATOM 1417 C CA . LEU A 1 177 ? 17.310 -2.483 -2.973 1.00 94.50 177 LEU A CA 1
ATOM 1418 C C . LEU A 1 177 ? 17.215 -3.818 -2.233 1.00 94.50 177 LEU A C 1
ATOM 1420 O O . LEU A 1 177 ? 17.982 -4.727 -2.546 1.00 94.50 177 LEU A O 1
ATOM 1424 N N . ALA A 1 178 ? 16.246 -3.967 -1.325 1.00 94.62 178 ALA A N 1
ATOM 1425 C CA . ALA A 1 178 ? 16.030 -5.215 -0.604 1.00 94.62 178 ALA A CA 1
ATOM 1426 C C . ALA A 1 178 ? 15.801 -6.397 -1.557 1.00 94.62 178 ALA A C 1
ATOM 1428 O O . ALA A 1 178 ? 16.477 -7.418 -1.456 1.00 94.62 178 ALA A O 1
ATOM 1429 N N . GLU A 1 179 ? 14.930 -6.221 -2.550 1.00 92.50 179 GLU A N 1
ATOM 1430 C CA . GLU A 1 179 ? 14.644 -7.240 -3.556 1.00 92.50 179 GLU A CA 1
ATOM 1431 C C . GLU A 1 179 ? 15.876 -7.628 -4.398 1.00 92.50 179 GLU A C 1
ATOM 1433 O O . GLU A 1 179 ? 16.110 -8.810 -4.665 1.00 92.50 179 GLU A O 1
ATOM 1438 N N . LEU A 1 180 ? 16.698 -6.654 -4.804 1.00 94.12 180 LEU A N 1
ATOM 1439 C CA . LEU A 1 180 ? 17.943 -6.939 -5.520 1.00 94.12 180 LEU A CA 1
ATOM 1440 C C . LEU A 1 180 ? 18.918 -7.748 -4.660 1.00 94.12 180 LEU A C 1
ATOM 1442 O O . LEU A 1 180 ? 19.572 -8.654 -5.179 1.00 94.12 180 LEU A O 1
ATOM 1446 N N . TYR A 1 181 ? 19.000 -7.468 -3.358 1.00 95.50 181 TYR A N 1
ATOM 1447 C CA . TYR A 1 181 ? 19.826 -8.254 -2.442 1.00 95.50 181 TYR A CA 1
ATOM 1448 C C . TYR A 1 181 ? 19.251 -9.651 -2.179 1.00 95.50 181 TYR A C 1
ATOM 1450 O O . TYR A 1 181 ? 20.029 -10.606 -2.180 1.00 95.50 181 TYR A O 1
ATOM 1458 N N . GLU A 1 182 ? 17.924 -9.823 -2.094 1.00 92.94 182 GLU A N 1
ATOM 1459 C CA . GLU A 1 182 ? 17.306 -11.160 -2.058 1.00 92.94 182 GLU A CA 1
ATOM 1460 C C . GLU A 1 182 ? 17.693 -11.979 -3.290 1.00 92.94 182 GLU A C 1
ATOM 1462 O O . GLU A 1 182 ? 18.109 -13.132 -3.175 1.00 92.94 182 GLU A O 1
ATOM 1467 N N . ARG A 1 183 ? 17.630 -11.366 -4.476 1.00 91.00 183 ARG A N 1
ATOM 1468 C CA . ARG A 1 183 ? 18.005 -12.016 -5.736 1.00 91.00 183 ARG A CA 1
ATOM 1469 C C . ARG A 1 183 ? 19.485 -12.398 -5.792 1.00 91.00 183 ARG A C 1
ATOM 1471 O O . ARG A 1 183 ? 19.831 -13.404 -6.408 1.00 91.00 183 ARG A O 1
ATOM 1478 N N . LYS A 1 184 ? 20.354 -11.609 -5.156 1.00 94.44 184 LYS A N 1
ATOM 1479 C CA . LYS A 1 184 ? 21.784 -11.917 -4.994 1.00 94.44 184 LYS A CA 1
ATOM 1480 C C . LYS A 1 184 ? 22.053 -12.980 -3.921 1.00 94.44 184 LYS A C 1
ATOM 1482 O O . LYS A 1 184 ? 23.196 -13.404 -3.786 1.00 94.44 184 LYS A O 1
ATOM 1487 N N . GLY A 1 185 ? 21.035 -13.401 -3.169 1.00 93.56 185 GLY A N 1
ATOM 1488 C CA . GLY A 1 185 ? 21.173 -14.315 -2.035 1.00 93.56 185 GLY A CA 1
ATOM 1489 C C . GLY A 1 185 ? 21.705 -13.654 -0.759 1.00 93.56 185 GLY A C 1
ATOM 1490 O O . GLY A 1 185 ? 21.948 -14.350 0.223 1.00 93.56 185 GLY A O 1
ATOM 1491 N N . ASP A 1 186 ? 21.864 -12.328 -0.736 1.00 96.12 186 ASP A N 1
ATOM 1492 C CA . ASP A 1 186 ? 22.290 -11.568 0.444 1.00 96.12 186 ASP A CA 1
ATOM 1493 C C . ASP A 1 186 ? 21.065 -11.185 1.290 1.00 96.12 186 ASP A C 1
ATOM 1495 O O . ASP A 1 186 ? 20.612 -10.038 1.335 1.00 96.12 186 ASP A O 1
ATOM 1499 N N . ILE A 1 187 ? 20.485 -12.200 1.932 1.00 95.00 187 ILE A N 1
ATOM 1500 C CA . ILE A 1 187 ? 19.245 -12.073 2.708 1.00 95.00 187 ILE A CA 1
ATOM 1501 C C . ILE A 1 187 ? 19.417 -11.133 3.910 1.00 95.00 187 ILE A C 1
ATOM 1503 O O . ILE A 1 187 ? 18.495 -10.388 4.247 1.00 95.00 187 ILE A O 1
ATOM 1507 N N . SER A 1 188 ? 20.606 -11.110 4.524 1.00 94.94 188 SER A N 1
ATOM 1508 C CA . SER A 1 188 ? 20.910 -10.205 5.639 1.00 94.94 188 SER A CA 1
ATOM 1509 C C . SER A 1 188 ? 20.784 -8.749 5.203 1.00 94.94 188 SER A C 1
ATOM 1511 O O . SER A 1 188 ? 20.126 -7.952 5.872 1.00 94.94 188 SER A O 1
ATOM 1513 N N . LYS A 1 189 ? 21.370 -8.407 4.053 1.00 96.25 189 LYS A N 1
ATOM 1514 C CA . LYS A 1 189 ? 21.305 -7.048 3.525 1.00 96.25 189 LYS A CA 1
ATOM 1515 C C . LYS A 1 189 ? 19.919 -6.692 3.005 1.00 96.25 189 LYS A C 1
ATOM 1517 O O . LYS A 1 189 ? 19.467 -5.566 3.194 1.00 96.25 189 LYS A O 1
ATOM 1522 N N . ALA A 1 190 ? 19.201 -7.648 2.415 1.00 95.62 190 ALA A N 1
ATOM 1523 C CA . ALA A 1 190 ? 17.803 -7.445 2.046 1.00 95.62 190 ALA A CA 1
ATOM 1524 C C . ALA A 1 190 ? 16.939 -7.065 3.259 1.00 95.62 190 ALA A C 1
ATOM 1526 O O . ALA A 1 190 ? 16.212 -6.068 3.232 1.00 95.62 190 ALA A O 1
ATOM 1527 N N . ARG A 1 191 ? 17.081 -7.818 4.356 1.00 95.38 191 ARG A N 1
ATOM 1528 C CA . ARG A 1 191 ? 16.401 -7.540 5.624 1.00 95.38 191 ARG A CA 1
ATOM 1529 C C . ARG A 1 191 ? 16.759 -6.163 6.172 1.00 95.38 191 ARG A C 1
ATOM 1531 O O . ARG A 1 191 ? 15.868 -5.456 6.631 1.00 95.38 191 ARG A O 1
ATOM 1538 N N . GLU A 1 192 ? 18.032 -5.778 6.114 1.00 96.56 192 GLU A N 1
ATOM 1539 C CA . GLU A 1 192 ? 18.492 -4.459 6.556 1.00 96.56 192 GLU A CA 1
ATOM 1540 C C . GLU A 1 192 ? 17.733 -3.330 5.842 1.00 96.56 192 GLU A C 1
ATOM 1542 O O . GLU A 1 192 ? 17.196 -2.438 6.498 1.00 96.56 192 GLU A O 1
ATOM 1547 N N . TYR A 1 193 ? 17.593 -3.396 4.513 1.00 96.69 193 TYR A N 1
ATOM 1548 C CA . TYR A 1 193 ? 16.839 -2.390 3.757 1.00 96.69 193 TYR A CA 1
ATOM 1549 C C . TYR A 1 193 ? 15.349 -2.366 4.107 1.00 96.69 193 TYR A C 1
ATOM 1551 O O . TYR A 1 193 ? 14.787 -1.280 4.280 1.00 96.69 193 TYR A O 1
ATOM 1559 N N . TYR A 1 194 ? 14.706 -3.528 4.268 1.00 96.19 194 TYR A N 1
ATOM 1560 C CA . TYR A 1 194 ? 13.317 -3.567 4.730 1.00 96.19 194 TYR A CA 1
ATOM 1561 C C . TYR A 1 194 ? 13.163 -2.973 6.134 1.00 96.19 194 TYR A C 1
ATOM 1563 O O . TYR A 1 194 ? 12.245 -2.187 6.363 1.00 96.19 194 TYR A O 1
ATOM 1571 N N . GLN A 1 195 ? 14.069 -3.285 7.061 1.00 96.19 195 GLN A N 1
ATOM 1572 C CA . GLN A 1 195 ? 14.032 -2.744 8.418 1.00 96.19 195 GLN A CA 1
ATOM 1573 C C . GLN A 1 195 ? 14.257 -1.228 8.432 1.00 96.19 195 GLN A C 1
ATOM 1575 O O . GLN A 1 195 ? 13.557 -0.511 9.146 1.00 96.19 195 GLN A O 1
ATOM 1580 N N . ASN A 1 196 ? 15.183 -0.726 7.613 1.00 95.75 196 ASN A N 1
ATOM 1581 C CA . ASN A 1 196 ? 15.426 0.707 7.466 1.00 95.75 196 ASN A CA 1
ATOM 1582 C C . ASN A 1 196 ? 14.176 1.430 6.950 1.00 95.75 196 ASN A C 1
ATOM 1584 O O . ASN A 1 196 ? 13.803 2.472 7.488 1.00 95.75 196 ASN A O 1
ATOM 1588 N N . LEU A 1 197 ? 13.476 0.856 5.966 1.00 94.69 197 LEU A N 1
ATOM 1589 C CA . LEU A 1 197 ? 12.219 1.424 5.484 1.00 94.69 197 LEU A CA 1
ATOM 1590 C C . LEU A 1 197 ? 11.117 1.368 6.546 1.00 94.69 197 LEU A C 1
ATOM 1592 O O . LEU A 1 197 ? 10.387 2.340 6.718 1.00 94.69 197 LEU A O 1
ATOM 1596 N N . LEU A 1 198 ? 11.000 0.258 7.276 1.00 94.75 198 LEU A N 1
ATOM 1597 C CA . LEU A 1 198 ? 10.020 0.130 8.350 1.00 94.75 198 LEU A CA 1
ATOM 1598 C C . LEU A 1 198 ? 10.232 1.203 9.427 1.00 94.75 198 LEU A C 1
ATOM 1600 O O . LEU A 1 198 ? 9.270 1.841 9.848 1.00 94.75 198 LEU A O 1
ATOM 1604 N N . ASN A 1 199 ? 11.482 1.440 9.830 1.00 93.19 199 ASN A N 1
ATOM 1605 C CA . ASN A 1 199 ? 11.825 2.472 10.807 1.00 93.19 199 ASN A CA 1
ATOM 1606 C C . ASN A 1 199 ? 11.419 3.872 10.309 1.00 93.19 199 ASN A C 1
ATOM 1608 O O . ASN A 1 199 ? 10.798 4.634 11.049 1.00 93.19 199 ASN A O 1
ATOM 1612 N N . GLU A 1 200 ? 11.695 4.184 9.042 1.00 92.06 200 GLU A N 1
ATOM 1613 C CA . GLU A 1 200 ? 11.298 5.448 8.408 1.00 92.06 200 GLU A CA 1
ATOM 1614 C C . GLU A 1 200 ? 9.775 5.631 8.355 1.00 92.06 200 GLU A C 1
ATOM 1616 O O . GLU A 1 200 ? 9.268 6.709 8.662 1.00 92.06 200 GLU A O 1
ATOM 1621 N N . LEU A 1 201 ? 9.029 4.582 8.000 1.00 90.19 201 LEU A N 1
ATOM 1622 C CA . LEU A 1 201 ? 7.565 4.617 7.953 1.00 90.19 201 LEU A CA 1
ATOM 1623 C C . LEU A 1 201 ? 6.950 4.809 9.346 1.00 90.19 201 LEU A C 1
ATOM 1625 O O . LEU A 1 201 ? 5.982 5.555 9.491 1.00 90.19 201 LEU A O 1
ATOM 1629 N N . VAL A 1 202 ? 7.532 4.191 10.381 1.00 86.44 202 VAL A N 1
ATOM 1630 C CA . VAL A 1 202 ? 7.093 4.368 11.774 1.00 86.44 202 VAL A CA 1
ATOM 1631 C C . VAL A 1 202 ? 7.275 5.817 12.224 1.00 86.44 202 VAL A C 1
ATOM 1633 O O . VAL A 1 202 ? 6.328 6.400 12.746 1.00 86.44 202 VAL A O 1
ATOM 1636 N N . VAL A 1 203 ? 8.440 6.422 11.966 1.00 86.06 203 VAL A N 1
ATOM 1637 C CA . VAL A 1 203 ? 8.702 7.835 12.302 1.00 86.06 203 VAL A CA 1
ATOM 1638 C C . VAL A 1 203 ? 7.756 8.771 11.537 1.00 86.06 203 VAL A C 1
ATOM 1640 O O . VAL A 1 203 ? 7.216 9.724 12.101 1.00 86.06 203 VAL A O 1
ATOM 1643 N N . ARG A 1 204 ? 7.489 8.492 10.255 1.00 83.25 204 ARG A N 1
ATOM 1644 C CA . ARG A 1 204 ? 6.570 9.299 9.431 1.00 83.25 204 ARG A CA 1
ATOM 1645 C C . ARG A 1 204 ? 5.135 9.242 9.922 1.00 83.25 204 ARG A C 1
ATOM 1647 O O . ARG A 1 204 ? 4.507 10.292 10.027 1.00 83.25 204 ARG A O 1
ATOM 1654 N N . LYS A 1 205 ? 4.645 8.060 10.307 1.00 77.81 205 LYS A N 1
ATOM 1655 C CA . LYS A 1 205 ? 3.291 7.889 10.857 1.00 77.81 205 LYS A CA 1
ATOM 1656 C C . LYS A 1 205 ? 3.030 8.802 12.063 1.00 77.81 205 LYS A C 1
ATOM 1658 O O . LYS A 1 205 ? 1.888 9.170 12.312 1.00 77.81 205 LYS A O 1
ATOM 1663 N N . GLU A 1 206 ? 4.070 9.200 12.794 1.00 73.00 206 GLU A N 1
ATOM 1664 C CA . GLU A 1 206 ? 3.951 10.117 13.933 1.00 73.00 206 GLU A CA 1
ATOM 1665 C C . GLU A 1 206 ? 3.902 11.600 13.547 1.00 73.00 206 GLU A C 1
ATOM 1667 O O . GLU A 1 206 ? 3.456 12.408 14.359 1.00 73.00 206 GLU A O 1
ATOM 1672 N N . SER A 1 207 ? 4.330 11.966 12.337 1.00 74.06 207 SER A N 1
ATOM 1673 C CA . SER A 1 207 ? 4.418 13.357 11.861 1.00 74.06 207 SER A CA 1
ATOM 1674 C C . SER A 1 207 ? 3.430 13.706 10.744 1.00 74.06 207 SER A C 1
ATOM 1676 O O . SER A 1 207 ? 3.267 14.881 10.417 1.00 74.06 207 SER A O 1
ATOM 1678 N N . GLU A 1 208 ? 2.755 12.717 10.159 1.00 70.50 208 GLU A N 1
ATOM 1679 C CA . GLU A 1 208 ? 1.789 12.947 9.089 1.00 70.50 208 GLU A CA 1
ATOM 1680 C C . GLU A 1 208 ? 0.422 13.404 9.602 1.00 70.50 208 GLU A C 1
ATOM 1682 O O . GLU A 1 208 ? -0.108 12.928 10.609 1.00 70.50 208 GLU A O 1
ATOM 1687 N N . HIS A 1 209 ? -0.151 14.359 8.873 1.00 67.25 209 HIS A N 1
ATOM 1688 C CA . HIS A 1 209 ? -1.420 15.006 9.206 1.00 67.25 209 HIS A CA 1
ATOM 1689 C C . HIS A 1 209 ? -2.455 14.922 8.077 1.00 67.25 209 HIS A C 1
ATOM 1691 O O . HIS A 1 209 ? -3.543 15.470 8.235 1.00 67.25 209 HIS A O 1
ATOM 1697 N N . ASP A 1 210 ? -2.097 14.287 6.958 1.00 80.69 210 ASP A N 1
ATOM 1698 C CA . ASP A 1 210 ? -2.970 14.050 5.809 1.00 80.69 210 ASP A CA 1
ATOM 1699 C C . ASP A 1 210 ? -3.397 12.577 5.775 1.00 80.69 210 ASP A C 1
ATOM 1701 O O . ASP A 1 210 ? -2.565 11.676 5.925 1.00 80.69 210 ASP A O 1
ATOM 1705 N N . ASP A 1 211 ? -4.693 12.351 5.570 1.00 71.06 211 ASP A N 1
ATOM 1706 C CA . ASP A 1 211 ? -5.308 11.026 5.659 1.00 71.06 211 ASP A CA 1
ATOM 1707 C C . ASP A 1 211 ? -4.775 10.081 4.578 1.00 71.06 211 ASP A C 1
ATOM 1709 O O . ASP A 1 211 ? -4.462 8.925 4.860 1.00 71.06 211 ASP A O 1
ATOM 1713 N N . MET A 1 212 ? -4.591 10.571 3.348 1.00 73.19 212 MET A N 1
ATOM 1714 C CA . MET A 1 212 ? -4.122 9.738 2.236 1.00 73.19 212 MET A CA 1
ATOM 1715 C C . MET A 1 212 ? -2.688 9.262 2.460 1.00 73.19 212 MET A C 1
ATOM 1717 O O . MET A 1 212 ? -2.389 8.085 2.253 1.00 73.19 212 MET A O 1
ATOM 1721 N N . SER A 1 213 ? -1.816 10.157 2.925 1.00 78.38 213 SER A N 1
ATOM 1722 C CA . SER A 1 213 ? -0.427 9.834 3.264 1.00 78.38 213 SER A CA 1
ATOM 1723 C C . SER A 1 213 ? -0.362 8.797 4.392 1.00 78.38 213 SER A C 1
ATOM 1725 O O . SER A 1 213 ? 0.374 7.814 4.283 1.00 78.38 213 SER A O 1
ATOM 1727 N N . SER A 1 214 ? -1.218 8.949 5.412 1.00 77.75 214 SER A N 1
ATOM 1728 C CA . SER A 1 214 ? -1.320 8.008 6.532 1.00 77.75 214 SER A CA 1
ATOM 1729 C C . SER A 1 214 ? -1.707 6.600 6.073 1.00 77.75 214 SER A C 1
ATOM 1731 O O . SER A 1 214 ? -1.061 5.627 6.471 1.00 77.75 214 SER A O 1
ATOM 1733 N N . ILE A 1 215 ? -2.711 6.480 5.195 1.00 78.44 215 ILE A N 1
ATOM 1734 C CA . ILE A 1 215 ? -3.154 5.173 4.691 1.00 78.44 215 ILE A CA 1
ATOM 1735 C C . ILE A 1 215 ? -2.090 4.568 3.762 1.00 78.44 215 ILE A C 1
ATOM 1737 O O . ILE A 1 215 ? -1.776 3.388 3.894 1.00 78.44 215 ILE A O 1
ATOM 1741 N N . ILE A 1 216 ? -1.470 5.354 2.870 1.00 81.38 216 ILE A N 1
ATOM 1742 C CA . ILE A 1 216 ? -0.366 4.869 2.017 1.00 81.38 216 ILE A CA 1
ATOM 1743 C C . ILE A 1 216 ? 0.780 4.325 2.877 1.00 81.38 216 ILE A C 1
ATOM 1745 O O . ILE A 1 216 ? 1.294 3.238 2.608 1.00 81.38 216 ILE A O 1
ATOM 1749 N N . ASN A 1 217 ? 1.169 5.044 3.930 1.00 83.94 217 ASN A N 1
ATOM 1750 C CA . ASN A 1 217 ? 2.223 4.599 4.834 1.00 83.94 217 ASN A CA 1
ATOM 1751 C C . ASN A 1 217 ? 1.833 3.368 5.644 1.00 83.94 217 ASN A C 1
ATOM 1753 O O . ASN A 1 217 ? 2.694 2.534 5.923 1.00 83.94 217 ASN A O 1
ATOM 1757 N N . GLU A 1 218 ? 0.566 3.228 6.024 1.00 83.69 218 GLU A N 1
ATOM 1758 C CA . GLU A 1 218 ? 0.060 2.028 6.684 1.00 83.69 218 GLU A CA 1
ATOM 1759 C C . GLU A 1 218 ? 0.131 0.804 5.765 1.00 83.69 218 GLU A C 1
ATOM 1761 O O . GLU A 1 218 ? 0.663 -0.231 6.170 1.00 83.69 218 GLU A O 1
ATOM 1766 N N . GLU A 1 219 ? -0.290 0.935 4.508 1.00 85.75 219 GLU A N 1
ATOM 1767 C CA . GLU A 1 219 ? -0.205 -0.150 3.528 1.00 85.75 219 GLU A CA 1
ATOM 1768 C C . GLU A 1 219 ? 1.253 -0.488 3.166 1.00 85.75 219 GLU A C 1
ATOM 1770 O O . GLU A 1 219 ? 1.622 -1.663 3.118 1.00 85.75 219 GLU A O 1
ATOM 1775 N N . LEU A 1 220 ? 2.130 0.515 3.015 1.00 87.69 220 LEU A N 1
ATOM 1776 C CA . LEU A 1 220 ? 3.575 0.291 2.872 1.00 87.69 220 LEU A CA 1
ATOM 1777 C C . LEU A 1 220 ? 4.161 -0.409 4.102 1.00 87.69 220 LEU A C 1
ATOM 1779 O O . LEU A 1 220 ? 4.967 -1.328 3.965 1.00 87.69 220 LEU A O 1
ATOM 1783 N N . THR A 1 221 ? 3.747 -0.011 5.305 1.00 90.06 221 THR A N 1
ATOM 1784 C CA . THR A 1 221 ? 4.194 -0.634 6.557 1.00 90.06 221 THR A CA 1
ATOM 1785 C C . THR A 1 221 ? 3.794 -2.104 6.590 1.00 90.06 221 THR A C 1
ATOM 1787 O O . THR A 1 221 ? 4.618 -2.955 6.918 1.00 90.06 221 THR A O 1
ATOM 1790 N N . ASN A 1 222 ? 2.552 -2.421 6.225 1.00 90.56 222 ASN A N 1
ATOM 1791 C CA . ASN A 1 222 ? 2.056 -3.793 6.186 1.00 90.56 222 ASN A CA 1
ATOM 1792 C C . ASN A 1 222 ? 2.782 -4.629 5.126 1.00 90.56 222 ASN A C 1
ATOM 1794 O O . ASN A 1 222 ? 3.194 -5.749 5.429 1.00 90.56 222 ASN A O 1
ATOM 1798 N N . LEU A 1 223 ? 3.020 -4.073 3.933 1.00 91.50 223 LEU A N 1
ATOM 1799 C CA . LEU A 1 223 ? 3.828 -4.708 2.891 1.00 91.50 223 LEU A CA 1
ATOM 1800 C C . LEU A 1 223 ? 5.237 -5.035 3.402 1.00 91.50 223 LEU A C 1
ATOM 1802 O O . LEU A 1 223 ? 5.694 -6.166 3.256 1.00 91.50 223 LEU A O 1
ATOM 1806 N N . VAL A 1 224 ? 5.925 -4.071 4.017 1.00 93.75 224 VAL A N 1
ATOM 1807 C CA . VAL A 1 224 ? 7.302 -4.251 4.503 1.00 93.75 224 VAL A CA 1
ATOM 1808 C C . VAL A 1 224 ? 7.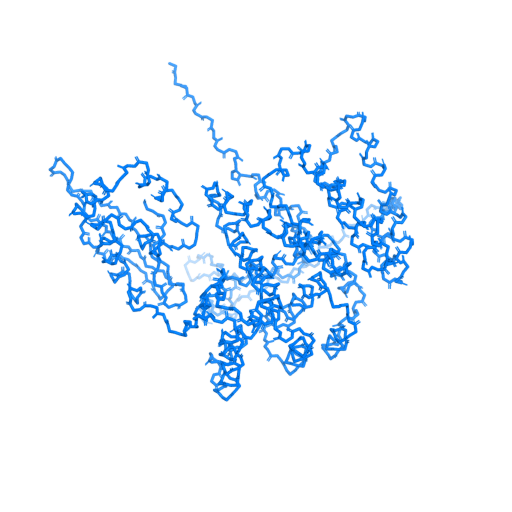360 -5.264 5.644 1.00 93.75 224 VAL A C 1
ATOM 1810 O O . VAL A 1 224 ? 8.192 -6.169 5.606 1.00 93.75 224 VAL A O 1
ATOM 1813 N N . LYS A 1 225 ? 6.441 -5.185 6.615 1.00 93.94 225 LYS A N 1
ATOM 1814 C CA . LYS A 1 225 ? 6.304 -6.198 7.675 1.00 93.94 225 LYS A CA 1
ATOM 1815 C C . LYS A 1 225 ? 6.105 -7.591 7.085 1.00 93.94 225 LYS A C 1
ATOM 1817 O O . LYS A 1 225 ? 6.779 -8.525 7.498 1.00 93.94 225 LYS A O 1
ATOM 1822 N N . TYR A 1 226 ? 5.247 -7.713 6.073 1.00 93.50 226 TYR A N 1
ATOM 1823 C CA . TYR A 1 226 ? 4.999 -8.977 5.387 1.00 93.50 226 TYR A CA 1
ATOM 1824 C C . TYR A 1 226 ? 6.247 -9.527 4.681 1.00 93.50 226 TYR A C 1
ATOM 1826 O O . TYR A 1 226 ? 6.454 -10.744 4.663 1.00 93.50 226 TYR A O 1
ATOM 1834 N N . GLN A 1 227 ? 7.089 -8.667 4.096 1.00 93.81 227 GLN A N 1
ATOM 1835 C CA . GLN A 1 227 ? 8.352 -9.096 3.482 1.00 93.81 227 GLN A CA 1
ATOM 1836 C C . GLN A 1 227 ? 9.364 -9.564 4.529 1.00 93.81 227 GLN A C 1
ATOM 1838 O O . GLN A 1 227 ? 9.920 -10.652 4.382 1.00 93.81 227 GLN A O 1
ATOM 1843 N N . ILE A 1 228 ? 9.530 -8.820 5.627 1.00 93.69 228 ILE A N 1
ATOM 1844 C CA . ILE A 1 228 ? 10.393 -9.234 6.744 1.00 93.69 228 ILE A CA 1
ATOM 1845 C C . ILE A 1 228 ? 9.916 -10.575 7.314 1.00 93.69 228 ILE A C 1
ATOM 1847 O O . ILE A 1 228 ? 10.704 -11.514 7.393 1.00 93.69 228 ILE A O 1
ATOM 1851 N N . ASP A 1 229 ? 8.614 -10.716 7.583 1.00 92.56 229 ASP A N 1
ATOM 1852 C CA . ASP A 1 229 ? 8.020 -11.973 8.051 1.00 92.56 229 ASP A CA 1
ATOM 1853 C C . ASP A 1 229 ? 8.244 -13.117 7.051 1.00 92.56 229 ASP A C 1
ATOM 1855 O O . ASP A 1 229 ? 8.391 -14.268 7.447 1.00 92.56 229 ASP A O 1
ATOM 1859 N N . SER A 1 230 ? 8.284 -12.830 5.744 1.00 91.81 230 SER A N 1
ATOM 1860 C CA . SER A 1 230 ? 8.576 -13.833 4.709 1.00 91.81 230 SER A CA 1
ATOM 1861 C C . SER A 1 230 ? 10.033 -14.292 4.739 1.00 91.81 230 SER A C 1
ATOM 1863 O O . SER A 1 230 ? 10.293 -15.480 4.548 1.00 91.81 230 SER A O 1
ATOM 1865 N N . ILE A 1 231 ? 10.973 -13.376 4.979 1.00 90.69 231 ILE A N 1
ATOM 1866 C CA . ILE A 1 231 ? 12.385 -13.707 5.197 1.00 90.69 231 ILE A CA 1
ATOM 1867 C C . ILE A 1 231 ? 12.522 -14.550 6.472 1.00 90.69 231 ILE A C 1
ATOM 1869 O O . ILE A 1 231 ? 13.124 -15.625 6.440 1.00 90.69 231 ILE A O 1
ATOM 1873 N N . ASP A 1 232 ? 11.894 -14.118 7.567 1.00 88.69 232 ASP A N 1
ATOM 1874 C CA . ASP A 1 232 ? 11.918 -14.834 8.841 1.00 88.69 232 ASP A CA 1
ATOM 1875 C C . ASP A 1 232 ? 11.311 -16.230 8.726 1.00 88.69 232 ASP A C 1
ATOM 1877 O O . ASP A 1 232 ? 11.878 -17.180 9.257 1.00 88.69 232 ASP A O 1
ATOM 1881 N N . LEU A 1 233 ? 10.213 -16.395 7.985 1.00 87.69 233 LEU A N 1
ATOM 1882 C CA . LEU A 1 233 ? 9.603 -17.703 7.748 1.00 87.69 233 LEU A CA 1
ATOM 1883 C C . LEU A 1 233 ? 10.558 -18.661 7.015 1.00 87.69 233 LEU A C 1
ATOM 1885 O O . LEU A 1 233 ? 10.587 -19.854 7.322 1.00 87.69 233 LEU A O 1
ATOM 1889 N N . LYS A 1 234 ? 11.330 -18.148 6.044 1.00 87.31 234 LYS A N 1
ATOM 1890 C CA . LYS A 1 234 ? 12.312 -18.931 5.275 1.00 87.31 234 LYS A CA 1
ATOM 1891 C C . LYS A 1 234 ? 13.508 -19.338 6.143 1.00 87.31 234 LYS A C 1
ATOM 1893 O O . LYS A 1 234 ? 13.931 -20.489 6.080 1.00 87.31 234 LYS A O 1
ATOM 1898 N N . GLU A 1 235 ? 14.038 -18.427 6.960 1.00 84.50 235 GLU A N 1
ATOM 1899 C CA . GLU A 1 235 ? 15.197 -18.699 7.826 1.00 84.50 235 GLU A CA 1
ATOM 1900 C C . GLU A 1 235 ? 14.843 -19.530 9.068 1.00 84.50 235 GLU A C 1
ATOM 1902 O O . GLU A 1 235 ? 15.599 -20.407 9.487 1.00 84.50 235 GLU A O 1
ATOM 1907 N N . ASN A 1 236 ? 13.680 -19.266 9.663 1.00 73.75 236 ASN A N 1
ATOM 1908 C CA . ASN A 1 236 ? 13.275 -19.775 10.970 1.00 73.75 236 ASN A CA 1
ATOM 1909 C C . ASN A 1 236 ? 12.158 -20.815 10.886 1.00 73.75 236 ASN A C 1
ATOM 1911 O O . ASN A 1 236 ? 11.406 -20.968 11.846 1.00 73.75 236 ASN A O 1
ATOM 1915 N N . ALA A 1 237 ? 12.087 -21.606 9.809 1.00 65.88 237 ALA A N 1
ATOM 1916 C CA . ALA A 1 237 ? 11.098 -22.683 9.650 1.00 65.88 237 ALA A CA 1
ATOM 1917 C C . ALA A 1 237 ? 11.043 -23.690 10.832 1.00 65.88 237 ALA A C 1
ATOM 1919 O O . ALA A 1 237 ? 10.135 -24.514 10.900 1.00 65.88 237 ALA A O 1
ATOM 1920 N N . LYS A 1 238 ? 12.003 -23.628 11.772 1.00 56.25 238 LYS A N 1
ATOM 1921 C CA . LYS A 1 238 ? 12.095 -24.445 12.992 1.00 56.25 238 LYS A CA 1
ATOM 1922 C C . LYS A 1 238 ? 12.016 -23.668 14.323 1.00 56.25 238 LYS A C 1
ATOM 1924 O O . LYS A 1 238 ? 12.108 -24.305 15.368 1.00 56.25 238 LYS A O 1
ATOM 1929 N N . LYS A 1 239 ? 11.886 -22.333 14.332 1.00 66.94 239 LYS A N 1
ATOM 1930 C CA . LYS A 1 239 ? 11.822 -21.520 15.567 1.00 66.94 239 LYS A CA 1
ATOM 1931 C C . LYS A 1 239 ? 10.471 -20.828 15.722 1.00 66.94 239 LYS A C 1
ATOM 1933 O O . LYS A 1 239 ? 9.798 -20.489 14.750 1.00 66.94 239 LYS A O 1
ATOM 1938 N N . ASP A 1 240 ? 10.089 -20.589 16.973 1.00 77.44 240 ASP A N 1
ATOM 1939 C CA . ASP A 1 240 ? 8.910 -19.799 17.301 1.00 77.44 240 ASP A CA 1
ATOM 1940 C C . ASP A 1 240 ? 9.161 -18.315 16.976 1.00 77.44 240 ASP A C 1
ATOM 1942 O O . ASP A 1 240 ? 9.649 -17.556 17.808 1.00 77.44 240 ASP A O 1
ATOM 1946 N N . PHE A 1 241 ? 8.926 -17.909 15.723 1.00 84.19 241 PHE A N 1
ATOM 1947 C CA . PHE A 1 241 ? 8.959 -16.495 15.337 1.00 84.19 241 PHE A CA 1
ATOM 1948 C C . PHE A 1 241 ? 7.612 -15.826 15.647 1.00 84.19 241 PHE A C 1
ATOM 1950 O O . PHE A 1 241 ? 6.557 -16.461 15.521 1.00 84.19 241 PHE A O 1
ATOM 1957 N N . LYS A 1 242 ? 7.656 -14.545 16.027 1.00 86.56 242 LYS A N 1
ATOM 1958 C CA . LYS A 1 242 ? 6.485 -13.684 16.225 1.00 86.56 242 LYS A CA 1
ATOM 1959 C C . LYS A 1 242 ? 6.334 -12.778 14.995 1.00 86.56 242 LYS A C 1
ATOM 1961 O O . LYS A 1 242 ? 7.249 -11.991 14.764 1.00 86.56 242 LYS A O 1
ATOM 1966 N N . PRO A 1 243 ? 5.229 -12.859 14.232 1.00 89.31 243 PRO A N 1
ATOM 1967 C CA . PRO A 1 243 ? 5.060 -12.048 13.030 1.00 89.31 243 PRO A CA 1
ATOM 1968 C C . PRO A 1 243 ? 4.929 -10.561 13.368 1.00 89.31 243 PRO A C 1
ATOM 1970 O O . PRO A 1 243 ? 4.239 -10.180 14.322 1.00 89.31 243 PRO A O 1
ATOM 1973 N N . LEU A 1 244 ? 5.561 -9.717 12.555 1.00 90.31 244 LEU A N 1
ATOM 1974 C CA . LEU A 1 244 ? 5.398 -8.270 12.587 1.00 90.31 244 LEU A CA 1
ATOM 1975 C C . LEU A 1 244 ? 4.005 -7.864 12.092 1.00 90.31 244 LEU A C 1
ATOM 1977 O O . LEU A 1 244 ? 3.391 -6.954 12.663 1.00 90.31 244 LEU A O 1
ATOM 1981 N N . LEU A 1 245 ? 3.487 -8.540 11.061 1.00 89.75 245 LEU A N 1
ATOM 1982 C CA . LEU A 1 245 ? 2.091 -8.443 10.642 1.00 89.75 245 LEU A CA 1
ATOM 1983 C C . LEU A 1 245 ? 1.274 -9.537 11.338 1.00 89.75 245 LEU A C 1
ATOM 1985 O O . LEU A 1 245 ? 0.984 -10.583 10.775 1.00 89.75 245 LEU A O 1
ATOM 1989 N N . SER A 1 246 ? 0.904 -9.303 12.594 1.00 88.12 246 SER A N 1
ATOM 1990 C CA . SER A 1 246 ? 0.219 -10.311 13.418 1.00 88.12 246 SER A CA 1
ATOM 1991 C C . SER A 1 246 ? -1.292 -10.399 13.208 1.00 88.12 246 SER A C 1
ATOM 1993 O O . SER A 1 246 ? -1.898 -11.376 13.638 1.00 88.12 246 SER A O 1
ATOM 1995 N N . LYS A 1 247 ? -1.914 -9.407 12.562 1.00 87.69 247 LYS A N 1
ATOM 1996 C CA . LYS A 1 247 ? -3.369 -9.327 12.374 1.00 87.69 247 LYS A CA 1
ATOM 1997 C C . LYS A 1 247 ? -3.712 -8.960 10.936 1.00 87.69 247 LYS A C 1
ATOM 1999 O O . LYS A 1 247 ? -3.116 -8.046 10.372 1.00 87.69 247 LYS A O 1
ATOM 2004 N N . LEU A 1 248 ? -4.725 -9.622 10.389 1.00 85.44 248 LEU A N 1
ATOM 2005 C CA . LEU A 1 248 ? -5.334 -9.316 9.100 1.00 85.44 248 LEU A CA 1
ATOM 2006 C C . LEU A 1 248 ? -6.832 -9.069 9.297 1.00 85.44 248 LEU A C 1
ATOM 2008 O O . LEU A 1 248 ? -7.593 -9.992 9.597 1.00 85.44 248 LEU A O 1
ATOM 2012 N N . LYS A 1 249 ? -7.263 -7.820 9.114 1.00 83.44 249 LYS A N 1
ATOM 2013 C CA . LYS A 1 249 ? -8.680 -7.446 9.177 1.00 83.44 249 LYS A CA 1
ATOM 2014 C C . LYS A 1 249 ? -9.324 -7.596 7.806 1.00 83.44 249 LYS A C 1
ATOM 2016 O O . LYS A 1 249 ? -9.031 -6.807 6.918 1.00 83.44 249 LYS A O 1
ATOM 2021 N N . LEU A 1 250 ? -10.239 -8.555 7.654 1.00 80.75 250 LEU A N 1
ATOM 2022 C CA . LEU A 1 250 ? -11.013 -8.737 6.415 1.00 80.75 250 LEU A CA 1
ATOM 2023 C C . LEU A 1 250 ? -12.178 -7.756 6.285 1.00 80.75 250 LEU A C 1
ATOM 2025 O O . LEU A 1 250 ? -12.767 -7.628 5.215 1.00 80.75 250 LEU A O 1
ATOM 2029 N N . THR A 1 251 ? -12.496 -7.059 7.369 1.00 67.81 251 THR A N 1
ATOM 2030 C CA . THR A 1 251 ? -13.586 -6.093 7.446 1.00 67.81 251 THR A CA 1
ATOM 2031 C C . THR A 1 251 ? -13.251 -4.736 6.829 1.00 67.81 251 THR A C 1
ATOM 2033 O O . THR A 1 251 ? -14.176 -3.990 6.516 1.00 67.81 251 THR A O 1
ATOM 2036 N N . ALA A 1 252 ? -11.969 -4.415 6.601 1.00 62.06 252 ALA A N 1
ATOM 2037 C CA . ALA A 1 252 ? -11.532 -3.103 6.114 1.00 62.06 252 ALA A CA 1
ATOM 2038 C C . ALA A 1 252 ? -12.285 -2.649 4.837 1.00 62.06 252 ALA A C 1
ATOM 2040 O O . ALA A 1 252 ? -12.635 -3.448 3.959 1.00 62.06 252 ALA A O 1
ATOM 2041 N N . THR A 1 253 ? -12.645 -1.363 4.774 1.00 54.97 253 THR A N 1
ATOM 2042 C CA . THR A 1 253 ? -13.555 -0.813 3.756 1.00 54.97 253 THR A CA 1
ATOM 2043 C C . THR A 1 253 ? -12.916 -0.649 2.375 1.00 54.97 253 THR A C 1
ATOM 2045 O O . THR A 1 253 ? -11.714 -0.420 2.266 1.00 54.97 253 THR A O 1
ATOM 2048 N N . PRO A 1 254 ? -13.737 -0.603 1.302 1.00 49.91 254 PRO A N 1
ATOM 2049 C CA . PRO A 1 254 ? -13.296 -0.249 -0.052 1.00 49.91 254 PRO A CA 1
ATOM 2050 C C . PRO A 1 254 ? -12.813 1.208 -0.164 1.00 49.91 254 PRO A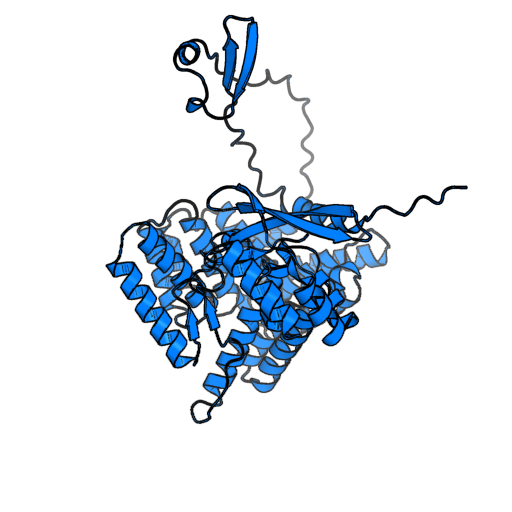 C 1
ATOM 2052 O O . PRO A 1 254 ? -12.318 1.619 -1.204 1.00 49.91 254 PRO A O 1
ATOM 2055 N N . ALA A 1 255 ? -12.912 2.010 0.904 1.00 48.88 255 ALA A N 1
ATOM 2056 C CA . ALA A 1 255 ? -12.272 3.323 0.978 1.00 48.88 255 ALA A CA 1
ATOM 2057 C C . ALA A 1 255 ? -10.737 3.239 0.832 1.00 48.88 255 ALA A C 1
ATOM 2059 O O . ALA A 1 255 ? -10.097 4.237 0.522 1.00 48.88 255 ALA A O 1
ATOM 2060 N N . GLN A 1 256 ? -10.150 2.046 0.991 1.00 56.16 256 GLN A N 1
ATOM 2061 C CA . GLN A 1 256 ? -8.749 1.771 0.678 1.00 56.16 256 GLN A CA 1
ATOM 2062 C C . GLN A 1 256 ? -8.501 1.496 -0.816 1.00 56.16 256 GLN A C 1
ATOM 2064 O O . GLN A 1 256 ? -7.349 1.479 -1.230 1.00 56.16 256 GLN A O 1
ATOM 2069 N N . THR A 1 257 ? -9.527 1.324 -1.661 1.00 59.66 257 THR A N 1
ATOM 2070 C CA . THR A 1 257 ? -9.360 1.055 -3.103 1.00 59.66 257 THR A CA 1
ATOM 2071 C C . THR A 1 257 ? -8.532 2.126 -3.825 1.00 59.66 257 THR A C 1
ATOM 2073 O O . THR A 1 257 ? -7.602 1.736 -4.534 1.00 59.66 257 THR A O 1
ATOM 2076 N N . PRO A 1 258 ? -8.745 3.443 -3.608 1.00 57.62 258 PRO A N 1
ATOM 2077 C CA . PRO A 1 258 ? -7.854 4.466 -4.157 1.00 57.62 258 PRO A CA 1
ATOM 2078 C C . PRO A 1 258 ? -6.411 4.320 -3.661 1.00 57.62 258 PRO A C 1
ATOM 2080 O O . PRO A 1 258 ? -5.464 4.545 -4.408 1.00 57.62 258 PRO A O 1
ATOM 2083 N N . VAL A 1 259 ? -6.214 3.890 -2.412 1.00 61.38 259 VAL A N 1
ATOM 2084 C CA . VAL A 1 259 ? -4.877 3.669 -1.846 1.00 61.38 259 VAL A CA 1
ATOM 2085 C C . VAL A 1 259 ? -4.211 2.440 -2.459 1.00 61.38 259 VAL A C 1
ATOM 2087 O O . VAL A 1 259 ? -3.034 2.492 -2.804 1.00 61.38 259 VAL A O 1
ATOM 2090 N N . TYR A 1 260 ? -4.967 1.372 -2.698 1.00 66.19 260 TYR A N 1
ATOM 2091 C CA . TYR A 1 260 ? -4.492 0.186 -3.403 1.00 66.19 260 TYR A CA 1
ATOM 2092 C C . TYR A 1 260 ? -4.133 0.462 -4.863 1.00 66.19 260 TYR A C 1
ATOM 2094 O O . TYR A 1 260 ? -3.235 -0.189 -5.393 1.00 66.19 260 TYR A O 1
ATOM 2102 N N . GLN A 1 261 ? -4.781 1.443 -5.494 1.00 64.44 261 GLN A N 1
ATOM 2103 C CA . GLN A 1 261 ? -4.393 1.940 -6.814 1.00 64.44 261 GLN A CA 1
ATOM 2104 C C . GLN A 1 261 ? -3.148 2.830 -6.757 1.00 64.44 261 GLN A C 1
ATOM 2106 O O . GLN A 1 261 ? -2.335 2.786 -7.674 1.00 64.44 261 GLN A O 1
ATOM 2111 N N . MET A 1 262 ? -2.960 3.602 -5.682 1.00 64.69 262 MET A N 1
ATOM 2112 C CA . MET A 1 262 ? -1.811 4.501 -5.540 1.00 64.69 262 MET A CA 1
ATOM 2113 C C . MET A 1 262 ? -0.534 3.819 -5.061 1.00 64.69 262 MET A C 1
ATOM 2115 O O . MET A 1 262 ? 0.553 4.266 -5.419 1.00 64.69 262 MET A O 1
ATOM 2119 N N . LEU A 1 263 ? -0.626 2.739 -4.286 1.00 67.25 263 LEU A N 1
ATOM 2120 C CA . LEU A 1 263 ? 0.544 2.034 -3.764 1.00 67.25 263 LEU A CA 1
ATOM 2121 C C . LEU A 1 263 ? 1.504 1.570 -4.889 1.00 67.25 263 LEU A C 1
ATOM 2123 O O . LEU A 1 263 ? 2.699 1.841 -4.785 1.00 67.25 263 LEU A O 1
ATOM 2127 N N . PRO A 1 264 ? 1.032 0.989 -6.010 1.00 67.06 264 PRO A N 1
ATOM 2128 C CA . PRO A 1 264 ? 1.862 0.722 -7.189 1.00 67.06 264 PRO A CA 1
ATOM 2129 C C . PRO A 1 264 ? 2.516 1.970 -7.799 1.00 67.06 264 PRO A C 1
ATOM 2131 O O . PRO A 1 264 ? 3.660 1.895 -8.241 1.00 67.06 264 PRO A O 1
ATOM 2134 N N . LEU A 1 265 ? 1.836 3.122 -7.784 1.00 63.75 265 LEU A N 1
ATOM 2135 C CA . LEU A 1 265 ? 2.375 4.392 -8.299 1.00 63.75 265 LEU A CA 1
ATOM 2136 C C . LEU A 1 265 ? 3.504 4.914 -7.404 1.00 63.75 265 LEU A C 1
ATOM 2138 O O . LEU A 1 265 ? 4.506 5.436 -7.890 1.00 63.75 265 LEU A O 1
ATOM 2142 N N . VAL A 1 266 ? 3.370 4.711 -6.091 1.00 64.44 266 VAL A N 1
ATOM 2143 C CA . VAL A 1 266 ? 4.411 4.994 -5.095 1.00 64.44 266 VAL A CA 1
ATOM 2144 C C . VAL A 1 266 ? 5.614 4.061 -5.280 1.00 64.44 266 VAL A C 1
ATOM 2146 O O . VAL A 1 266 ? 6.753 4.475 -5.078 1.00 64.44 266 VAL A O 1
ATOM 2149 N N . LEU A 1 267 ? 5.385 2.832 -5.751 1.00 65.12 267 LEU A N 1
ATOM 2150 C CA . LEU A 1 267 ? 6.429 1.874 -6.131 1.00 65.12 267 LEU A CA 1
ATOM 2151 C C . LEU A 1 267 ? 7.043 2.146 -7.524 1.00 65.12 267 LEU A C 1
ATOM 2153 O O . LEU A 1 267 ? 7.950 1.442 -7.960 1.00 65.12 267 LEU A O 1
ATOM 2157 N N . GLY A 1 268 ? 6.664 3.233 -8.190 1.00 66.00 268 GLY A N 1
ATOM 2158 C CA . GLY A 1 268 ? 7.623 4.000 -8.972 1.00 66.00 268 GLY A CA 1
ATOM 2159 C C . GLY A 1 268 ? 7.295 4.237 -10.448 1.00 66.00 268 GLY A C 1
ATOM 2160 O O . GLY A 1 268 ? 6.356 3.680 -11.014 1.00 66.00 268 GLY A O 1
ATOM 2161 N N . PRO A 1 269 ? 8.109 5.077 -11.111 1.00 67.69 269 PRO A N 1
ATOM 2162 C CA . PRO A 1 269 ? 7.802 5.625 -12.437 1.00 67.69 269 PRO A CA 1
ATOM 2163 C C . PRO A 1 269 ? 7.763 4.591 -13.570 1.00 67.69 269 PRO A C 1
ATOM 2165 O O . PRO A 1 269 ? 7.149 4.837 -14.604 1.00 67.69 269 PRO A O 1
ATOM 2168 N N . ALA A 1 270 ? 8.405 3.434 -13.391 1.00 66.12 270 ALA A N 1
ATOM 2169 C CA . ALA A 1 270 ? 8.367 2.353 -14.373 1.00 66.12 270 ALA A CA 1
ATOM 2170 C C . ALA A 1 270 ? 6.961 1.763 -14.521 1.00 66.12 270 ALA A C 1
ATOM 2172 O O . ALA A 1 270 ? 6.529 1.504 -15.639 1.00 66.12 270 ALA A O 1
ATOM 2173 N N . VAL A 1 271 ? 6.231 1.638 -13.407 1.00 71.25 271 VAL A N 1
ATOM 2174 C CA . VAL A 1 271 ? 4.834 1.189 -13.400 1.00 71.25 271 VAL A CA 1
ATOM 2175 C C . VAL A 1 271 ? 3.990 2.148 -14.241 1.00 71.25 271 VAL A C 1
ATOM 2177 O O . VAL A 1 271 ? 3.274 1.706 -15.128 1.00 71.25 271 VAL A O 1
ATOM 2180 N N . MET A 1 272 ? 4.163 3.463 -14.067 1.00 72.62 272 MET A N 1
ATOM 2181 C CA . MET A 1 272 ? 3.462 4.481 -14.865 1.00 72.62 272 MET A CA 1
ATOM 2182 C C . MET A 1 272 ? 3.745 4.386 -16.364 1.00 72.62 272 MET A C 1
ATOM 2184 O O . MET A 1 272 ? 2.824 4.507 -17.168 1.00 72.62 272 MET A O 1
ATOM 2188 N N . ILE A 1 273 ? 5.003 4.168 -16.755 1.00 71.50 273 ILE A N 1
ATOM 2189 C CA . ILE A 1 273 ? 5.357 4.026 -18.173 1.00 71.50 273 ILE A CA 1
ATOM 2190 C C . ILE A 1 273 ? 4.770 2.739 -18.742 1.00 71.50 273 ILE A C 1
ATOM 2192 O O . ILE A 1 273 ? 4.218 2.769 -19.835 1.00 71.50 273 ILE A O 1
ATOM 2196 N N . GLU A 1 274 ? 4.832 1.627 -18.010 1.00 71.94 274 GLU A N 1
ATOM 2197 C CA . GLU A 1 274 ? 4.219 0.377 -18.457 1.00 71.94 274 GLU A CA 1
ATOM 2198 C C . GLU A 1 274 ? 2.700 0.501 -18.602 1.00 71.94 274 GLU A C 1
ATOM 2200 O O . GLU A 1 274 ? 2.163 0.060 -19.615 1.00 71.94 274 GLU A O 1
ATOM 2205 N N . ILE A 1 275 ? 2.015 1.155 -17.656 1.00 72.06 275 ILE A N 1
ATOM 2206 C CA . ILE A 1 275 ? 0.578 1.455 -17.757 1.00 72.06 275 ILE A CA 1
ATOM 2207 C C . ILE A 1 275 ? 0.304 2.307 -18.990 1.00 72.06 275 ILE A C 1
ATOM 2209 O O . ILE A 1 275 ? -0.523 1.932 -19.813 1.00 72.06 275 ILE A O 1
ATOM 2213 N N . GLY A 1 276 ? 1.027 3.417 -19.158 1.00 72.38 276 GLY A N 1
ATOM 2214 C CA . GLY A 1 276 ? 0.834 4.309 -20.298 1.00 72.38 276 GLY A CA 1
ATOM 2215 C C . GLY A 1 276 ? 1.101 3.613 -21.634 1.00 72.38 276 GLY A C 1
ATOM 2216 O O . GLY A 1 276 ? 0.387 3.830 -22.613 1.00 72.38 276 GLY A O 1
ATOM 2217 N N . VAL A 1 277 ? 2.091 2.720 -21.696 1.00 68.19 277 VAL A N 1
ATOM 2218 C CA . VAL A 1 277 ? 2.348 1.896 -22.884 1.00 68.19 277 VAL A CA 1
ATOM 2219 C C . VAL A 1 277 ? 1.188 0.938 -23.128 1.00 68.19 277 VAL A C 1
ATOM 2221 O O . VAL A 1 277 ? 0.705 0.866 -24.254 1.00 68.19 277 VAL A O 1
ATOM 2224 N N . ILE A 1 278 ? 0.698 0.247 -22.101 1.00 70.00 278 ILE A N 1
ATOM 2225 C CA . ILE A 1 278 ? -0.449 -0.664 -22.192 1.00 70.00 278 ILE A CA 1
ATOM 2226 C C . ILE A 1 278 ? -1.711 0.063 -22.679 1.00 70.00 278 ILE A C 1
ATOM 2228 O O . ILE A 1 278 ? -2.367 -0.408 -23.608 1.00 70.00 278 ILE A O 1
ATOM 2232 N N . GLU A 1 279 ? -2.023 1.222 -22.098 1.00 70.81 279 GLU A N 1
ATOM 2233 C CA . GLU A 1 279 ? -3.195 2.029 -22.448 1.00 70.81 279 GLU A CA 1
ATOM 2234 C C . GLU A 1 279 ? -3.100 2.564 -23.880 1.00 70.81 279 GLU A C 1
ATOM 2236 O O . GLU A 1 279 ? -4.048 2.443 -24.652 1.00 70.81 279 GLU A O 1
ATOM 2241 N N . THR A 1 280 ? -1.939 3.098 -24.276 1.00 65.38 280 THR A N 1
ATOM 2242 C CA . THR A 1 280 ? -1.756 3.686 -25.617 1.00 65.38 280 THR A CA 1
ATOM 2243 C C . THR A 1 280 ? -1.661 2.657 -26.737 1.00 65.38 280 THR A C 1
ATOM 2245 O O . THR A 1 280 ? -1.996 2.964 -27.878 1.00 65.38 280 THR A O 1
ATOM 2248 N N . THR A 1 281 ? -1.178 1.450 -26.447 1.00 61.62 281 THR A N 1
ATOM 2249 C CA . THR A 1 281 ? -1.065 0.371 -27.444 1.00 61.62 281 THR A CA 1
ATOM 2250 C C . THR A 1 281 ? -2.345 -0.430 -27.595 1.00 61.62 281 THR A C 1
ATOM 2252 O O . THR A 1 281 ? -2.478 -1.178 -28.560 1.00 61.62 281 THR A O 1
ATOM 2255 N N . GLY A 1 282 ? -3.257 -0.334 -26.626 1.00 61.94 282 GLY A N 1
ATOM 2256 C CA . GLY A 1 282 ? -4.355 -1.278 -26.516 1.00 61.94 282 GLY A CA 1
ATOM 2257 C C . GLY A 1 282 ? -3.875 -2.721 -26.322 1.00 61.94 282 GLY A C 1
ATOM 2258 O O . GLY A 1 282 ? -4.624 -3.646 -26.627 1.00 61.94 282 GLY A O 1
ATOM 2259 N N . ALA A 1 283 ? -2.652 -2.941 -25.817 1.00 59.81 283 ALA A N 1
ATOM 2260 C CA . ALA A 1 283 ? -2.082 -4.281 -25.634 1.00 59.81 283 ALA A CA 1
ATOM 2261 C C . ALA A 1 283 ? -2.880 -5.161 -24.653 1.00 59.81 283 ALA A C 1
ATOM 2263 O O . ALA A 1 283 ? -2.654 -6.363 -24.591 1.00 59.81 283 ALA A O 1
ATOM 2264 N N . LEU A 1 284 ? -3.817 -4.573 -23.899 1.00 62.75 284 LEU A N 1
ATOM 2265 C CA . LEU A 1 284 ? -4.776 -5.279 -23.044 1.00 62.75 284 LEU A CA 1
ATOM 2266 C C . LEU A 1 284 ? -6.240 -5.043 -23.461 1.00 62.75 284 LEU A C 1
ATOM 2268 O O . LEU A 1 284 ? -7.138 -5.090 -22.621 1.00 62.75 284 LEU A O 1
ATOM 2272 N N . THR A 1 285 ? -6.500 -4.744 -24.738 1.00 56.94 285 THR A N 1
ATOM 2273 C CA . THR A 1 285 ? -7.871 -4.521 -25.242 1.00 56.94 285 THR A CA 1
ATOM 2274 C C . THR A 1 285 ? -8.760 -5.758 -25.123 1.00 56.94 285 THR A C 1
ATOM 2276 O O . THR A 1 285 ? -9.969 -5.601 -24.951 1.00 56.94 285 THR A O 1
ATOM 2279 N N . ASP A 1 286 ? -8.189 -6.968 -25.109 1.00 61.69 286 ASP A N 1
ATOM 2280 C CA . ASP A 1 286 ? -8.889 -8.172 -24.666 1.00 61.69 286 ASP A CA 1
ATOM 2281 C C . ASP A 1 286 ? -8.528 -8.487 -23.206 1.00 61.69 286 ASP A C 1
ATOM 2283 O O . ASP A 1 286 ? -7.374 -8.726 -22.844 1.00 61.69 286 ASP A O 1
ATOM 2287 N N . LYS A 1 287 ? -9.538 -8.533 -22.334 1.00 61.50 287 LYS A N 1
ATOM 2288 C CA . LYS A 1 287 ? -9.350 -8.904 -20.928 1.00 61.50 287 LYS A CA 1
ATOM 2289 C C . LYS A 1 287 ? -8.790 -10.335 -20.783 1.00 61.50 287 LYS A C 1
ATOM 2291 O O . LYS A 1 287 ? -8.204 -10.637 -19.738 1.00 61.50 287 LYS A O 1
ATOM 2296 N N . ASN A 1 288 ? -8.951 -11.216 -21.781 1.00 60.56 288 ASN A N 1
ATOM 2297 C CA . ASN A 1 288 ? -8.351 -12.556 -21.782 1.00 60.56 288 ASN A CA 1
ATOM 2298 C C . ASN A 1 288 ? -6.820 -12.503 -21.932 1.00 60.56 288 ASN A C 1
ATOM 2300 O O . ASN A 1 288 ? -6.128 -13.390 -21.420 1.00 60.56 288 ASN A O 1
ATOM 2304 N N . ASP A 1 289 ? -6.279 -11.440 -22.534 1.00 80.94 289 ASP A N 1
ATOM 2305 C CA . ASP A 1 289 ? -4.836 -11.245 -22.668 1.00 80.94 289 ASP A CA 1
ATOM 2306 C C . ASP A 1 289 ? -4.181 -10.860 -21.344 1.00 80.94 289 ASP A C 1
ATOM 2308 O O . ASP A 1 289 ? -3.037 -11.243 -21.098 1.00 80.94 289 ASP A O 1
ATOM 2312 N N . LEU A 1 290 ? -4.909 -10.215 -20.423 1.00 88.31 290 LEU A N 1
ATOM 2313 C CA . LEU A 1 290 ? -4.352 -9.846 -19.119 1.00 88.31 290 LEU A CA 1
ATOM 2314 C C . LEU A 1 290 ? -3.903 -11.075 -18.314 1.00 88.31 290 LEU A C 1
ATOM 2316 O O . LEU A 1 290 ? -2.842 -11.054 -17.691 1.00 88.31 290 LEU A O 1
ATOM 2320 N N . ALA A 1 291 ? -4.657 -12.176 -18.347 1.00 91.56 291 ALA A N 1
ATOM 2321 C CA . ALA A 1 291 ? -4.250 -13.406 -17.668 1.00 91.56 291 ALA A CA 1
ATOM 2322 C C . ALA A 1 291 ? -2.939 -13.974 -18.245 1.00 91.56 291 ALA A C 1
ATOM 2324 O O . ALA A 1 291 ? -2.087 -14.459 -17.496 1.00 91.56 291 ALA A O 1
ATOM 2325 N N . ASN A 1 292 ? -2.756 -13.898 -19.566 1.00 90.25 292 ASN A N 1
ATOM 2326 C CA . ASN A 1 292 ? -1.530 -14.336 -20.236 1.00 90.25 292 ASN A CA 1
ATOM 2327 C C . ASN A 1 292 ? -0.361 -13.385 -19.952 1.00 90.25 292 ASN A C 1
ATOM 2329 O O . ASN A 1 292 ? 0.728 -13.854 -19.618 1.00 90.25 292 ASN A O 1
ATOM 2333 N N . TYR A 1 293 ? -0.604 -12.074 -19.977 1.00 89.00 293 TYR A N 1
ATOM 2334 C CA . TYR A 1 293 ? 0.363 -11.051 -19.588 1.00 89.00 293 TYR A CA 1
ATOM 2335 C C . TYR A 1 293 ? 0.880 -11.286 -18.164 1.00 89.00 293 TYR A C 1
ATOM 2337 O O . TYR A 1 293 ? 2.088 -11.380 -17.942 1.00 89.00 293 TYR A O 1
ATOM 2345 N N . ILE A 1 294 ? -0.027 -11.492 -17.201 1.00 92.12 294 ILE A N 1
ATOM 2346 C CA . ILE A 1 294 ? 0.336 -11.781 -15.809 1.00 92.12 294 ILE A CA 1
ATOM 2347 C C . ILE A 1 294 ? 1.194 -13.045 -15.731 1.00 92.12 294 ILE A C 1
ATOM 2349 O O . ILE A 1 294 ? 2.212 -13.041 -15.044 1.00 92.12 294 ILE A O 1
ATOM 2353 N N . LYS A 1 295 ? 0.854 -14.121 -16.453 1.00 92.75 295 LYS A N 1
ATOM 2354 C CA . LYS A 1 295 ? 1.669 -15.351 -16.478 1.00 92.75 295 LYS A CA 1
ATOM 2355 C C . LYS A 1 295 ? 3.080 -15.105 -17.016 1.00 92.75 295 LYS A C 1
ATOM 2357 O O . LYS A 1 295 ? 4.024 -15.662 -16.458 1.00 92.75 295 LYS A O 1
ATOM 2362 N N . GLN A 1 296 ? 3.238 -14.240 -18.015 1.00 89.44 296 GLN A N 1
ATOM 2363 C CA . GLN A 1 296 ? 4.517 -13.938 -18.672 1.00 89.44 296 GLN A CA 1
ATOM 2364 C C . GLN A 1 296 ? 5.350 -12.848 -17.981 1.00 89.44 296 GLN A C 1
ATOM 2366 O O . GLN A 1 296 ? 6.547 -12.750 -18.239 1.00 89.44 296 GLN A O 1
ATOM 2371 N N . SER A 1 297 ? 4.753 -12.046 -17.092 1.00 88.50 297 SER A N 1
ATOM 2372 C CA . SER A 1 297 ? 5.455 -10.971 -16.376 1.00 88.50 297 SER A CA 1
ATOM 2373 C C . SER A 1 297 ? 6.639 -11.483 -15.537 1.00 88.50 297 SER A C 1
ATOM 2375 O O . SER A 1 297 ? 6.840 -12.683 -15.347 1.00 88.50 297 SER A O 1
ATOM 2377 N N . GLN A 1 298 ? 7.423 -10.593 -14.942 1.00 87.25 298 GLN A N 1
ATOM 2378 C CA . GLN A 1 298 ? 8.491 -11.035 -14.047 1.00 87.25 298 GLN A CA 1
ATOM 2379 C C . GLN A 1 298 ? 7.965 -11.347 -12.642 1.00 87.25 298 GLN A C 1
ATOM 2381 O O . GLN A 1 298 ? 6.905 -10.879 -12.215 1.00 87.25 298 GLN A O 1
ATOM 2386 N N . THR A 1 299 ? 8.706 -12.165 -11.899 1.00 89.00 299 THR A N 1
ATOM 2387 C CA . THR A 1 299 ? 8.421 -12.491 -10.495 1.00 89.00 299 THR A CA 1
ATOM 2388 C C . THR A 1 299 ? 9.177 -11.542 -9.566 1.00 89.00 299 THR A C 1
ATOM 2390 O O . THR A 1 299 ? 9.998 -11.986 -8.770 1.00 89.00 299 THR A O 1
ATOM 2393 N N . ASN A 1 300 ? 8.935 -10.237 -9.718 1.00 86.81 300 ASN A N 1
ATOM 2394 C CA . ASN A 1 300 ? 9.487 -9.187 -8.859 1.00 86.81 300 ASN A CA 1
ATOM 2395 C C . ASN A 1 300 ? 8.383 -8.295 -8.266 1.00 86.81 300 ASN A C 1
ATOM 2397 O O . ASN A 1 300 ? 7.243 -8.326 -8.740 1.00 86.81 300 ASN A O 1
ATOM 2401 N N . ILE A 1 301 ? 8.702 -7.504 -7.239 1.00 85.38 301 ILE A N 1
ATOM 2402 C CA . ILE A 1 301 ? 7.756 -6.649 -6.508 1.00 85.38 301 ILE A CA 1
ATOM 2403 C C . ILE A 1 301 ? 7.128 -5.613 -7.433 1.00 85.38 301 ILE A C 1
ATOM 2405 O O . ILE A 1 301 ? 5.927 -5.368 -7.333 1.00 85.38 301 ILE A O 1
ATOM 2409 N N . SER A 1 302 ? 7.902 -5.062 -8.371 1.00 81.00 302 SER A N 1
ATOM 2410 C CA . SER A 1 302 ? 7.384 -4.100 -9.354 1.00 81.00 302 SER A CA 1
ATOM 2411 C C . SER A 1 302 ? 6.297 -4.727 -10.237 1.00 81.00 302 SER A C 1
ATOM 2413 O O . SER A 1 302 ? 5.194 -4.198 -10.335 1.00 81.00 302 SER A O 1
ATOM 2415 N N . SER A 1 303 ? 6.573 -5.895 -10.825 1.00 85.75 303 SER A N 1
ATOM 2416 C CA . SER A 1 303 ? 5.623 -6.623 -11.678 1.00 85.75 303 SER A CA 1
ATOM 2417 C C . SER A 1 303 ? 4.422 -7.122 -10.885 1.00 85.75 303 SER A C 1
ATOM 2419 O O . SER A 1 303 ? 3.308 -7.135 -11.392 1.00 85.75 303 SER A O 1
ATOM 2421 N N . MET A 1 304 ? 4.635 -7.529 -9.634 1.00 90.00 304 MET A N 1
ATOM 2422 C CA . MET A 1 304 ? 3.568 -7.938 -8.731 1.00 90.00 304 MET A CA 1
ATOM 2423 C C . MET A 1 304 ? 2.616 -6.772 -8.432 1.00 90.00 304 MET A C 1
ATOM 2425 O O . MET A 1 304 ? 1.411 -6.920 -8.612 1.00 90.00 304 MET A O 1
ATOM 2429 N N . ALA A 1 305 ? 3.140 -5.606 -8.044 1.00 86.44 305 ALA A N 1
ATOM 2430 C CA . ALA A 1 305 ? 2.335 -4.413 -7.787 1.00 86.44 305 ALA A CA 1
ATOM 2431 C C . ALA A 1 305 ? 1.606 -3.929 -9.054 1.00 86.44 305 ALA A C 1
ATOM 2433 O O . ALA A 1 305 ? 0.420 -3.611 -8.998 1.00 86.44 305 ALA A O 1
ATOM 2434 N N . MET A 1 306 ? 2.287 -3.943 -10.203 1.00 85.00 306 MET A N 1
ATOM 2435 C CA . MET A 1 306 ? 1.704 -3.588 -11.499 1.00 85.00 306 MET A CA 1
ATOM 2436 C C . MET A 1 306 ? 0.565 -4.537 -11.889 1.00 85.00 306 MET A C 1
ATOM 2438 O O . MET A 1 306 ? -0.547 -4.099 -12.170 1.00 85.00 306 MET A O 1
ATOM 2442 N N . ASN A 1 307 ? 0.800 -5.848 -11.838 1.00 90.50 307 ASN A N 1
ATOM 2443 C CA . ASN A 1 307 ? -0.221 -6.843 -12.149 1.00 90.50 307 ASN A CA 1
ATOM 2444 C C . ASN A 1 307 ? -1.424 -6.754 -11.202 1.00 90.50 307 ASN A C 1
ATOM 2446 O O . ASN A 1 307 ? -2.559 -6.871 -11.654 1.00 90.50 307 ASN A O 1
ATOM 2450 N N . TYR A 1 308 ? -1.189 -6.518 -9.907 1.00 90.31 308 TYR A N 1
ATOM 2451 C CA . TYR A 1 308 ? -2.256 -6.264 -8.941 1.00 90.31 308 TYR A CA 1
ATOM 2452 C C . TYR A 1 308 ? -3.108 -5.064 -9.369 1.00 90.31 308 TYR A C 1
ATOM 2454 O O . TYR A 1 308 ? -4.328 -5.174 -9.466 1.00 90.31 308 TYR A O 1
ATOM 2462 N N . MET A 1 309 ? -2.464 -3.949 -9.717 1.00 86.56 309 MET A N 1
ATOM 2463 C CA . MET A 1 309 ? -3.142 -2.739 -10.173 1.00 86.56 309 MET A CA 1
ATOM 2464 C C . MET A 1 309 ? -3.949 -2.958 -11.459 1.00 86.56 309 MET A C 1
ATOM 2466 O O . MET A 1 309 ? -5.088 -2.505 -11.554 1.00 86.56 309 MET A O 1
ATOM 2470 N N . LEU A 1 310 ? -3.396 -3.690 -12.432 1.00 86.19 310 LEU A N 1
ATOM 2471 C CA . LEU A 1 310 ? -4.105 -4.041 -13.664 1.00 86.19 310 LEU A CA 1
ATOM 2472 C C . LEU A 1 310 ? -5.386 -4.825 -13.361 1.00 86.19 310 LEU A C 1
ATOM 2474 O O . LEU A 1 310 ? -6.428 -4.529 -13.942 1.00 86.19 310 LEU A O 1
ATOM 2478 N N . ILE A 1 311 ? -5.335 -5.775 -12.419 1.00 89.62 311 ILE A N 1
ATOM 2479 C CA . ILE A 1 311 ? -6.515 -6.541 -11.991 1.00 89.62 311 ILE A CA 1
ATOM 2480 C C . ILE A 1 311 ? -7.551 -5.626 -11.344 1.00 89.62 311 ILE A C 1
ATOM 2482 O O . ILE A 1 311 ? -8.737 -5.744 -11.658 1.00 89.62 311 ILE A O 1
ATOM 2486 N N . LEU A 1 312 ? -7.125 -4.704 -10.476 1.00 86.31 312 LEU A N 1
ATOM 2487 C CA . LEU A 1 312 ? -8.036 -3.737 -9.864 1.00 86.31 312 LEU A CA 1
ATOM 2488 C C . LEU A 1 312 ? -8.716 -2.866 -10.918 1.00 86.31 312 LEU A C 1
ATOM 2490 O O . LEU A 1 312 ? -9.932 -2.704 -10.871 1.00 86.31 312 LEU A O 1
ATOM 2494 N N . ASN A 1 313 ? -7.964 -2.370 -11.901 1.00 83.12 313 ASN A N 1
ATOM 2495 C CA . ASN A 1 313 ? -8.503 -1.524 -12.961 1.00 83.12 313 ASN A CA 1
ATOM 2496 C C . ASN A 1 313 ? -9.523 -2.270 -13.829 1.00 83.12 313 ASN A C 1
ATOM 2498 O O . ASN A 1 313 ? -10.610 -1.748 -14.069 1.00 83.12 313 ASN A O 1
ATOM 2502 N N . VAL A 1 314 ? -9.247 -3.515 -14.242 1.00 83.44 314 VAL A N 1
ATOM 2503 C CA . VAL A 1 314 ? -10.224 -4.289 -15.038 1.00 83.44 314 VAL A CA 1
ATOM 2504 C C . VAL A 1 314 ? -11.451 -4.738 -14.240 1.00 83.44 314 VAL A C 1
ATOM 2506 O O . VAL A 1 314 ? -12.465 -5.089 -14.853 1.00 83.44 314 VAL A O 1
ATOM 2509 N N . SER A 1 315 ? -11.356 -4.733 -12.905 1.00 84.19 315 SER A N 1
ATOM 2510 C CA . SER A 1 315 ? -12.421 -5.135 -11.975 1.00 84.19 315 SER A CA 1
ATOM 2511 C C . SER A 1 315 ? -13.169 -3.946 -11.360 1.00 84.19 315 SER A C 1
ATOM 2513 O O . SER A 1 315 ? -14.145 -4.160 -10.647 1.00 84.19 315 SER A O 1
ATOM 2515 N N . ALA A 1 316 ? -12.738 -2.705 -11.623 1.00 78.31 316 ALA A N 1
ATOM 2516 C CA . ALA A 1 316 ? -13.233 -1.508 -10.941 1.00 78.31 316 ALA A CA 1
ATOM 2517 C C . ALA A 1 316 ? -14.744 -1.288 -11.118 1.00 78.31 316 ALA A C 1
ATOM 2519 O O . ALA A 1 316 ? -15.409 -0.824 -10.196 1.00 78.31 316 ALA A O 1
ATOM 2520 N N . SER A 1 317 ? -15.290 -1.634 -12.288 1.00 74.38 317 SER A N 1
ATOM 2521 C CA . SER A 1 317 ? -16.722 -1.479 -12.588 1.00 74.38 317 SER A CA 1
ATOM 2522 C C . SER A 1 317 ? -17.542 -2.741 -12.307 1.00 74.38 317 SER A C 1
ATOM 2524 O O . SER A 1 317 ? -18.719 -2.646 -11.982 1.00 74.38 317 SER A O 1
ATOM 2526 N N . SER A 1 318 ? -16.956 -3.926 -12.494 1.00 81.88 318 SER A N 1
ATOM 2527 C CA . SER A 1 318 ? -17.587 -5.224 -12.218 1.00 81.88 318 SER A CA 1
ATOM 2528 C C . SER A 1 318 ? -16.564 -6.357 -12.309 1.00 81.88 318 SER A C 1
ATOM 2530 O O . SER A 1 318 ? -15.631 -6.307 -13.116 1.00 81.88 318 SER A O 1
ATOM 2532 N N . VAL A 1 319 ? -16.769 -7.416 -11.521 1.00 87.00 319 VAL A N 1
ATOM 2533 C CA . VAL A 1 319 ? -16.020 -8.669 -11.666 1.00 87.00 319 VAL A CA 1
ATOM 2534 C C . VAL A 1 319 ? -16.671 -9.507 -12.770 1.00 87.00 319 VAL A C 1
ATOM 2536 O O . VAL A 1 319 ? -17.730 -10.100 -12.604 1.00 87.00 319 VAL A O 1
ATOM 2539 N N . THR A 1 320 ? -16.018 -9.524 -13.926 1.00 88.94 320 THR A N 1
ATOM 2540 C CA . THR A 1 320 ? -16.316 -10.366 -15.095 1.00 88.94 320 THR A CA 1
ATOM 2541 C C . THR A 1 320 ? -15.559 -11.701 -15.045 1.00 88.94 320 THR A C 1
ATOM 2543 O O . THR A 1 320 ? -14.548 -11.816 -14.349 1.00 88.94 320 THR A O 1
ATOM 2546 N N . GLU A 1 321 ? -15.954 -12.685 -15.863 1.00 89.88 321 GLU A N 1
ATOM 2547 C CA . GLU A 1 321 ? -15.200 -13.945 -16.031 1.00 89.88 321 GLU A CA 1
ATOM 2548 C C . GLU A 1 321 ? -13.722 -13.685 -16.367 1.00 89.88 321 GLU A C 1
ATOM 2550 O O . GLU A 1 321 ? -12.816 -14.361 -15.880 1.00 89.88 321 GLU A O 1
ATOM 2555 N N . SER A 1 322 ? -13.451 -12.653 -17.164 1.00 88.38 322 SER A N 1
ATOM 2556 C CA . SER A 1 322 ? -12.088 -12.332 -17.560 1.00 88.38 322 SER A CA 1
ATOM 2557 C C . SER A 1 322 ? -11.246 -11.732 -16.435 1.00 88.38 322 SER A C 1
ATOM 2559 O O . SER A 1 322 ? -10.066 -12.060 -16.312 1.00 88.38 322 SER A O 1
ATOM 2561 N N . SER A 1 323 ? -11.833 -10.888 -15.582 1.00 89.44 323 SER A N 1
ATOM 2562 C CA . SER A 1 323 ? -11.159 -10.429 -14.359 1.00 89.44 323 SER A CA 1
ATOM 2563 C C . SER A 1 323 ? -10.945 -11.577 -13.374 1.00 89.44 323 SER A C 1
ATOM 2565 O O . SER A 1 323 ? -9.906 -11.614 -12.724 1.00 89.44 323 SER A O 1
ATOM 2567 N N . GLU A 1 324 ? -11.855 -12.558 -13.310 1.00 92.06 324 GLU A N 1
ATOM 2568 C CA . GLU A 1 324 ? -11.631 -13.775 -12.521 1.00 92.06 324 GLU A CA 1
ATOM 2569 C C . GLU A 1 324 ? -10.457 -14.589 -13.081 1.00 92.06 324 GLU A C 1
ATOM 2571 O O . GLU A 1 324 ? -9.583 -14.988 -12.316 1.00 92.06 324 GLU A O 1
ATOM 2576 N N . LYS A 1 325 ? -10.355 -14.773 -14.405 1.00 93.56 325 LYS A N 1
ATOM 2577 C CA . LYS A 1 325 ? -9.195 -15.430 -15.040 1.00 93.56 325 LYS A CA 1
ATOM 2578 C C . LYS A 1 325 ? -7.884 -14.694 -14.755 1.00 93.56 325 LYS A C 1
ATOM 2580 O O . LYS A 1 325 ? -6.884 -15.339 -14.438 1.00 93.56 325 LYS A O 1
ATOM 2585 N N . ALA A 1 326 ? -7.882 -13.362 -14.838 1.00 92.94 326 ALA A N 1
ATOM 2586 C CA . ALA A 1 326 ? -6.720 -12.538 -14.508 1.00 92.94 326 ALA A CA 1
ATOM 2587 C C . ALA A 1 326 ? -6.339 -12.660 -13.023 1.00 92.94 326 ALA A C 1
ATOM 2589 O O . ALA A 1 326 ? -5.167 -12.868 -12.706 1.00 92.94 326 ALA A O 1
ATOM 2590 N N . MET A 1 327 ? -7.324 -12.628 -12.120 1.00 94.44 327 MET A N 1
ATOM 2591 C CA . MET A 1 327 ? -7.117 -12.886 -10.695 1.00 94.44 327 MET A CA 1
ATOM 2592 C C . MET A 1 327 ? -6.517 -14.277 -10.473 1.00 94.44 327 MET A C 1
ATOM 2594 O O . MET A 1 327 ? -5.518 -14.397 -9.774 1.00 94.44 327 MET A O 1
ATOM 2598 N N . GLN A 1 328 ? -7.072 -15.330 -11.072 1.00 95.38 328 GLN A N 1
ATOM 2599 C CA . GLN A 1 328 ? -6.553 -16.690 -10.900 1.00 95.38 328 GLN A CA 1
ATOM 2600 C C . GLN A 1 328 ? -5.118 -16.822 -11.425 1.00 95.38 328 GLN A C 1
ATOM 2602 O O . GLN A 1 328 ? -4.273 -17.420 -10.762 1.00 95.38 328 GLN A O 1
ATOM 2607 N N . ALA A 1 329 ? -4.802 -16.205 -12.570 1.00 96.00 329 ALA A N 1
ATOM 2608 C CA . ALA A 1 329 ? -3.432 -16.141 -13.079 1.00 96.00 329 ALA A CA 1
ATOM 2609 C C . ALA A 1 329 ? -2.481 -15.444 -12.091 1.00 96.00 329 ALA A C 1
ATOM 2611 O O . ALA A 1 329 ? -1.360 -15.906 -11.875 1.00 96.00 329 ALA A O 1
ATOM 2612 N N . TYR A 1 330 ? -2.940 -14.367 -11.454 1.00 96.12 330 TYR A N 1
ATOM 2613 C CA . TYR A 1 330 ? -2.180 -13.639 -10.446 1.00 96.12 330 TYR A CA 1
ATOM 2614 C C . TYR A 1 330 ? -1.962 -14.440 -9.166 1.00 96.12 330 TYR A C 1
ATOM 2616 O O . TYR A 1 330 ? -0.829 -14.561 -8.704 1.00 96.12 330 TYR A O 1
ATOM 2624 N N . LEU A 1 331 ? -3.025 -15.030 -8.616 1.00 96.25 331 LEU A N 1
ATOM 2625 C CA . LEU A 1 331 ? -2.959 -15.842 -7.404 1.00 96.25 331 LEU A CA 1
ATOM 2626 C C . LEU A 1 331 ? -2.131 -17.114 -7.622 1.00 96.25 331 LEU A C 1
ATOM 2628 O O . LEU A 1 331 ? -1.438 -17.537 -6.704 1.00 96.25 331 LEU A O 1
ATOM 2632 N N . ALA A 1 332 ? -2.138 -17.693 -8.825 1.00 96.25 332 ALA A N 1
ATOM 2633 C CA . ALA A 1 332 ? -1.259 -18.809 -9.168 1.00 96.25 332 ALA A CA 1
ATOM 2634 C C . ALA A 1 332 ? 0.218 -18.388 -9.226 1.00 96.25 332 ALA A C 1
ATOM 2636 O O . ALA A 1 332 ? 1.096 -19.146 -8.818 1.00 96.25 332 ALA A O 1
ATOM 2637 N N . LYS A 1 333 ? 0.503 -17.176 -9.716 1.00 95.75 333 LYS A N 1
ATOM 2638 C CA . LYS A 1 333 ? 1.870 -16.663 -9.855 1.00 95.75 333 LYS A CA 1
ATOM 2639 C C . LYS A 1 333 ? 2.470 -16.155 -8.546 1.00 95.75 333 LYS A C 1
ATOM 2641 O O . LYS A 1 333 ? 3.660 -16.341 -8.304 1.00 95.75 333 LYS A O 1
ATOM 2646 N N . TYR A 1 334 ? 1.659 -15.519 -7.706 1.00 95.00 334 TYR A N 1
ATOM 2647 C CA . TYR A 1 334 ? 2.090 -14.889 -6.459 1.00 95.00 334 TYR A CA 1
ATOM 2648 C C . TYR A 1 334 ? 1.330 -15.452 -5.245 1.00 95.00 334 TYR A C 1
ATOM 2650 O O . TYR A 1 334 ? 0.789 -14.673 -4.464 1.00 95.00 334 TYR A O 1
ATOM 2658 N N . PRO A 1 335 ? 1.254 -16.776 -5.030 1.00 94.56 335 PRO A N 1
ATOM 2659 C CA . PRO A 1 335 ? 0.259 -17.396 -4.144 1.00 94.56 335 PRO A CA 1
ATOM 2660 C C . PRO A 1 335 ? 0.266 -16.880 -2.706 1.00 94.56 335 PRO A C 1
ATOM 2662 O O . PRO A 1 335 ? -0.796 -16.771 -2.095 1.00 94.56 335 PRO A O 1
ATOM 2665 N N . GLU A 1 336 ? 1.433 -16.497 -2.197 1.00 91.81 336 GLU A N 1
ATOM 2666 C CA . GLU A 1 336 ? 1.623 -16.042 -0.820 1.00 91.81 336 GLU A CA 1
ATOM 2667 C C . GLU A 1 336 ? 2.241 -14.646 -0.742 1.00 91.81 336 GLU A C 1
ATOM 2669 O O . GLU A 1 336 ? 2.977 -14.353 0.202 1.00 91.81 336 GLU A O 1
ATOM 2674 N N . SER A 1 337 ? 1.990 -13.775 -1.719 1.00 92.62 337 SER A N 1
ATOM 2675 C CA . SER A 1 337 ? 2.401 -12.377 -1.605 1.00 92.62 337 SER A CA 1
ATOM 2676 C C . SER A 1 337 ? 1.403 -11.536 -0.810 1.00 92.62 337 SER A C 1
ATOM 2678 O O . SER A 1 337 ? 0.226 -11.883 -0.701 1.00 92.62 337 SER A O 1
ATOM 2680 N N . TYR A 1 338 ? 1.870 -10.393 -0.300 1.00 91.69 338 TYR A N 1
ATOM 2681 C CA . TYR A 1 338 ? 1.013 -9.424 0.382 1.00 91.69 338 TYR A CA 1
ATOM 2682 C C . TYR A 1 338 ? -0.147 -8.965 -0.515 1.00 91.69 338 TYR A C 1
ATOM 2684 O O . TYR A 1 338 ? -1.309 -9.018 -0.126 1.00 91.69 338 TYR A O 1
ATOM 2692 N N . TYR A 1 339 ? 0.146 -8.621 -1.768 1.00 90.94 339 TYR A N 1
ATOM 2693 C CA . TYR A 1 339 ? -0.876 -8.215 -2.731 1.00 90.94 339 TYR A CA 1
ATOM 2694 C C . TYR A 1 339 ? -1.860 -9.334 -3.089 1.00 90.94 339 TYR A C 1
ATOM 2696 O O . TYR A 1 339 ? -3.022 -9.056 -3.358 1.00 90.94 339 TYR A O 1
ATOM 2704 N N . SER A 1 340 ? -1.444 -10.602 -3.075 1.00 93.38 340 SER A N 1
ATOM 2705 C CA . SER A 1 340 ? -2.378 -11.722 -3.255 1.00 93.38 340 SER A CA 1
ATOM 2706 C C . SER A 1 340 ? -3.295 -11.916 -2.059 1.00 93.38 340 SER A C 1
ATOM 2708 O O . SER A 1 340 ? -4.435 -12.340 -2.231 1.00 93.38 340 SER A O 1
ATOM 2710 N N . LEU A 1 341 ? -2.829 -11.599 -0.850 1.00 92.38 341 LEU A N 1
ATOM 2711 C CA . LEU A 1 341 ? -3.678 -11.576 0.337 1.00 92.38 341 LEU A CA 1
ATOM 2712 C C . LEU A 1 341 ? -4.739 -10.473 0.227 1.00 92.38 341 LEU A C 1
ATOM 2714 O O . LEU A 1 341 ? -5.921 -10.753 0.423 1.00 92.38 341 LEU A O 1
ATOM 2718 N N . LEU A 1 342 ? -4.329 -9.265 -0.176 1.00 89.56 342 LEU A N 1
ATOM 2719 C CA . LEU A 1 342 ? -5.239 -8.146 -0.441 1.00 89.56 342 LEU A CA 1
ATOM 2720 C C . LEU A 1 342 ? -6.247 -8.479 -1.547 1.00 89.56 342 LEU A C 1
ATOM 2722 O O . LEU A 1 342 ? -7.446 -8.268 -1.383 1.00 89.56 342 LEU A O 1
ATOM 2726 N N . LEU A 1 343 ? -5.788 -9.075 -2.651 1.00 91.44 343 LEU A N 1
ATOM 2727 C CA . LEU A 1 343 ? -6.660 -9.439 -3.765 1.00 91.44 343 LEU A CA 1
ATOM 2728 C C . LEU A 1 343 ? -7.711 -10.475 -3.348 1.00 91.44 343 LEU A C 1
ATOM 2730 O O . LEU A 1 343 ? -8.891 -10.317 -3.659 1.00 91.44 343 LEU A O 1
ATOM 2734 N N . ARG A 1 344 ? -7.314 -11.497 -2.575 1.00 93.38 344 ARG A N 1
ATOM 2735 C CA . ARG A 1 344 ? -8.259 -12.467 -1.999 1.00 93.38 344 ARG A CA 1
ATOM 2736 C C . ARG A 1 344 ? -9.260 -11.804 -1.067 1.00 93.38 344 ARG A C 1
ATOM 2738 O O . ARG A 1 344 ? -10.435 -12.146 -1.128 1.00 93.38 344 ARG A O 1
ATOM 2745 N N . GLN A 1 345 ? -8.822 -10.871 -0.224 1.00 90.38 345 GLN A N 1
ATOM 2746 C CA . GLN A 1 345 ? -9.710 -10.125 0.667 1.00 90.38 345 GLN A CA 1
ATOM 2747 C C . GLN A 1 345 ? -10.754 -9.323 -0.122 1.00 90.38 345 GLN A C 1
ATOM 2749 O O . GLN A 1 345 ? -11.943 -9.391 0.194 1.00 90.38 345 GLN A O 1
ATOM 2754 N N . MET A 1 346 ? -10.327 -8.605 -1.163 1.00 87.62 346 MET A N 1
ATOM 2755 C CA . MET A 1 346 ? -11.225 -7.816 -2.008 1.00 87.62 346 MET A CA 1
ATOM 2756 C C . MET A 1 346 ? -12.263 -8.696 -2.710 1.00 87.62 346 MET A C 1
ATOM 2758 O O . MET A 1 346 ? -13.457 -8.404 -2.649 1.00 87.62 346 MET A O 1
ATOM 2762 N N . PHE A 1 347 ? -11.837 -9.804 -3.320 1.00 90.94 347 PHE A N 1
ATOM 2763 C CA . PHE A 1 347 ? -12.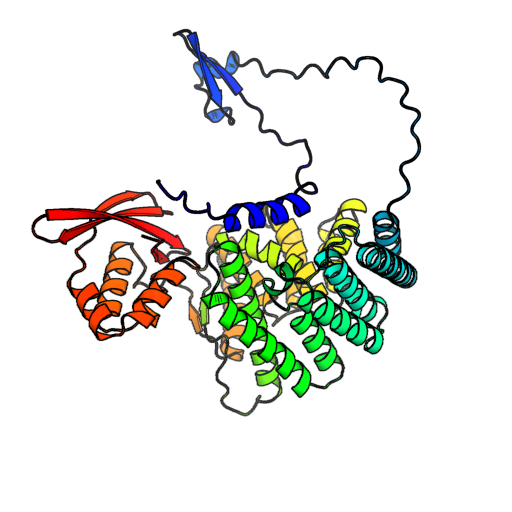758 -10.712 -4.008 1.00 90.94 347 PHE A CA 1
ATOM 2764 C C . PHE A 1 347 ? -13.642 -11.509 -3.043 1.00 90.94 347 PHE A C 1
ATOM 2766 O O . PHE A 1 347 ? -14.808 -11.740 -3.345 1.00 90.94 347 PHE A O 1
ATOM 2773 N N . TYR A 1 348 ? -13.140 -11.881 -1.861 1.00 91.62 348 TYR A N 1
ATOM 2774 C CA . TYR A 1 348 ? -13.953 -12.487 -0.801 1.00 91.62 348 TYR A CA 1
ATOM 2775 C C . TYR A 1 348 ? -15.132 -11.582 -0.443 1.00 91.62 348 TYR A C 1
ATOM 2777 O O . TYR A 1 348 ? -16.275 -12.037 -0.398 1.00 91.62 348 TYR A O 1
ATOM 2785 N N . LYS A 1 349 ? -14.851 -10.293 -0.230 1.00 86.75 349 LYS A N 1
ATOM 2786 C CA . LYS A 1 349 ? -15.870 -9.298 0.083 1.00 86.75 349 LYS A CA 1
ATOM 2787 C C . LYS A 1 349 ? -16.863 -9.132 -1.061 1.00 86.75 349 LYS A C 1
ATOM 2789 O O . LYS A 1 349 ? -18.061 -9.243 -0.823 1.00 86.75 349 LYS A O 1
ATOM 2794 N N . PHE A 1 350 ? -16.367 -8.963 -2.286 1.00 88.69 350 PHE A N 1
ATOM 2795 C CA . PHE A 1 350 ? -17.209 -8.872 -3.475 1.00 88.69 350 PHE A CA 1
ATOM 2796 C C . PHE A 1 350 ? -18.161 -10.074 -3.588 1.00 88.69 350 PHE A C 1
ATOM 2798 O O . PHE A 1 350 ? -19.366 -9.894 -3.748 1.00 88.69 350 PHE A O 1
ATOM 2805 N N . TYR A 1 351 ? -17.656 -11.303 -3.449 1.00 92.25 351 TYR A N 1
ATOM 2806 C CA . TYR A 1 351 ? -18.492 -12.500 -3.526 1.00 92.25 351 TYR A CA 1
ATOM 2807 C C . TYR A 1 351 ? -19.508 -12.583 -2.386 1.00 92.25 351 TYR A C 1
ATOM 2809 O O . TYR A 1 351 ? -20.652 -12.952 -2.638 1.00 92.25 351 TYR A O 1
ATOM 2817 N N . LYS A 1 352 ? -19.136 -12.189 -1.161 1.00 90.38 352 LYS A N 1
ATOM 2818 C CA . LYS A 1 352 ? -20.061 -12.134 -0.018 1.00 90.38 352 LYS A CA 1
ATOM 2819 C C . LYS A 1 352 ? -21.191 -11.123 -0.251 1.00 90.38 352 LYS A C 1
ATOM 2821 O O . LYS A 1 352 ? -22.349 -11.434 -0.000 1.00 90.38 352 LYS A O 1
ATOM 2826 N N . GLU A 1 353 ? -20.872 -9.938 -0.768 1.00 88.38 353 GLU A N 1
ATOM 2827 C CA . GLU A 1 353 ? -21.851 -8.882 -1.077 1.00 88.38 353 GLU A CA 1
ATOM 2828 C C . GLU A 1 353 ? -22.790 -9.262 -2.234 1.00 88.38 353 GLU A C 1
ATOM 2830 O O . GLU A 1 353 ? -23.933 -8.818 -2.271 1.00 88.38 353 GLU A O 1
ATOM 2835 N N . ASN A 1 354 ? -22.338 -10.129 -3.146 1.00 90.06 354 ASN A N 1
ATOM 2836 C CA . ASN A 1 354 ? -23.111 -10.604 -4.297 1.00 90.06 354 ASN A CA 1
ATOM 2837 C C . ASN A 1 354 ? -23.732 -12.001 -4.088 1.00 90.06 354 ASN A C 1
ATOM 2839 O O . ASN A 1 354 ? -24.103 -12.651 -5.065 1.00 90.06 354 ASN A O 1
ATOM 2843 N N . MET A 1 355 ? -23.835 -12.478 -2.839 1.00 95.00 355 MET A N 1
ATOM 2844 C CA . MET A 1 355 ? -24.431 -13.781 -2.483 1.00 95.00 355 MET A CA 1
ATOM 2845 C C . MET A 1 355 ? -23.788 -14.985 -3.206 1.00 95.00 355 MET A C 1
ATOM 2847 O O . MET A 1 355 ? -24.435 -15.996 -3.476 1.00 95.00 355 MET A O 1
ATOM 2851 N N . GLN A 1 356 ? -22.497 -14.894 -3.538 1.00 95.12 356 GLN A N 1
ATOM 2852 C CA . GLN A 1 356 ? -21.707 -15.979 -4.130 1.00 95.12 356 GLN A CA 1
ATOM 2853 C C . GLN A 1 356 ? -20.965 -16.757 -3.032 1.00 95.12 356 GLN A C 1
ATOM 2855 O O . GLN A 1 356 ? -19.731 -16.818 -3.004 1.00 95.12 356 GLN A O 1
ATOM 2860 N N . ASP A 1 357 ? -21.732 -17.343 -2.109 1.00 95.50 357 ASP A N 1
ATOM 2861 C CA . ASP A 1 357 ? -21.233 -17.888 -0.839 1.00 95.50 357 ASP A CA 1
ATOM 2862 C C . ASP A 1 357 ? -20.139 -18.950 -1.004 1.00 95.50 357 ASP A C 1
ATOM 2864 O O . ASP A 1 357 ? -19.156 -18.938 -0.263 1.00 95.50 357 ASP A O 1
ATOM 2868 N N . GLU A 1 358 ? -20.245 -19.832 -2.002 1.00 97.31 358 GLU A N 1
ATOM 2869 C CA . GLU A 1 358 ? -19.237 -20.877 -2.235 1.00 97.31 358 GLU A CA 1
ATOM 2870 C C . GLU A 1 358 ? -17.881 -20.294 -2.662 1.00 97.31 358 GLU A C 1
ATOM 2872 O O . GLU A 1 358 ? -16.839 -20.682 -2.126 1.00 97.31 358 GLU A O 1
ATOM 2877 N N . LYS A 1 359 ? -17.874 -19.291 -3.554 1.00 95.50 359 LYS A N 1
ATOM 2878 C CA . LYS A 1 359 ? -16.634 -18.604 -3.950 1.00 95.50 359 LYS A CA 1
ATOM 2879 C C . LYS A 1 359 ? -16.046 -17.809 -2.783 1.00 95.50 359 LYS A C 1
ATOM 2881 O O . LYS A 1 359 ? -14.833 -17.839 -2.561 1.00 95.50 359 LYS A O 1
ATOM 2886 N N . ALA A 1 360 ? -16.892 -17.134 -2.001 1.00 94.50 360 ALA A N 1
ATOM 2887 C CA . ALA A 1 360 ? -16.461 -16.426 -0.798 1.00 94.50 360 ALA A CA 1
ATOM 2888 C C . ALA A 1 360 ? -15.832 -17.395 0.224 1.00 94.50 360 ALA A C 1
ATOM 2890 O O . ALA A 1 360 ? -14.736 -17.155 0.732 1.00 94.50 360 ALA A O 1
ATOM 2891 N N . LYS A 1 361 ? -16.473 -18.537 0.485 1.00 96.31 361 LYS A N 1
ATOM 2892 C CA . LYS A 1 361 ? -15.985 -19.576 1.402 1.00 96.31 361 LYS A CA 1
ATOM 2893 C C . LYS A 1 361 ? -14.663 -20.193 0.944 1.00 96.31 361 LYS A C 1
ATOM 2895 O O . LYS A 1 361 ? -13.792 -20.444 1.786 1.00 96.31 361 LYS A O 1
ATOM 2900 N N . GLN A 1 362 ? -14.485 -20.395 -0.363 1.00 96.88 362 GLN A N 1
ATOM 2901 C CA . GLN A 1 362 ? -13.214 -20.837 -0.933 1.00 96.88 362 GLN A CA 1
ATOM 2902 C C . GLN A 1 362 ? -12.100 -19.826 -0.630 1.00 96.88 362 GLN A C 1
ATOM 2904 O O . GLN A 1 362 ? -11.095 -20.190 -0.016 1.00 96.88 362 GLN A O 1
ATOM 2909 N N . LEU A 1 363 ? -12.294 -18.547 -0.973 1.00 95.75 363 LEU A N 1
ATOM 2910 C CA . LEU A 1 363 ? -11.285 -17.513 -0.722 1.00 95.75 363 LEU A CA 1
ATOM 2911 C C . LEU A 1 363 ? -10.993 -17.331 0.770 1.00 95.75 363 LEU A C 1
ATOM 2913 O O . LEU A 1 363 ? -9.834 -17.186 1.153 1.00 95.75 363 LEU A O 1
ATOM 2917 N N . LEU A 1 364 ? -12.010 -17.404 1.633 1.00 95.25 364 LEU A N 1
ATOM 2918 C CA . LEU A 1 364 ? -11.816 -17.343 3.081 1.00 95.25 364 LEU A CA 1
ATOM 2919 C C . LEU A 1 364 ? -10.962 -18.511 3.594 1.00 95.25 364 LEU A C 1
ATOM 2921 O O . LEU A 1 364 ? -10.129 -18.317 4.478 1.00 95.25 364 LEU A O 1
ATOM 2925 N N . THR A 1 365 ? -11.148 -19.711 3.042 1.00 96.69 365 THR A N 1
ATOM 2926 C CA . THR A 1 365 ? -10.311 -20.879 3.355 1.00 96.69 365 THR A CA 1
ATOM 2927 C C . THR A 1 365 ? -8.859 -20.641 2.940 1.00 96.69 365 THR A C 1
ATOM 2929 O O . THR A 1 365 ? -7.950 -20.878 3.733 1.00 96.69 365 THR A O 1
ATOM 2932 N N . GLU A 1 366 ? -8.625 -20.103 1.742 1.00 96.38 366 GLU A N 1
ATOM 2933 C CA . GLU A 1 366 ? -7.275 -19.765 1.274 1.00 96.38 366 GLU A CA 1
ATOM 2934 C C . GLU A 1 366 ? -6.600 -18.712 2.166 1.00 96.38 366 GLU A C 1
ATOM 2936 O O . GLU A 1 366 ? -5.448 -18.888 2.570 1.00 96.38 366 GLU A O 1
ATOM 2941 N N . ILE A 1 367 ? -7.326 -17.652 2.538 1.00 95.06 367 ILE A N 1
ATOM 2942 C CA . ILE A 1 367 ? -6.839 -16.619 3.462 1.00 95.06 367 ILE A CA 1
ATOM 2943 C C . ILE A 1 367 ? -6.486 -17.243 4.822 1.00 95.06 367 ILE A C 1
ATOM 2945 O O . ILE A 1 367 ? -5.408 -16.972 5.351 1.00 95.06 367 ILE A O 1
ATOM 2949 N N . LYS A 1 368 ? -7.350 -18.115 5.368 1.00 95.38 368 LYS A N 1
ATOM 2950 C CA . LYS A 1 368 ? -7.109 -18.855 6.623 1.00 95.38 368 LYS A CA 1
ATOM 2951 C C . LYS A 1 368 ? -5.847 -19.697 6.578 1.00 95.38 368 LYS A C 1
ATOM 2953 O O . LYS A 1 368 ? -5.055 -19.628 7.515 1.00 95.38 368 LYS A O 1
ATOM 2958 N N . ASN A 1 369 ? -5.614 -20.407 5.482 1.00 95.81 369 ASN A N 1
ATOM 2959 C CA . ASN A 1 369 ? -4.413 -21.218 5.316 1.00 95.81 369 ASN A CA 1
ATOM 2960 C C . ASN A 1 369 ? -3.140 -20.353 5.302 1.00 95.81 369 ASN A C 1
ATOM 2962 O O . ASN A 1 369 ? -2.168 -20.677 5.988 1.00 95.81 369 ASN A O 1
ATOM 2966 N N . ILE A 1 370 ? -3.151 -19.224 4.580 1.00 94.44 370 ILE A N 1
ATOM 2967 C CA . ILE A 1 370 ? -2.013 -18.286 4.534 1.00 94.44 370 ILE A CA 1
ATOM 2968 C C . ILE A 1 370 ? -1.760 -17.671 5.916 1.00 94.44 370 ILE A C 1
ATOM 2970 O O . ILE A 1 370 ? -0.617 -17.625 6.375 1.00 94.44 370 ILE A O 1
ATOM 2974 N N . ALA A 1 371 ? -2.815 -17.218 6.594 1.00 93.00 371 ALA A N 1
ATOM 2975 C CA . ALA A 1 371 ? -2.704 -16.620 7.918 1.00 93.00 371 ALA A CA 1
ATOM 2976 C C . ALA A 1 371 ? -2.178 -17.615 8.952 1.00 93.00 371 ALA A C 1
ATOM 2978 O O . ALA A 1 371 ? -1.239 -17.289 9.671 1.00 93.00 371 ALA A O 1
ATOM 2979 N N . GLN A 1 372 ? -2.693 -18.847 8.967 1.00 93.12 372 GLN A N 1
ATOM 2980 C CA . GLN A 1 372 ? -2.206 -19.903 9.852 1.00 93.12 372 GLN A CA 1
ATOM 2981 C C . GLN A 1 372 ? -0.719 -20.189 9.615 1.00 93.12 372 GLN A C 1
ATOM 2983 O O . GLN A 1 372 ? 0.056 -20.209 10.571 1.00 93.12 372 GLN A O 1
ATOM 2988 N N . LYS A 1 373 ? -0.300 -20.344 8.350 1.00 91.75 373 LYS A N 1
ATOM 2989 C CA . LYS A 1 373 ? 1.112 -20.553 7.986 1.00 91.75 373 LYS A CA 1
ATOM 2990 C C . LYS A 1 373 ? 2.013 -19.437 8.523 1.00 91.75 373 LYS A C 1
ATOM 2992 O O . LYS A 1 373 ? 3.140 -19.696 8.933 1.00 91.75 373 LYS A O 1
ATOM 2997 N N . ARG A 1 374 ? 1.507 -18.203 8.531 1.00 91.75 374 ARG A N 1
ATOM 2998 C CA . ARG A 1 374 ? 2.226 -16.994 8.955 1.00 91.75 374 ARG A CA 1
ATOM 2999 C C . ARG A 1 374 ? 1.955 -16.577 10.402 1.00 91.75 374 ARG A C 1
ATOM 3001 O O . ARG A 1 374 ? 2.422 -15.520 10.808 1.00 91.75 374 ARG A O 1
ATOM 3008 N N . LYS A 1 375 ? 1.222 -17.384 11.179 1.00 92.31 375 LYS A N 1
ATOM 3009 C CA . LYS A 1 375 ? 0.797 -17.075 12.557 1.00 92.31 375 LYS A CA 1
ATOM 3010 C C . LYS A 1 375 ? 0.045 -15.738 12.689 1.00 92.31 375 LYS A C 1
ATOM 3012 O O . LYS A 1 375 ? 0.153 -15.060 13.708 1.00 92.31 375 LYS A O 1
ATOM 3017 N N . MET A 1 376 ? -0.707 -15.358 11.659 1.00 92.81 376 MET A N 1
ATOM 3018 C CA . MET A 1 376 ? -1.543 -14.160 11.658 1.00 92.81 376 MET A CA 1
ATOM 3019 C C . MET A 1 376 ? -2.943 -14.490 12.178 1.00 92.81 376 MET A C 1
ATOM 3021 O O . MET A 1 376 ? -3.542 -15.499 11.804 1.00 92.81 376 MET A O 1
ATOM 3025 N N . GLU A 1 377 ? -3.492 -13.609 13.002 1.00 91.81 377 GLU A N 1
ATOM 3026 C CA . GLU A 1 377 ? -4.892 -13.634 13.405 1.00 91.81 377 GLU A CA 1
ATOM 3027 C C . GLU A 1 377 ? -5.762 -13.043 12.287 1.00 91.81 377 GLU A C 1
ATOM 3029 O O . GLU A 1 377 ? -5.506 -11.935 11.811 1.00 91.81 377 GLU A O 1
ATOM 3034 N N . ILE A 1 378 ? -6.809 -13.762 11.874 1.00 89.62 378 ILE A N 1
ATOM 3035 C CA . ILE A 1 378 ? -7.800 -13.233 10.930 1.00 89.62 378 ILE A CA 1
ATOM 3036 C C . ILE A 1 378 ? -8.993 -12.702 11.699 1.00 89.62 378 ILE A C 1
ATOM 3038 O O . ILE A 1 378 ? -9.691 -13.448 12.386 1.00 89.62 378 ILE A O 1
ATOM 3042 N N . ILE A 1 379 ? -9.292 -11.433 11.465 1.00 86.25 379 ILE A N 1
ATOM 3043 C CA . ILE A 1 379 ? -10.470 -10.767 11.999 1.00 86.25 379 ILE A CA 1
ATOM 3044 C C . ILE A 1 379 ? -11.508 -10.723 10.873 1.00 86.25 379 ILE A C 1
ATOM 3046 O O . ILE A 1 379 ? -11.368 -9.977 9.902 1.00 86.25 379 ILE A O 1
ATOM 3050 N N . THR A 1 380 ? -12.505 -11.605 10.967 1.00 82.56 380 THR A N 1
ATOM 3051 C CA . THR A 1 380 ? -13.591 -11.762 9.974 1.00 82.56 380 THR A CA 1
ATOM 3052 C C . THR A 1 380 ? -14.812 -10.911 10.283 1.00 82.56 380 THR A C 1
ATOM 3054 O O . THR A 1 380 ? -15.523 -10.523 9.361 1.00 82.56 380 THR A O 1
ATOM 3057 N N . GLU A 1 381 ? -15.030 -10.621 11.561 1.00 84.44 381 GLU A N 1
ATOM 3058 C CA . GLU A 1 381 ? -16.168 -9.859 12.056 1.00 84.44 381 GLU A CA 1
ATOM 3059 C C . GLU A 1 381 ? -15.675 -8.558 12.694 1.00 84.44 381 GLU A C 1
ATOM 3061 O O . GLU A 1 381 ? -14.584 -8.552 13.278 1.00 84.44 381 GLU A O 1
ATOM 3066 N N . PRO A 1 382 ? -16.446 -7.461 12.591 1.00 84.56 382 PRO A N 1
ATOM 3067 C CA . PRO A 1 382 ? -16.114 -6.217 13.268 1.00 84.56 382 PRO A CA 1
ATOM 3068 C C . PRO A 1 382 ? -15.959 -6.451 14.769 1.00 84.56 382 PRO A C 1
ATOM 3070 O O . PRO A 1 382 ? -16.741 -7.190 15.379 1.00 84.56 382 PRO A O 1
ATOM 3073 N N . ASP A 1 383 ? -14.970 -5.809 15.385 1.00 89.06 383 ASP A N 1
ATOM 3074 C CA . ASP A 1 383 ? -14.856 -5.846 16.838 1.00 89.06 383 ASP A CA 1
ATOM 3075 C C . ASP A 1 383 ? -16.120 -5.233 17.463 1.00 89.06 383 ASP A C 1
ATOM 3077 O O . ASP A 1 383 ? -16.480 -4.082 17.205 1.00 89.06 383 ASP A O 1
ATOM 3081 N N . LYS A 1 384 ? -16.799 -6.012 18.314 1.00 93.25 384 LYS A N 1
ATOM 3082 C CA . LYS A 1 384 ? -18.051 -5.608 18.968 1.00 93.25 384 LYS A CA 1
ATOM 3083 C C . LYS A 1 384 ? -17.891 -4.352 19.824 1.00 93.25 384 LYS A C 1
ATOM 3085 O O . LYS A 1 384 ? -18.874 -3.639 20.022 1.00 93.25 384 LYS A O 1
ATOM 3090 N N . ARG A 1 385 ? -16.673 -4.052 20.298 1.00 95.62 385 ARG A N 1
ATOM 3091 C CA . ARG A 1 385 ? -16.340 -2.793 20.987 1.00 95.62 385 ARG A CA 1
ATOM 3092 C C . ARG A 1 385 ? -16.593 -1.566 20.110 1.00 95.62 385 ARG A C 1
ATOM 3094 O O . ARG A 1 385 ? -16.826 -0.489 20.647 1.00 95.62 385 ARG A O 1
ATOM 3101 N N . PHE A 1 386 ? -16.590 -1.738 18.790 1.00 95.25 386 PHE A N 1
ATOM 3102 C CA . PHE A 1 386 ? -16.795 -0.687 17.799 1.00 95.25 386 PHE A CA 1
ATOM 3103 C C . PHE A 1 386 ? -18.088 -0.868 16.989 1.00 95.25 386 PHE A C 1
ATOM 3105 O O . PHE A 1 386 ? -18.244 -0.256 15.939 1.00 95.25 386 PHE A O 1
ATOM 3112 N N . ALA A 1 387 ? -19.032 -1.701 17.440 1.00 94.50 387 ALA A N 1
ATOM 3113 C CA . ALA A 1 387 ? -20.247 -1.999 16.672 1.00 94.50 387 ALA A CA 1
ATOM 3114 C C . ALA A 1 387 ? -21.211 -0.803 16.529 1.00 94.50 387 ALA A C 1
ATOM 3116 O O . ALA A 1 387 ? -22.018 -0.775 15.601 1.00 94.50 387 ALA A O 1
ATOM 3117 N N . THR A 1 388 ? -21.135 0.189 17.423 1.00 96.44 388 THR A N 1
ATOM 3118 C CA . THR A 1 388 ? -21.908 1.443 17.357 1.00 96.44 388 THR A CA 1
ATOM 3119 C C . THR A 1 388 ? -21.046 2.631 17.800 1.00 96.44 388 THR A C 1
ATOM 3121 O O . THR A 1 388 ? -20.065 2.421 18.523 1.00 96.44 388 THR A O 1
ATOM 3124 N N . PRO A 1 389 ? -21.405 3.882 17.448 1.00 97.31 389 PRO A N 1
ATOM 3125 C CA . PRO A 1 389 ? -20.724 5.075 17.956 1.00 97.31 389 PRO A CA 1
ATOM 3126 C C . PRO A 1 389 ? -20.634 5.122 19.487 1.00 97.31 389 PRO A C 1
ATOM 3128 O O . PRO A 1 389 ? -19.592 5.459 20.044 1.00 97.31 389 PRO A O 1
ATOM 3131 N N . GLU A 1 390 ? -21.695 4.721 20.188 1.00 97.44 390 GLU A N 1
ATOM 3132 C CA . GLU A 1 390 ? -21.751 4.671 21.652 1.00 97.44 390 GLU A CA 1
ATOM 3133 C C . GLU A 1 390 ? -20.822 3.600 22.227 1.00 97.44 390 GLU A C 1
ATOM 3135 O O . GLU A 1 390 ? -20.148 3.845 23.230 1.00 97.44 390 GLU A O 1
ATOM 3140 N N . ALA A 1 391 ? -20.747 2.426 21.591 1.00 97.69 391 ALA A N 1
ATOM 3141 C CA . ALA A 1 391 ? -19.810 1.377 21.980 1.00 97.69 391 ALA A CA 1
ATOM 3142 C C . ALA A 1 391 ? -18.356 1.844 21.799 1.00 97.69 391 ALA A C 1
ATOM 3144 O O . ALA A 1 391 ? -17.548 1.703 22.724 1.00 97.69 391 ALA A O 1
ATOM 3145 N N . THR A 1 392 ? -18.048 2.486 20.666 1.00 97.81 392 THR A N 1
ATOM 3146 C CA . THR A 1 392 ? -16.727 3.073 20.401 1.00 97.81 392 THR A CA 1
ATOM 3147 C C . THR A 1 392 ? -16.393 4.157 21.420 1.00 97.81 392 THR A C 1
ATOM 3149 O O . THR A 1 392 ? -15.307 4.141 21.995 1.00 97.81 392 THR A O 1
ATOM 3152 N N . TRP A 1 393 ? -17.332 5.061 21.714 1.00 97.56 393 TRP A N 1
ATOM 3153 C CA . TRP A 1 393 ? -17.151 6.116 22.713 1.00 97.56 393 TRP A CA 1
ATOM 3154 C C . TRP A 1 393 ? -16.884 5.557 24.107 1.00 97.56 393 TRP A C 1
ATOM 3156 O O . TRP A 1 393 ? -15.962 5.993 24.796 1.00 97.56 393 TRP A O 1
ATOM 3166 N N . LYS A 1 394 ? -17.657 4.547 24.517 1.00 97.56 394 LYS A N 1
ATOM 3167 C CA . LYS A 1 394 ? -17.475 3.866 25.800 1.00 97.56 394 LYS A CA 1
ATOM 3168 C C . LYS A 1 394 ? -16.106 3.194 25.885 1.00 97.56 394 LYS A C 1
ATOM 3170 O O . LYS A 1 394 ? -15.443 3.305 26.915 1.00 97.56 394 LYS A O 1
ATOM 3175 N N . THR A 1 395 ? -15.676 2.527 24.815 1.00 98.00 395 THR A N 1
ATOM 3176 C CA . THR A 1 395 ? -14.353 1.888 24.728 1.00 98.00 395 THR A CA 1
ATOM 3177 C C . THR A 1 395 ? -13.243 2.928 24.848 1.00 98.00 395 THR A C 1
ATOM 3179 O O . THR A 1 395 ? -12.362 2.792 25.695 1.00 98.00 395 THR A O 1
ATOM 3182 N N . TYR A 1 396 ? -13.350 4.023 24.097 1.00 97.75 396 TYR A N 1
ATOM 3183 C CA . TYR A 1 396 ? -12.410 5.138 24.139 1.00 97.75 396 TYR A CA 1
ATOM 3184 C C . TYR A 1 396 ? -12.306 5.771 25.535 1.00 97.75 396 TYR A C 1
ATOM 3186 O O . TYR A 1 396 ? -11.211 5.899 26.087 1.00 97.75 396 TYR A O 1
ATOM 3194 N N . LYS A 1 397 ? -13.447 6.096 26.155 1.00 96.94 397 LYS A N 1
ATOM 3195 C CA . LYS A 1 397 ? -13.513 6.652 27.512 1.00 96.94 397 LYS A CA 1
ATOM 3196 C C . LYS A 1 397 ? -12.871 5.716 28.539 1.00 96.94 397 LYS A C 1
ATOM 3198 O O . LYS A 1 397 ? -12.060 6.159 29.351 1.00 96.94 397 LYS A O 1
ATOM 3203 N N . ASN A 1 398 ? -13.186 4.421 28.484 1.00 97.75 398 ASN A N 1
ATOM 3204 C CA . ASN A 1 398 ? -12.607 3.424 29.385 1.00 97.75 398 ASN A CA 1
ATOM 3205 C C . ASN A 1 398 ? -11.087 3.305 29.209 1.00 97.75 398 ASN A C 1
ATOM 3207 O O . ASN A 1 398 ? -10.363 3.273 30.205 1.00 97.75 398 ASN A O 1
ATOM 3211 N N . ALA A 1 399 ? -10.600 3.300 27.966 1.00 97.88 399 ALA A N 1
ATOM 3212 C CA . ALA A 1 399 ? -9.172 3.262 27.671 1.00 97.88 399 ALA A CA 1
ATOM 3213 C C . ALA A 1 399 ? -8.444 4.480 28.268 1.00 97.88 399 ALA A C 1
ATOM 3215 O O . ALA A 1 399 ? -7.412 4.331 28.929 1.00 97.88 399 ALA A O 1
ATOM 3216 N N . LEU A 1 400 ? -9.023 5.682 28.149 1.00 97.44 400 LEU A N 1
ATOM 3217 C CA . LEU A 1 400 ? -8.494 6.887 28.797 1.00 97.44 400 LEU A CA 1
ATOM 3218 C C . LEU A 1 400 ? -8.498 6.777 30.328 1.00 97.44 400 LEU A C 1
ATOM 3220 O O . LEU A 1 400 ? -7.477 7.051 30.957 1.00 97.44 400 LEU A O 1
ATOM 3224 N N . MET A 1 401 ? -9.593 6.302 30.934 1.00 97.62 401 MET A N 1
ATOM 3225 C CA . MET A 1 401 ? -9.704 6.084 32.387 1.00 97.62 401 MET A CA 1
ATOM 3226 C C . MET A 1 401 ? -8.687 5.075 32.941 1.00 97.62 401 MET A C 1
ATOM 3228 O O . MET A 1 401 ? -8.362 5.112 34.130 1.00 97.62 401 MET A O 1
ATOM 3232 N N . GLN A 1 402 ? -8.168 4.186 32.095 1.00 97.62 402 GLN A N 1
ATOM 3233 C CA . GLN A 1 402 ? -7.113 3.233 32.438 1.00 97.62 402 GLN A CA 1
ATOM 3234 C C . GLN A 1 402 ? -5.705 3.770 32.129 1.00 97.62 402 GLN A C 1
ATOM 3236 O O . GLN A 1 402 ? -4.714 3.221 32.613 1.00 97.62 402 GLN A O 1
ATOM 3241 N N . GLY A 1 403 ? -5.591 4.869 31.378 1.00 96.38 403 GLY A N 1
ATOM 3242 C CA . GLY A 1 403 ? -4.321 5.357 30.838 1.00 96.38 403 GLY A CA 1
ATOM 3243 C C . GLY A 1 403 ? -3.759 4.449 29.736 1.00 96.38 403 GLY A C 1
ATOM 3244 O O . GLY A 1 403 ? -2.540 4.391 29.558 1.00 96.38 403 GLY A O 1
ATOM 3245 N N . ASN A 1 404 ? -4.630 3.713 29.036 1.00 97.25 404 ASN A N 1
ATOM 3246 C CA . ASN A 1 404 ? -4.287 2.847 27.914 1.00 97.25 404 ASN A CA 1
ATOM 3247 C C . ASN A 1 404 ? -4.346 3.645 26.602 1.00 97.25 404 ASN A C 1
ATOM 3249 O O . ASN A 1 404 ? -5.388 3.740 25.955 1.00 97.25 404 ASN A O 1
ATOM 3253 N N . LEU A 1 405 ? -3.220 4.262 26.229 1.00 94.94 405 LEU A N 1
ATOM 3254 C CA . LEU A 1 405 ? -3.148 5.096 25.028 1.00 94.94 405 LEU A CA 1
ATOM 3255 C C . LEU A 1 405 ? -3.369 4.295 23.742 1.00 94.94 405 LEU A C 1
ATOM 3257 O O . LEU A 1 405 ? -4.007 4.796 22.825 1.00 94.94 405 LEU A O 1
ATOM 3261 N N . GLU A 1 406 ? -2.860 3.068 23.672 1.00 91.38 406 GLU A N 1
ATOM 3262 C CA . GLU A 1 406 ? -2.957 2.241 22.468 1.00 91.38 406 GLU A CA 1
ATOM 3263 C C . GLU A 1 406 ? -4.418 1.898 22.153 1.00 91.38 406 GLU A C 1
ATOM 3265 O O . GLU A 1 406 ? -4.895 2.208 21.064 1.00 91.38 406 GLU A O 1
ATOM 3270 N N . GLU A 1 407 ? -5.167 1.398 23.139 1.00 94.81 407 GLU A N 1
ATOM 3271 C CA . GLU A 1 407 ? -6.596 1.093 22.982 1.00 94.81 407 GLU A CA 1
ATOM 3272 C C . GLU A 1 407 ? -7.440 2.349 22.715 1.00 94.81 407 GLU A C 1
ATOM 3274 O O . GLU A 1 407 ? -8.379 2.317 21.919 1.00 94.81 407 GLU A O 1
ATOM 3279 N N . ALA A 1 408 ? -7.080 3.490 23.313 1.00 96.62 408 ALA A N 1
ATOM 3280 C CA . ALA A 1 408 ? -7.743 4.755 23.010 1.00 96.62 408 ALA A CA 1
ATOM 3281 C C . ALA A 1 408 ? -7.546 5.152 21.537 1.00 96.62 408 ALA A C 1
ATOM 3283 O O . ALA A 1 408 ? -8.470 5.669 20.911 1.00 96.62 408 ALA A O 1
ATOM 3284 N N . MET A 1 409 ? -6.365 4.895 20.967 1.00 93.75 409 MET A N 1
ATOM 3285 C CA . MET A 1 409 ? -6.078 5.194 19.563 1.00 93.75 409 MET A CA 1
ATOM 3286 C C . MET A 1 409 ? -6.723 4.194 18.594 1.00 93.75 409 MET A C 1
ATOM 3288 O O . MET A 1 409 ? -7.054 4.591 17.481 1.00 93.75 409 MET A O 1
ATOM 3292 N N . GLU A 1 410 ? -7.001 2.949 19.006 1.00 91.88 410 GLU A N 1
ATOM 3293 C CA . GLU A 1 410 ? -7.785 1.990 18.197 1.00 91.88 410 GLU A CA 1
ATOM 3294 C C . GLU A 1 410 ? -9.215 2.478 17.897 1.00 91.88 410 GLU A C 1
ATOM 3296 O O . GLU A 1 410 ? -9.858 1.996 16.955 1.00 91.88 410 GLU A O 1
ATOM 3301 N N . CYS A 1 411 ? -9.720 3.417 18.704 1.00 95.75 411 CYS A N 1
ATOM 3302 C CA . CYS A 1 411 ? -11.051 3.992 18.554 1.00 95.75 411 CYS A CA 1
ATOM 3303 C C . CYS A 1 411 ? -11.122 5.054 17.450 1.00 95.75 411 CYS A C 1
ATOM 3305 O O . CYS A 1 411 ? -12.226 5.358 17.007 1.00 95.75 411 CYS A O 1
ATOM 3307 N N . PHE A 1 412 ? -9.995 5.619 17.005 1.00 94.12 412 PHE A N 1
ATOM 3308 C CA . PHE A 1 412 ? -9.962 6.636 15.951 1.00 94.12 412 PHE A CA 1
ATOM 3309 C C . PHE A 1 412 ? -9.952 6.019 14.558 1.00 94.12 412 PHE A C 1
ATOM 3311 O O . PHE A 1 412 ? -9.483 4.898 14.348 1.00 94.12 412 PHE A O 1
ATOM 3318 N N . ALA A 1 413 ? -10.477 6.767 13.591 1.00 88.25 413 ALA A N 1
ATOM 3319 C CA . ALA A 1 413 ? -10.311 6.424 12.191 1.00 88.25 413 ALA A CA 1
ATOM 3320 C C . ALA A 1 413 ? -8.821 6.565 11.821 1.00 88.25 413 ALA A C 1
ATOM 3322 O O . ALA A 1 413 ? -8.108 7.360 12.450 1.00 88.25 413 ALA A O 1
ATOM 3323 N N . PRO A 1 414 ? -8.319 5.788 10.842 1.00 77.88 414 PRO A N 1
ATOM 3324 C CA . PRO A 1 414 ? -6.941 5.924 10.374 1.00 77.88 414 PRO A CA 1
ATOM 3325 C C . PRO A 1 414 ? -6.609 7.392 10.057 1.00 77.88 414 PRO A C 1
ATOM 3327 O O . PRO A 1 414 ? -7.398 8.068 9.408 1.00 77.88 414 PRO A O 1
ATOM 3330 N N . GLY A 1 415 ? -5.482 7.897 10.568 1.00 76.88 415 GLY A N 1
ATOM 3331 C CA . GLY A 1 415 ? -5.050 9.299 10.417 1.00 76.88 415 GLY A CA 1
ATOM 3332 C C . GLY A 1 415 ? -5.634 10.295 11.434 1.00 76.88 415 GLY A C 1
ATOM 3333 O O . GLY A 1 415 ? -4.951 11.239 11.841 1.00 76.88 415 GLY A O 1
ATOM 3334 N N . GLU A 1 416 ? -6.842 10.058 11.947 1.00 83.88 416 GLU A N 1
ATOM 3335 C CA . GLU A 1 416 ? -7.568 11.036 12.777 1.00 83.88 416 GLU A CA 1
ATOM 3336 C C . GLU A 1 416 ? -7.041 11.125 14.222 1.00 83.88 416 GLU A C 1
ATOM 3338 O O . GLU A 1 416 ? -7.108 12.174 14.868 1.00 83.88 416 GLU A O 1
ATOM 3343 N N . GLY A 1 417 ? -6.453 10.039 14.734 1.00 84.75 417 GLY A N 1
ATOM 3344 C CA . GLY A 1 417 ? -5.968 9.942 16.117 1.00 84.75 417 GLY A CA 1
ATOM 3345 C C . GLY A 1 417 ? -4.603 10.586 16.393 1.00 84.75 417 GLY A C 1
ATOM 3346 O O . GLY A 1 417 ? -4.222 10.711 17.556 1.00 84.75 417 GLY A O 1
ATOM 3347 N N . THR A 1 418 ? -3.843 11.010 15.376 1.00 82.75 418 THR A N 1
ATOM 3348 C CA . THR A 1 418 ? -2.424 11.397 15.544 1.00 82.75 418 THR A CA 1
ATOM 3349 C C . THR A 1 418 ? -2.227 12.554 16.530 1.00 82.75 418 THR A C 1
ATOM 3351 O O . THR A 1 418 ? -1.385 12.469 17.426 1.00 82.75 418 THR A O 1
ATOM 3354 N N . ILE A 1 419 ? -3.042 13.611 16.431 1.00 84.31 419 ILE A N 1
ATOM 3355 C CA . ILE A 1 419 ? -2.953 14.776 17.331 1.00 84.31 419 ILE A CA 1
ATOM 3356 C C . ILE A 1 419 ? -3.311 14.378 18.770 1.00 84.31 419 ILE A C 1
ATOM 3358 O O . ILE A 1 419 ? -2.633 14.783 19.719 1.00 84.31 419 ILE A O 1
ATOM 3362 N N . HIS A 1 420 ? -4.337 13.540 18.944 1.00 90.00 420 HIS A N 1
ATOM 3363 C CA . HIS A 1 420 ? -4.737 13.038 20.258 1.00 90.00 420 HIS A CA 1
ATOM 3364 C C . HIS A 1 420 ? -3.650 12.144 20.863 1.00 90.00 420 HIS A C 1
ATOM 3366 O O . HIS A 1 420 ? -3.333 12.297 22.042 1.00 90.00 420 HIS A O 1
ATOM 3372 N N . LYS A 1 421 ? -3.010 11.281 20.060 1.00 90.75 421 LYS A N 1
ATOM 3373 C CA . LYS A 1 421 ? -1.888 10.437 20.496 1.00 90.75 421 LYS A CA 1
ATOM 3374 C C . LYS A 1 421 ? -0.755 11.278 21.079 1.00 90.75 421 LYS A C 1
ATOM 3376 O O . LYS A 1 421 ? -0.320 11.017 22.198 1.00 90.75 421 LYS A O 1
ATOM 3381 N N . GLN A 1 422 ? -0.307 12.295 20.340 1.00 87.38 422 GLN A N 1
ATOM 3382 C CA . GLN A 1 422 ? 0.765 13.199 20.769 1.00 87.38 422 GLN A CA 1
ATOM 3383 C C . GLN A 1 422 ? 0.374 13.972 22.032 1.00 87.38 422 GLN A C 1
ATOM 3385 O O . GLN A 1 422 ? 1.147 14.041 22.986 1.00 87.38 422 GLN A O 1
ATOM 3390 N N . THR A 1 423 ? -0.852 14.501 22.061 1.00 91.25 423 THR A N 1
ATOM 3391 C CA . THR A 1 423 ? -1.371 15.257 23.205 1.00 91.25 423 THR A CA 1
ATOM 3392 C C . THR A 1 423 ? -1.399 14.391 24.463 1.00 91.25 423 THR A C 1
ATOM 3394 O O . THR A 1 423 ? -0.868 14.784 25.496 1.00 91.25 423 THR A O 1
ATOM 3397 N N . TYR A 1 424 ? -1.957 13.183 24.391 1.00 94.94 424 TYR A N 1
ATOM 3398 C CA . TYR A 1 424 ? -2.032 12.286 25.543 1.00 94.94 424 TYR A CA 1
ATOM 3399 C C . TYR A 1 424 ? -0.675 11.739 25.977 1.00 94.94 424 TYR A C 1
ATOM 3401 O O . TYR A 1 424 ? -0.435 11.621 27.178 1.00 94.94 424 TYR A O 1
ATOM 3409 N N . ALA A 1 425 ? 0.233 11.468 25.035 1.00 92.00 425 ALA A N 1
ATOM 3410 C CA . ALA A 1 425 ? 1.607 11.102 25.362 1.00 92.00 425 ALA A CA 1
ATOM 3411 C C . ALA A 1 425 ? 2.318 12.221 26.144 1.00 92.00 425 ALA A C 1
ATOM 3413 O O . ALA A 1 425 ? 2.985 11.934 27.136 1.00 92.00 425 ALA A O 1
ATOM 3414 N N . ALA A 1 426 ? 2.123 13.486 25.751 1.00 93.69 426 ALA A N 1
ATOM 3415 C CA . ALA A 1 426 ? 2.699 14.643 26.438 1.00 93.69 426 ALA A CA 1
ATOM 3416 C C . ALA A 1 426 ? 2.057 14.916 27.810 1.00 93.69 426 ALA A C 1
ATOM 3418 O O . ALA A 1 426 ? 2.748 15.300 28.750 1.00 93.69 426 ALA A O 1
ATOM 3419 N N . LEU A 1 427 ? 0.742 14.713 27.939 1.00 95.25 427 LEU A N 1
ATOM 3420 C CA . LEU A 1 427 ? 0.013 14.912 29.196 1.00 95.25 427 LEU A CA 1
ATOM 3421 C C . LEU A 1 427 ? 0.280 13.809 30.233 1.00 95.25 427 LEU A C 1
ATOM 3423 O O . LEU A 1 427 ? 0.155 14.048 31.434 1.00 95.25 427 LEU A O 1
ATOM 3427 N N . GLY A 1 428 ? 0.632 12.605 29.779 1.00 96.12 428 GLY A N 1
ATOM 3428 C CA . GLY A 1 428 ? 0.887 11.453 30.635 1.00 96.12 428 GLY A CA 1
ATOM 3429 C C . GLY A 1 428 ? -0.381 10.758 31.146 1.00 96.12 428 GLY A C 1
ATOM 3430 O O . GLY A 1 428 ? -1.508 11.251 31.039 1.00 96.12 428 GLY A O 1
ATOM 3431 N N . LYS A 1 429 ? -0.188 9.564 31.724 1.00 97.44 429 LYS A N 1
ATOM 3432 C CA . LYS A 1 429 ? -1.281 8.646 32.090 1.00 97.44 429 LYS A CA 1
ATOM 3433 C C . LYS A 1 429 ? -2.273 9.252 33.080 1.00 97.44 429 LYS A C 1
ATOM 3435 O O . LYS A 1 429 ? -3.471 9.085 32.892 1.00 97.44 429 LYS A O 1
ATOM 3440 N N . ASP A 1 430 ? -1.811 9.951 34.113 1.00 97.56 430 ASP A N 1
ATOM 3441 C CA . ASP A 1 430 ? -2.709 10.460 35.160 1.00 97.56 430 ASP A CA 1
ATOM 3442 C C . ASP A 1 430 ? -3.681 11.507 34.621 1.00 97.56 430 ASP A C 1
ATOM 3444 O O . ASP A 1 430 ? -4.877 11.457 34.917 1.00 97.56 430 ASP A O 1
ATOM 3448 N N . LYS A 1 431 ? -3.200 12.386 33.736 1.00 97.00 431 LYS A N 1
ATOM 3449 C CA . LYS A 1 431 ? -4.056 13.376 33.092 1.00 97.00 431 LYS A CA 1
ATOM 3450 C C . LYS A 1 431 ? -5.033 12.738 32.107 1.00 97.00 431 LYS A C 1
ATOM 3452 O O . LYS A 1 431 ? -6.183 13.161 32.050 1.00 97.00 431 LYS A O 1
ATOM 3457 N N . MET A 1 432 ? -4.632 11.688 31.384 1.00 97.19 432 MET A N 1
ATOM 3458 C CA . MET A 1 432 ? -5.572 10.914 30.559 1.00 97.19 432 MET A CA 1
ATOM 3459 C C . MET A 1 432 ? -6.715 10.329 31.395 1.00 97.19 432 MET A C 1
ATOM 3461 O O . MET A 1 432 ? -7.870 10.395 30.978 1.00 97.19 432 MET A O 1
ATOM 3465 N N . LYS A 1 433 ? -6.411 9.797 32.587 1.00 97.81 433 LYS A N 1
ATOM 3466 C CA . LYS A 1 433 ? -7.433 9.235 33.480 1.00 97.81 433 LYS A CA 1
ATOM 3467 C C . LYS A 1 433 ? -8.417 10.293 33.961 1.00 97.81 433 LYS A C 1
ATOM 3469 O O . LYS A 1 433 ? -9.608 10.010 34.040 1.00 97.81 433 LYS A O 1
ATOM 3474 N N . GLU A 1 434 ? -7.929 11.489 34.288 1.00 95.44 434 GLU A N 1
ATOM 3475 C CA . GLU A 1 434 ? -8.775 12.640 34.628 1.00 95.44 434 GLU A CA 1
ATOM 3476 C C . GLU A 1 434 ? -9.692 13.011 33.456 1.00 95.44 434 GLU A C 1
ATOM 3478 O O . GLU A 1 434 ? -10.905 13.066 33.631 1.00 95.44 434 GLU A O 1
ATOM 3483 N N . ILE A 1 435 ? -9.139 13.137 32.243 1.00 93.31 435 ILE A N 1
ATOM 3484 C CA . ILE A 1 435 ? -9.918 13.420 31.028 1.00 93.31 435 ILE A CA 1
ATOM 3485 C C . ILE A 1 435 ? -11.008 12.361 30.827 1.00 93.31 435 ILE A C 1
ATOM 3487 O O . ILE A 1 435 ? -12.169 12.714 30.656 1.00 93.31 435 ILE A O 1
ATOM 3491 N N . GLY A 1 436 ? -10.667 11.071 30.907 1.00 94.44 436 GLY A N 1
ATOM 3492 C CA . GLY A 1 436 ? -11.639 9.985 30.756 1.00 94.44 436 GLY A CA 1
ATOM 3493 C C . GLY A 1 436 ? -12.760 10.017 31.804 1.00 94.44 436 GLY A C 1
ATOM 3494 O O . GLY A 1 436 ? -13.902 9.694 31.484 1.00 94.44 436 GLY A O 1
ATOM 3495 N N . LYS A 1 437 ? -12.471 10.440 33.044 1.00 94.44 437 LYS A N 1
ATOM 3496 C CA . LYS A 1 437 ? -13.488 10.614 34.098 1.00 94.44 437 LYS A CA 1
ATOM 3497 C C . LYS A 1 437 ? -14.421 11.792 33.814 1.00 94.44 437 LYS A C 1
ATOM 3499 O O . LYS A 1 437 ? -15.619 11.675 34.061 1.00 94.44 437 LYS A O 1
ATOM 3504 N N . ASP A 1 438 ? -13.881 12.879 33.273 1.00 91.38 438 ASP A N 1
ATOM 3505 C CA . ASP A 1 438 ? -14.616 14.117 32.987 1.00 91.38 438 ASP A CA 1
ATOM 3506 C C . ASP A 1 438 ? -15.449 14.059 31.697 1.00 91.38 438 ASP A C 1
ATOM 3508 O O . ASP A 1 438 ? -16.267 14.946 31.439 1.00 91.38 438 ASP A O 1
ATOM 3512 N N . MET A 1 439 ? -15.242 13.043 30.856 1.00 90.75 439 MET A N 1
ATOM 3513 C CA . MET A 1 439 ? -15.981 12.881 29.607 1.00 90.75 439 MET A CA 1
ATOM 3514 C C . MET A 1 439 ? -17.436 12.488 29.859 1.00 90.75 439 MET A C 1
ATOM 3516 O O . MET A 1 439 ? -17.724 11.459 30.475 1.00 90.75 439 MET A O 1
ATOM 3520 N N . GLY A 1 440 ? -18.356 13.296 29.335 1.00 90.31 440 GLY A N 1
ATOM 3521 C CA . GLY A 1 440 ? -19.788 13.021 29.363 1.00 90.31 440 GLY A CA 1
ATOM 3522 C C . GLY A 1 440 ? -20.210 11.900 28.412 1.00 90.31 440 GLY A C 1
ATOM 3523 O O . GLY A 1 440 ? -19.412 11.352 27.643 1.00 90.31 440 GLY A O 1
ATOM 3524 N N . ASP A 1 441 ? -21.495 11.570 28.474 1.00 92.88 441 ASP A N 1
ATOM 3525 C CA . ASP A 1 441 ? -22.137 10.736 27.465 1.00 92.88 441 ASP A CA 1
ATOM 3526 C C . ASP A 1 441 ? -22.317 11.520 26.158 1.00 92.88 441 ASP A C 1
ATOM 3528 O O . ASP A 1 441 ? -22.276 12.756 26.134 1.00 92.88 441 ASP A O 1
ATOM 3532 N N . ILE A 1 442 ? -22.504 10.785 25.063 1.00 95.81 442 ILE A N 1
ATOM 3533 C CA . ILE A 1 442 ? -22.752 11.359 23.742 1.00 95.81 442 ILE A CA 1
ATOM 3534 C C . ILE A 1 442 ? -24.235 11.310 23.387 1.00 95.81 442 ILE A C 1
ATOM 3536 O O . ILE A 1 442 ? -24.930 10.345 23.697 1.00 95.81 442 ILE A O 1
ATOM 3540 N N . ILE A 1 443 ? -24.707 12.341 22.690 1.00 96.00 443 ILE A N 1
ATOM 3541 C CA . ILE A 1 443 ? -26.084 12.449 22.197 1.00 96.00 443 ILE A CA 1
ATOM 3542 C C . ILE A 1 443 ? -26.047 12.511 20.674 1.00 96.00 443 ILE A C 1
ATOM 3544 O O . ILE A 1 443 ? -25.360 13.360 20.107 1.00 96.00 443 ILE A O 1
ATOM 3548 N N . ARG A 1 444 ? -26.775 11.616 20.000 1.00 96.81 444 ARG A N 1
ATOM 3549 C CA . ARG A 1 444 ? -26.833 11.595 18.534 1.00 96.81 444 ARG A CA 1
ATOM 3550 C C . ARG A 1 444 ? -27.528 12.855 18.021 1.00 96.81 444 ARG A C 1
ATOM 3552 O O . ARG A 1 444 ? -28.641 13.157 18.437 1.00 96.81 444 ARG A O 1
ATOM 3559 N N . VAL A 1 445 ? -26.883 13.554 17.090 1.00 96.25 445 VAL A N 1
ATOM 3560 C CA . VAL A 1 445 ? -27.433 14.742 16.420 1.00 96.25 445 VAL A CA 1
ATOM 3561 C C . VAL A 1 445 ? -28.019 14.363 15.065 1.00 96.25 445 VAL A C 1
ATOM 3563 O O . VAL A 1 445 ? -29.172 14.660 14.776 1.00 96.25 445 VAL A O 1
ATOM 3566 N N . ARG A 1 446 ? -27.214 13.713 14.218 1.00 96.44 446 ARG A N 1
ATOM 3567 C CA . ARG A 1 446 ? -27.586 13.292 12.856 1.00 96.44 446 ARG A CA 1
ATOM 3568 C C . ARG A 1 446 ? -26.685 12.156 12.384 1.00 96.44 446 ARG A C 1
ATOM 3570 O O . ARG A 1 446 ? -25.677 11.873 13.023 1.00 96.44 446 ARG A O 1
ATOM 3577 N N . GLY A 1 447 ? -27.023 11.522 11.268 1.00 92.38 447 GLY A N 1
ATOM 3578 C CA . GLY A 1 447 ? -26.164 10.522 10.635 1.00 92.38 447 GLY A CA 1
ATOM 3579 C C . GLY A 1 447 ? -26.917 9.345 10.047 1.00 92.38 447 GLY A C 1
ATOM 3580 O O . GLY A 1 447 ? -28.072 9.110 10.404 1.00 92.38 447 GLY A O 1
ATOM 3581 N N . ASP A 1 448 ? -26.218 8.584 9.222 1.00 91.44 448 ASP A N 1
ATOM 3582 C CA . ASP A 1 448 ? -26.678 7.390 8.524 1.00 91.44 448 ASP A CA 1
ATOM 3583 C C . ASP A 1 448 ? -25.827 6.165 8.916 1.00 91.44 448 ASP A C 1
ATOM 3585 O O . ASP A 1 448 ? -25.280 6.105 10.016 1.00 91.44 448 ASP A O 1
ATOM 3589 N N . GLU A 1 449 ? -25.770 5.154 8.050 1.00 88.25 449 GLU A N 1
ATOM 3590 C CA . GLU A 1 449 ? -24.990 3.927 8.242 1.00 88.25 449 GLU A CA 1
ATOM 3591 C C . GLU A 1 449 ? -23.473 4.105 8.047 1.00 88.25 449 GLU A C 1
ATOM 3593 O O . GLU A 1 449 ? -22.702 3.260 8.503 1.00 88.25 449 GLU A O 1
ATOM 3598 N N . ARG A 1 450 ? -23.038 5.185 7.385 1.00 86.38 450 ARG A N 1
ATOM 3599 C CA . ARG A 1 450 ? -21.634 5.470 7.050 1.00 86.38 450 ARG A CA 1
ATOM 3600 C C . ARG A 1 450 ? -21.015 6.489 7.988 1.00 86.38 450 ARG A C 1
ATOM 3602 O O . ARG A 1 450 ? -19.826 6.397 8.289 1.00 86.38 450 ARG A O 1
ATOM 3609 N N . MET A 1 451 ? -21.791 7.475 8.420 1.00 94.50 451 MET A N 1
ATOM 3610 C CA . MET A 1 451 ? -21.299 8.560 9.254 1.00 94.50 451 MET A CA 1
ATOM 3611 C C . MET A 1 451 ? -22.365 9.015 10.239 1.00 94.50 451 MET A C 1
ATOM 3613 O O . MET A 1 451 ? -23.532 9.178 9.893 1.00 94.50 451 MET A O 1
ATOM 3617 N N . ALA A 1 452 ? -21.948 9.260 11.476 1.00 96.69 452 ALA A N 1
ATOM 3618 C CA . ALA A 1 452 ? -22.821 9.769 12.511 1.00 96.69 452 ALA A CA 1
ATOM 3619 C C . ALA A 1 452 ? -22.158 10.894 13.296 1.00 96.69 452 ALA A C 1
ATOM 3621 O O . ALA A 1 452 ? -20.975 10.856 13.618 1.00 96.69 452 ALA A O 1
ATOM 3622 N N . VAL A 1 453 ? -22.948 11.916 13.595 1.00 96.50 453 VAL A N 1
ATOM 3623 C CA . VAL A 1 453 ? -22.539 13.111 14.319 1.00 96.50 453 VAL A CA 1
ATOM 3624 C C . VAL A 1 453 ? -23.221 13.104 15.673 1.00 96.50 453 VAL A C 1
ATOM 3626 O O . VAL A 1 453 ? -24.448 13.001 15.766 1.00 96.50 453 VAL A O 1
ATOM 3629 N N . TYR A 1 454 ? -22.418 13.246 16.714 1.00 97.62 454 TYR A N 1
ATOM 3630 C CA . TYR A 1 454 ? -22.841 13.283 18.101 1.00 97.62 454 TYR A CA 1
ATOM 3631 C C . TYR A 1 454 ? -22.393 14.582 18.764 1.00 97.62 454 TYR A C 1
ATOM 3633 O O . TYR A 1 454 ? -21.494 15.268 18.284 1.00 97.62 454 TYR A O 1
ATOM 3641 N N . GLN A 1 455 ? -23.018 14.908 19.889 1.00 95.62 455 GLN A N 1
ATOM 3642 C CA . GLN A 1 455 ? -22.596 15.968 20.792 1.00 95.62 455 GLN A CA 1
ATOM 3643 C C . GLN A 1 455 ? -22.138 15.380 22.119 1.00 95.62 455 GLN A C 1
ATOM 3645 O O . GLN A 1 455 ? -22.837 14.551 22.700 1.00 95.62 455 GLN A O 1
ATOM 3650 N N . ILE A 1 456 ? -20.998 15.854 22.617 1.00 92.50 456 ILE A N 1
ATOM 3651 C CA . ILE A 1 456 ? -20.583 15.658 24.007 1.00 92.50 456 ILE A CA 1
ATOM 3652 C C . ILE A 1 456 ? -20.950 16.914 24.776 1.00 92.50 456 ILE A C 1
ATOM 3654 O O . ILE A 1 456 ? -20.530 18.013 24.406 1.00 92.50 456 ILE A O 1
ATOM 3658 N N . LEU A 1 457 ? -21.678 16.746 25.873 1.00 86.38 457 LEU A N 1
ATOM 3659 C CA . LEU A 1 457 ? -21.918 17.824 26.822 1.00 86.38 457 LEU A CA 1
ATOM 3660 C C . LEU A 1 457 ? -20.854 17.779 27.916 1.00 86.38 457 LEU A C 1
ATOM 3662 O O . LEU A 1 457 ? -20.699 16.771 28.605 1.00 86.38 457 LEU A O 1
ATOM 3666 N N . ARG A 1 458 ? -20.133 18.885 28.094 1.00 84.25 458 ARG A N 1
ATOM 3667 C CA . ARG A 1 458 ? -19.150 19.053 29.166 1.00 84.25 458 ARG A CA 1
ATOM 3668 C C . ARG A 1 458 ? -19.485 20.284 29.988 1.00 84.25 458 ARG A C 1
ATOM 3670 O O . ARG A 1 458 ? -19.766 21.345 29.438 1.00 84.25 458 ARG A O 1
ATOM 3677 N N . LYS A 1 459 ? -19.438 20.157 31.313 1.00 81.31 459 LYS A N 1
ATOM 3678 C CA . LYS A 1 459 ? -19.610 21.296 32.215 1.00 81.31 459 LYS A CA 1
ATOM 3679 C C . LYS A 1 459 ? -18.243 21.864 32.576 1.00 81.31 459 LYS A C 1
ATOM 3681 O O . LYS A 1 459 ? -17.487 21.229 33.301 1.00 81.31 459 LYS A O 1
ATOM 3686 N N . GLU A 1 460 ? -17.937 23.066 32.105 1.00 83.19 460 GLU A N 1
ATOM 3687 C CA . GLU A 1 460 ? -16.696 23.773 32.429 1.00 83.19 460 GLU A CA 1
ATOM 3688 C C . GLU A 1 460 ? -17.029 25.090 33.132 1.00 83.19 460 GLU A C 1
ATOM 3690 O O . GLU A 1 460 ? -17.809 25.899 32.632 1.00 83.19 460 GLU A O 1
ATOM 3695 N N . LYS A 1 461 ? -16.470 25.307 34.332 1.00 88.44 461 LYS A N 1
ATOM 3696 C CA . LYS A 1 461 ? -16.696 26.527 35.139 1.00 88.44 461 LYS A CA 1
ATOM 3697 C C . LYS A 1 461 ? -18.184 26.882 35.327 1.00 88.44 461 LYS A C 1
ATOM 3699 O O . LYS A 1 461 ? -18.562 28.048 35.332 1.00 88.44 461 LYS A O 1
ATOM 3704 N N . GLY A 1 462 ? -19.037 25.866 35.469 1.00 86.94 462 GLY A N 1
ATOM 3705 C CA . GLY A 1 462 ? -20.480 26.039 35.659 1.00 86.94 462 GLY A CA 1
ATOM 3706 C C . GLY A 1 462 ? -21.297 26.216 34.373 1.00 86.94 462 GLY A C 1
ATOM 3707 O O . GLY A 1 462 ? -22.520 26.157 34.454 1.00 86.94 462 GLY A O 1
ATOM 3708 N N . GLN A 1 463 ? -20.656 26.364 33.210 1.00 89.25 463 GLN A N 1
ATOM 3709 C CA . GLN A 1 463 ? -21.310 26.479 31.905 1.00 89.25 463 GLN A CA 1
ATOM 3710 C C . GLN A 1 463 ? -21.283 25.141 31.159 1.00 89.25 463 GLN A C 1
ATOM 3712 O O . GLN A 1 463 ? -20.315 24.389 31.265 1.00 89.25 463 GLN A O 1
ATOM 3717 N N . ASN A 1 464 ? -22.343 24.846 30.406 1.00 83.44 464 ASN A N 1
ATOM 3718 C CA . ASN A 1 464 ? -22.401 23.667 29.545 1.00 83.44 464 ASN A CA 1
ATOM 3719 C C . ASN A 1 464 ? -21.841 24.021 28.163 1.00 83.44 464 ASN A C 1
ATOM 3721 O O . ASN A 1 464 ? -22.344 24.930 27.507 1.00 83.44 464 ASN A O 1
ATOM 3725 N N . TYR A 1 465 ? -20.834 23.276 27.726 1.00 86.88 465 TYR A N 1
ATOM 3726 C CA . TYR A 1 465 ? -20.254 23.334 26.393 1.00 86.88 465 TYR A CA 1
ATOM 3727 C C . TYR A 1 465 ? -20.657 22.076 25.627 1.00 86.88 465 TYR A C 1
ATOM 3729 O O . TYR A 1 465 ? -20.636 20.977 26.185 1.00 86.88 465 TYR A O 1
ATOM 3737 N N . SER A 1 466 ? -21.027 22.237 24.357 1.00 87.88 466 SER A N 1
ATOM 3738 C CA . SER A 1 466 ? -21.284 21.122 23.446 1.00 87.88 466 SER A CA 1
ATOM 3739 C C . SER A 1 466 ? -20.166 21.028 22.416 1.00 87.88 466 SER A C 1
ATOM 3741 O O . SER A 1 466 ? -19.915 22.002 21.704 1.00 87.88 466 SER A O 1
ATOM 3743 N N . TYR A 1 467 ? -19.548 19.859 22.296 1.00 91.75 467 TYR A N 1
ATOM 3744 C CA . TYR A 1 467 ? -18.552 19.573 21.263 1.00 91.75 467 TYR A CA 1
ATOM 3745 C C . TYR A 1 467 ? -19.125 18.565 20.275 1.00 91.75 467 TYR A C 1
ATOM 3747 O O . TYR A 1 467 ? -19.718 17.571 20.692 1.00 91.75 467 TYR A O 1
ATOM 3755 N N . GLU A 1 468 ? -18.976 18.830 18.979 1.00 94.50 468 GLU A N 1
ATOM 3756 C CA . GLU A 1 468 ? -19.369 17.888 17.930 1.00 94.50 468 GLU A CA 1
ATOM 3757 C C . GLU A 1 468 ? -18.304 16.793 17.809 1.00 94.50 468 GLU A C 1
ATOM 3759 O O . GLU A 1 468 ? -17.125 17.099 17.676 1.00 94.50 468 GLU A O 1
ATOM 3764 N N . VAL A 1 469 ? -18.723 15.529 17.810 1.00 95.88 469 VAL A N 1
ATOM 3765 C CA . VAL A 1 469 ? -17.861 14.384 17.502 1.00 95.88 469 VAL A CA 1
ATOM 3766 C C . VAL A 1 469 ? -18.440 13.616 16.339 1.00 95.88 469 VAL A C 1
ATOM 3768 O O . VAL A 1 469 ? -19.629 13.294 16.309 1.00 95.88 469 VAL A O 1
ATOM 3771 N N . ARG A 1 470 ? -17.579 13.313 15.374 1.00 96.62 470 ARG A N 1
ATOM 3772 C CA . ARG A 1 470 ? -17.936 12.532 14.197 1.00 96.62 470 ARG A CA 1
ATOM 3773 C C . ARG A 1 470 ? -17.484 11.101 14.380 1.00 96.62 470 ARG A C 1
ATOM 3775 O O . ARG A 1 470 ? -16.405 10.846 14.905 1.00 96.62 470 ARG A O 1
ATOM 3782 N N . PHE A 1 471 ? -18.308 10.185 13.909 1.00 96.88 471 PHE A N 1
ATOM 3783 C CA . PHE A 1 471 ? -18.004 8.774 13.821 1.00 96.88 471 PHE A CA 1
ATOM 3784 C C . PHE A 1 471 ? -18.149 8.332 12.372 1.00 96.88 471 PHE A C 1
ATOM 3786 O O . PHE A 1 471 ? -19.120 8.695 11.710 1.00 96.88 471 PHE A O 1
ATOM 3793 N N . TYR A 1 472 ? -17.210 7.523 11.903 1.00 93.00 472 TYR A N 1
ATOM 3794 C CA . TYR A 1 472 ? -17.215 6.926 10.574 1.00 93.00 472 TYR A CA 1
ATOM 3795 C C . TYR A 1 472 ? -17.323 5.412 10.708 1.00 93.00 472 TYR A C 1
ATOM 3797 O O . TYR A 1 472 ? -16.584 4.807 11.482 1.00 93.00 472 TYR A O 1
ATOM 3805 N N . ASN A 1 473 ? -18.231 4.790 9.965 1.00 88.31 473 ASN A N 1
ATOM 3806 C CA . ASN A 1 473 ? -18.335 3.342 9.885 1.00 88.31 473 ASN A CA 1
ATOM 3807 C C . ASN A 1 473 ? -17.309 2.820 8.871 1.00 88.31 473 ASN A C 1
ATOM 3809 O O . ASN A 1 473 ? -17.477 2.937 7.656 1.00 88.31 473 ASN A O 1
ATOM 3813 N N . ILE A 1 474 ? -16.219 2.260 9.388 1.00 82.81 474 ILE A N 1
ATOM 3814 C CA . ILE A 1 474 ? -15.097 1.729 8.621 1.00 82.81 474 ILE A CA 1
ATOM 3815 C C . ILE A 1 474 ? -15.118 0.215 8.778 1.00 82.81 474 ILE A C 1
ATOM 3817 O O . ILE A 1 474 ? -14.577 -0.354 9.723 1.00 82.81 474 ILE A O 1
ATOM 3821 N N . GLY A 1 475 ? -15.779 -0.450 7.836 1.00 73.94 475 GLY A N 1
ATOM 3822 C CA . GLY A 1 475 ? -15.788 -1.907 7.783 1.00 73.94 475 GLY A CA 1
ATOM 3823 C C . GLY A 1 475 ? -16.703 -2.551 8.815 1.00 73.94 475 GLY A C 1
ATOM 3824 O O . GLY A 1 475 ? -16.399 -3.627 9.310 1.00 73.94 475 GLY A O 1
ATOM 3825 N N . GLY A 1 476 ? -17.793 -1.884 9.194 1.00 84.56 476 GLY A N 1
ATOM 3826 C CA . GLY A 1 476 ? -18.652 -2.320 10.294 1.00 84.56 476 GLY A CA 1
ATOM 3827 C C . GLY A 1 476 ? -18.126 -1.931 11.679 1.00 84.56 476 GLY A C 1
ATOM 3828 O O . GLY A 1 476 ? -18.808 -2.192 12.665 1.00 84.56 476 GLY A O 1
ATOM 3829 N N . GLU A 1 477 ? -16.947 -1.301 11.773 1.00 91.88 477 GLU A N 1
ATOM 3830 C CA . GLU A 1 477 ? -16.432 -0.697 13.004 1.00 91.88 477 GLU A CA 1
ATOM 3831 C C . GLU A 1 477 ? -16.619 0.826 12.952 1.00 91.88 477 GLU A C 1
ATOM 3833 O O . GLU A 1 477 ? -16.076 1.502 12.081 1.00 91.88 477 GLU A O 1
ATOM 3838 N N . TRP A 1 478 ? -17.345 1.393 13.910 1.00 95.12 478 TRP A N 1
ATOM 3839 C CA . TRP A 1 478 ? -17.454 2.835 14.094 1.00 95.12 478 TRP A CA 1
ATOM 3840 C C . TRP A 1 478 ? -16.174 3.397 14.704 1.00 95.12 478 TRP A C 1
ATOM 3842 O O . TRP A 1 478 ? -15.696 2.915 15.731 1.00 95.12 478 TRP A O 1
ATOM 3852 N N . LYS A 1 479 ? -15.630 4.443 14.089 1.00 95.50 479 LYS A N 1
ATOM 3853 C CA . LYS A 1 479 ? -14.362 5.069 14.463 1.00 95.50 479 LYS A CA 1
ATOM 3854 C C . LYS A 1 479 ? -14.515 6.572 14.647 1.00 95.50 479 LYS A C 1
ATOM 3856 O O . LYS A 1 479 ? -15.225 7.207 13.877 1.00 95.50 479 LYS A O 1
ATOM 3861 N N . LEU A 1 480 ? -13.844 7.136 15.646 1.00 96.56 480 LEU A N 1
ATOM 3862 C CA . LEU A 1 480 ? -13.816 8.567 15.939 1.00 96.56 480 LEU A CA 1
ATOM 3863 C C . LEU A 1 480 ? -13.078 9.327 14.832 1.00 96.56 480 LEU A C 1
ATOM 3865 O O . LEU A 1 480 ? -11.934 9.006 14.512 1.00 96.56 480 LEU A O 1
ATOM 3869 N N . GLY A 1 481 ? -13.721 10.349 14.276 1.00 91.69 481 GLY A N 1
ATOM 3870 C CA . GLY A 1 481 ? -13.039 11.418 13.550 1.00 91.69 481 GLY A CA 1
ATOM 3871 C C . GLY A 1 481 ? -12.365 12.393 14.512 1.00 91.69 481 GLY A C 1
ATOM 3872 O O . GLY A 1 481 ? -12.549 12.298 15.725 1.00 91.69 481 GLY A O 1
ATOM 3873 N N . ARG A 1 482 ? -11.605 13.357 13.988 1.00 83.88 482 ARG A N 1
ATOM 3874 C CA . ARG A 1 482 ? -11.052 14.453 14.796 1.00 83.88 482 ARG A CA 1
ATOM 3875 C C . ARG A 1 482 ? -12.163 15.330 15.389 1.00 83.88 482 ARG A C 1
ATOM 3877 O O . ARG A 1 482 ? -13.126 15.658 14.691 1.00 83.88 482 ARG A O 1
ATOM 3884 N N . PHE A 1 483 ? -12.001 15.730 16.654 1.00 84.00 483 PHE A N 1
ATOM 3885 C CA . PHE A 1 483 ? -12.919 16.618 17.379 1.00 84.00 483 PHE A CA 1
ATOM 3886 C C . PHE A 1 483 ? -12.206 17.550 18.361 1.00 84.00 483 PHE A C 1
ATOM 3888 O O . PHE A 1 483 ? -11.102 17.193 18.839 1.00 84.00 483 PHE A O 1
#

pLDDT: mean 82.9, std 17.04, range [26.73, 98.0]

Foldseek 3Di:
DDDDDDDDCPVVVVVVVCVVVPVVPDPPDDPQQWWWFADPVRDIDIDSDLVPPPPVCSVVTDRPPPPPPPDDPPPVPVCPPDPDDLLVVLLVCVLVLVLVSNLVSLVVVLVVLVVCVVVVHPRDLVVNLQSLLQSLCSCVFSVVNLVSSVVSLVVSVVSLVVDPVSLLAQSLSLQVVLQSCVVVVVNVSSLVSLVVSLVSLVVNCLVDQDQLSLLLSVLSNLQSLLVNLVSCCVVPVPDPDDGPQQADELLFDCVCVVSLLCNLVSNHDNLVSVVVSCVVVVCCVDLQVLLVVLLPGDLGPNSLSSLLNVLCVVPVVHDDPSSVSSLVSSCVSCVQHPSNLVSLSVVLVVCVVVVVVVSNVVSVVSNVVSCVSSNHHYHHDADPCQLDPQSLLVQLLVCLLQLNLPSNQVQADRSQCSVVSVVSVVVGNVVSSVVSVQWAGWAWDDDDPAKTKIWTWGQDPNDTDIDIWMWGCGSSGTHTGHD

Sequence (483 aa):
MRSLRPANISGLLAIAFIAACFPLFYNASTLAAMYHWQDKKGDIHVVDDILLVPPEYRDEIKQPQAKPPEQAPSPQRNTREAPKSLDNDIAEAYRKADYAAAAQLIELQIERLKERIAKGEKGNPSELYSKYLLLAHVYAWKLNKTEEALKQYQKATESKQSGEQLKRMPPVEFIFLAELYERKGDISKAREYYQNLLNELVVRKESEHDDMSSIINEELTNLVKYQIDSIDLKENAKKDFKPLLSKLKLTATPAQTPVYQMLPLVLGPAVMIEIGVIETTGALTDKNDLANYIKQSQTNISSMAMNYMLILNVSASSVTESSEKAMQAYLAKYPESYYSLLLRQMFYKFYKENMQDEKAKQLLTEIKNIAQKRKMEIITEPDKRFATPEATWKTYKNALMQGNLEEAMECFAPGEGTIHKQTYAALGKDKMKEIGKDMGDIIRVRGDERMAVYQILRKEKGQNYSYEVRFYNIGGEWKLGRF